Protein AF-0000000084590490 (afdb_homodimer)

pLDDT: mean 92.63, std 10.03, range [44.41, 98.88]

Nearest PDB structures (foldseek):
  6j3f-assembly1_B  TM=8.691E-01  e=1.822E-19  Gelatoporia subvermispora B
  4lmw-assembly1_A-2  TM=8.956E-01  e=5.336E-18  Phanerodontia chrysosporium
  4g19-assembly2_C  TM=8.757E-01  e=2.549E-18  Phanerodontia chrysosporium
  6j3h-assembly1_B  TM=8.424E-01  e=6.846E-16  Gelatoporia subvermispora B
  7yp0-assembly1_A  TM=7.985E-01  e=7.009E-12  Colletotrichum tofieldiae

Radius of gyration: 25.31 Å; Cα contacts (8 Å, |Δi|>4): 795; chains: 2; bounding box: 51×72×60 Å

InterPro domains:
  IPR004045 Glutathione S-transferase, N-terminal [PF13409] (21-99)
  IPR004045 Glutathione S-transferase, N-terminal [PS50404] (12-105)
  IPR036249 Thioredoxin-like superfamily [SSF52833] (20-106)
  IPR054416 Glutathione S-transferase UstS-like , C-terminal domain [PF22041] (116-254)

Secondary structure (DSSP, 8-state):
----SSSPEEEEEE-BSSSS--HHHHHHHHHHHHTT--EEEEEE-GGGHHHHHHHHTPPPS-SSSS---S-EEEE-S--TTSPPEEEESHHHHHHHHHHHS-TTTS--SS-TT-HHHHHHHHHHHHHHHGGGHHHHHHHHTSTTTB-HHHHHHHHHHHHHHHSS-HHHHHHHHHHHHHHHHHHHHHHHHHH---SS--TT--BTBBTB--HHHHHHHHHHHHHHHH-BTTB-HHHHHTTHHHHHHHHHHHHHHHHH-------/----SSSPEEEEEE-BSSSS--HHHHHHHHHHHHHT--EEEEEE-GGGHHHHHHHHTPPPS-SSSS---S-EEEE-TT-TTSPPEEEESHHHHHHHHHHHS-TTTS--SS-TT-HHHHHHHHHHHHHHHGGGHHHHHHHHTSTTTB-HHHHHHHHHHHHHHHSS-HHHHHHHHHHHHHHHHHHHHHHHHHH---SS--TT--BTBBTB--HHHHHHHHHHHHHHHH-BTTB-HHHHHTTHHHHHHHHHHHHHHHHH-------

Organism: NCBI:txid1423351

Structure (mmCIF, N/CA/C/O backbone):
data_AF-0000000084590490-model_v1
#
loop_
_entity.id
_entity.type
_entity.pdbx_description
1 polymer 'Glutathione S-transferase, amino-terminal domain protein'
#
loop_
_atom_site.group_PDB
_atom_site.id
_atom_site.type_symbol
_atom_site.label_atom_id
_atom_site.label_alt_id
_atom_site.label_comp_id
_atom_site.label_asym_id
_atom_site.label_entity_id
_atom_site.label_seq_id
_atom_site.pdbx_PDB_ins_code
_atom_site.Cartn_x
_atom_site.Cartn_y
_atom_site.Cartn_z
_atom_site.occupancy
_atom_site.B_iso_or_equiv
_atom_site.auth_seq_id
_atom_site.auth_comp_id
_atom_site.auth_asym_id
_atom_site.auth_atom_id
_atom_site.pdbx_PDB_model_num
ATOM 1 N N . MET A 1 1 ? 16.219 30.875 -4.418 1 80.12 1 MET A N 1
ATOM 2 C CA . MET A 1 1 ? 17 30.688 -3.201 1 80.12 1 MET A CA 1
ATOM 3 C C . MET A 1 1 ? 16.234 29.859 -2.176 1 80.12 1 MET A C 1
ATOM 5 O O . MET A 1 1 ? 15.008 29.984 -2.061 1 80.12 1 MET A O 1
ATOM 9 N N . PRO A 1 2 ? 16.984 28.984 -1.497 1 87.81 2 PRO A N 1
ATOM 10 C CA . PRO A 1 2 ? 16.312 28.203 -0.458 1 87.81 2 PRO A CA 1
ATOM 11 C C . PRO A 1 2 ? 15.773 29.062 0.682 1 87.81 2 PRO A C 1
ATOM 13 O O . PRO A 1 2 ? 16.266 30.172 0.91 1 87.81 2 PRO A O 1
ATOM 16 N N . ALA A 1 3 ? 14.688 28.609 1.325 1 92.31 3 ALA A N 1
ATOM 17 C CA . ALA A 1 3 ? 14.148 29.281 2.506 1 92.31 3 ALA A CA 1
ATOM 18 C C . ALA A 1 3 ? 15.219 29.453 3.576 1 92.31 3 ALA A C 1
ATOM 20 O O . ALA A 1 3 ? 16.109 28.625 3.709 1 92.31 3 ALA A O 1
ATOM 21 N N . THR A 1 4 ? 15.133 30.625 4.293 1 91.25 4 THR A N 1
ATOM 22 C CA . THR A 1 4 ? 16.062 30.938 5.367 1 91.25 4 THR A CA 1
ATOM 23 C C . THR A 1 4 ? 15.312 31.281 6.652 1 91.25 4 THR A C 1
ATOM 25 O O . THR A 1 4 ? 14.086 31.391 6.648 1 91.25 4 THR A O 1
ATOM 28 N N . LYS A 1 5 ? 16.078 31.469 7.727 1 93.56 5 LYS A N 1
ATOM 29 C CA . LYS A 1 5 ? 15.453 31.859 8.984 1 93.56 5 LYS A CA 1
ATOM 30 C C . LYS A 1 5 ? 14.828 33.25 8.867 1 93.56 5 LYS A C 1
ATOM 32 O O . LYS A 1 5 ? 13.797 33.531 9.484 1 93.56 5 LYS A O 1
ATOM 37 N N . ALA A 1 6 ? 15.367 34.094 8.094 1 92.62 6 ALA A N 1
ATOM 38 C CA . ALA A 1 6 ? 14.859 35.438 7.879 1 92.62 6 ALA A CA 1
ATOM 39 C C . ALA A 1 6 ? 13.648 35.438 6.953 1 92.62 6 ALA A C 1
ATOM 41 O O . ALA A 1 6 ? 12.781 36.312 7.051 1 92.62 6 ALA A O 1
ATOM 42 N N . ASN A 1 7 ? 13.633 34.469 6.039 1 93.38 7 ASN A N 1
ATOM 43 C CA . ASN A 1 7 ? 12.523 34.25 5.105 1 93.38 7 ASN A CA 1
ATOM 44 C C . ASN A 1 7 ? 12.102 32.781 5.043 1 93.38 7 ASN A C 1
ATOM 46 O O . ASN A 1 7 ? 12.305 32.125 4.027 1 93.38 7 ASN A O 1
ATOM 50 N N . PRO A 1 8 ? 11.484 32.312 6.117 1 96.5 8 PRO A N 1
ATOM 51 C CA . PRO A 1 8 ? 11.195 30.891 6.277 1 96.5 8 PRO A CA 1
ATOM 52 C C . PRO A 1 8 ? 9.977 30.438 5.469 1 96.5 8 PRO A C 1
ATOM 54 O O . PRO A 1 8 ? 9.227 31.281 4.953 1 96.5 8 PRO A O 1
ATOM 57 N N . ILE A 1 9 ? 9.789 29.156 5.309 1 98 9 ILE A N 1
ATOM 58 C CA . ILE A 1 9 ? 8.555 28.578 4.793 1 98 9 ILE A CA 1
ATOM 59 C C . ILE A 1 9 ? 7.402 28.875 5.742 1 98 9 ILE A C 1
ATOM 61 O O . ILE A 1 9 ? 7.551 28.797 6.965 1 98 9 ILE A O 1
ATOM 65 N N . VAL A 1 10 ? 6.312 29.375 5.203 1 98.31 10 VAL A N 1
ATOM 66 C CA . VAL A 1 10 ? 5.102 29.516 6.004 1 98.31 10 VAL A CA 1
ATOM 67 C C . VAL A 1 10 ? 4.305 28.219 5.977 1 98.31 10 VAL A C 1
ATOM 69 O O . VAL A 1 10 ? 3.957 27.719 4.902 1 98.31 10 VAL A O 1
ATOM 72 N N . PHE A 1 11 ? 4.117 27.672 7.098 1 98.75 11 PHE A N 1
ATOM 73 C CA . PHE A 1 11 ? 3.373 26.438 7.285 1 98.75 11 PHE A CA 1
ATOM 74 C C . PHE A 1 11 ? 2.002 26.719 7.895 1 98.75 11 PHE A C 1
ATOM 76 O O . PHE A 1 11 ? 1.902 27.156 9.039 1 98.75 11 PHE A O 1
ATOM 83 N N . PHE A 1 12 ? 0.937 26.484 7.109 1 98.88 12 PHE A N 1
ATOM 84 C CA . PHE A 1 12 ? -0.428 26.703 7.578 1 98.88 12 PHE A CA 1
ATOM 85 C C . PHE A 1 12 ? -0.96 25.469 8.289 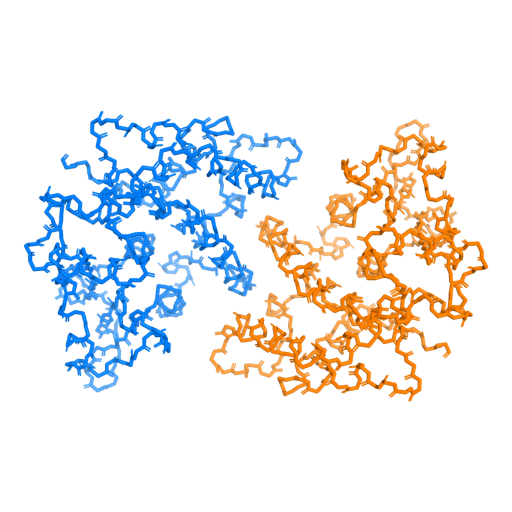1 98.88 12 PHE A C 1
ATOM 87 O O . PHE A 1 12 ? -1.094 24.406 7.676 1 98.88 12 PHE A O 1
ATOM 94 N N . ASP A 1 13 ? -1.247 25.578 9.57 1 98.69 13 ASP A N 1
ATOM 95 C CA . ASP A 1 13 ? -1.757 24.547 10.453 1 98.69 13 ASP A CA 1
ATOM 96 C C . ASP A 1 13 ? -3.113 24.938 11.039 1 98.69 13 ASP A C 1
ATOM 98 O O . ASP A 1 13 ? -3.57 26.062 10.852 1 98.69 13 ASP A O 1
ATOM 102 N N . ILE A 1 14 ? -3.803 24.031 11.648 1 98.62 14 ILE A N 1
ATOM 103 C CA . ILE A 1 14 ? -5.141 24.266 12.188 1 98.62 14 ILE A CA 1
ATOM 104 C C . ILE A 1 14 ? -5.039 24.797 13.609 1 98.62 14 ILE A C 1
ATOM 106 O O . ILE A 1 14 ? -4.332 24.219 14.445 1 98.62 14 ILE A O 1
ATOM 110 N N . ALA A 1 15 ? -5.738 25.844 13.859 1 98.25 15 ALA A N 1
ATOM 111 C CA . ALA A 1 15 ? -5.73 26.484 15.18 1 98.25 15 ALA A CA 1
ATOM 112 C C . ALA A 1 15 ? -6.391 25.594 16.219 1 98.25 15 ALA A C 1
ATOM 114 O O . ALA A 1 15 ? -7.41 24.953 15.953 1 98.25 15 ALA A O 1
ATOM 115 N N . SER A 1 16 ? -5.836 25.5 17.375 1 97.62 16 SER A N 1
ATOM 116 C CA . SER A 1 16 ? -6.398 24.812 18.531 1 97.62 16 SER A CA 1
ATOM 117 C C . SER A 1 16 ? -5.891 25.422 19.844 1 97.62 16 SER A C 1
ATOM 119 O O . SER A 1 16 ? -4.996 26.281 19.828 1 97.62 16 SER A O 1
ATOM 121 N N . LYS A 1 17 ? -6.512 25.078 20.891 1 96.56 17 LYS A N 1
ATOM 122 C CA . LYS A 1 17 ? -6.078 25.516 22.219 1 96.56 17 LYS A CA 1
ATOM 123 C C . LYS A 1 17 ? -5.109 24.516 22.828 1 96.56 17 LYS A C 1
ATOM 125 O O . LYS A 1 17 ? -4.551 24.75 23.906 1 96.56 17 LYS A O 1
ATOM 130 N N . ALA A 1 18 ? -4.863 23.406 22.109 1 94.38 18 ALA A N 1
ATOM 131 C CA . ALA A 1 18 ? -4.051 22.312 22.641 1 94.38 18 ALA A CA 1
ATOM 132 C C . ALA A 1 18 ? -2.719 22.219 21.906 1 94.38 18 ALA A C 1
ATOM 134 O O . ALA A 1 18 ? -1.871 21.391 22.266 1 94.38 18 ALA A O 1
ATOM 135 N N . GLY A 1 19 ? -2.451 23.078 20.938 1 95.12 19 GLY A N 1
ATOM 136 C CA . GLY A 1 19 ? -1.27 22.953 20.094 1 95.12 19 GLY A CA 1
ATOM 137 C C . GLY A 1 19 ? -1.507 22.109 18.859 1 95.12 19 GLY A C 1
ATOM 138 O O . GLY A 1 19 ? -2.652 21.828 18.516 1 95.12 19 GLY A O 1
ATOM 139 N N . PRO A 1 20 ? -0.458 21.766 18.094 1 97.5 20 PRO A N 1
ATOM 140 C CA . PRO A 1 20 ? -0.618 20.953 16.891 1 97.5 20 PRO A CA 1
ATOM 141 C C . PRO A 1 20 ? -1.28 19.609 17.188 1 97.5 20 PRO A C 1
ATOM 143 O O . PRO A 1 20 ? -0.875 18.906 18.109 1 97.5 20 PRO A O 1
ATOM 146 N N . TRP A 1 21 ? -2.289 19.281 16.359 1 97.5 21 TRP A N 1
ATOM 147 C CA . TRP A 1 21 ? -3.053 18.094 16.734 1 97.5 21 TRP A CA 1
ATOM 148 C C . TRP A 1 21 ? -3.41 17.266 15.508 1 97.5 21 TRP A C 1
ATOM 150 O O . TRP A 1 21 ? -3.498 16.031 15.586 1 97.5 21 TRP A O 1
ATOM 160 N N . SER A 1 22 ? -3.691 17.844 14.375 1 97.75 22 SER A N 1
ATOM 161 C CA . SER A 1 22 ? -4.238 17.172 13.203 1 97.75 22 SER A CA 1
ATOM 162 C C . SER A 1 22 ? -3.227 16.203 12.602 1 97.75 22 SER A C 1
ATOM 164 O O . SER A 1 22 ? -2.088 16.578 12.32 1 97.75 22 SER A O 1
ATOM 166 N N . PRO A 1 23 ? -3.631 14.961 12.406 1 97.75 23 PRO A N 1
ATOM 167 C CA . PRO A 1 23 ? -2.693 14.031 11.781 1 97.75 23 PRO A CA 1
ATOM 168 C C . PRO A 1 23 ? -2.27 14.469 10.383 1 97.75 23 PRO A C 1
ATOM 170 O O . PRO A 1 23 ? -1.172 14.133 9.93 1 97.75 23 PRO A O 1
ATOM 173 N N . ASN A 1 24 ? -3.1 15.25 9.727 1 97.5 24 ASN A N 1
ATOM 174 C CA . ASN A 1 24 ? -2.777 15.719 8.383 1 97.5 24 ASN A CA 1
ATOM 175 C C . ASN A 1 24 ? -1.693 16.797 8.414 1 97.5 24 ASN A C 1
ATOM 177 O O . ASN A 1 24 ? -0.75 16.75 7.621 1 97.5 24 ASN A O 1
ATOM 181 N N . THR A 1 25 ? -1.804 17.734 9.328 1 98.75 25 THR A N 1
ATOM 182 C CA . THR A 1 25 ? -0.817 18.797 9.383 1 98.75 25 THR A CA 1
ATOM 183 C C . THR A 1 25 ? 0.471 18.312 10.039 1 98.75 25 THR A C 1
ATOM 185 O O . THR A 1 25 ? 1.559 18.797 9.727 1 98.75 25 THR A O 1
ATOM 188 N N . TRP A 1 26 ? 0.387 17.312 10.898 1 98.75 26 TRP A N 1
ATOM 189 C CA . TRP A 1 26 ? 1.587 16.75 11.516 1 98.75 26 TRP A CA 1
ATOM 190 C C . TRP A 1 26 ? 2.498 16.141 10.461 1 98.75 26 TRP A C 1
ATOM 192 O O . TRP A 1 26 ? 3.725 16.172 10.594 1 98.75 26 TRP A O 1
ATOM 202 N N . LYS A 1 27 ? 1.902 15.516 9.422 1 98.81 27 LYS A N 1
ATOM 203 C CA . LYS A 1 27 ? 2.719 14.953 8.352 1 98.81 27 LYS A CA 1
ATOM 204 C C . LYS A 1 27 ? 3.678 15.992 7.781 1 98.81 27 LYS A C 1
ATOM 206 O O . LYS A 1 27 ? 4.875 15.734 7.648 1 98.81 27 LYS A O 1
ATOM 211 N N . THR A 1 28 ? 3.172 17.141 7.496 1 98.88 28 THR A N 1
ATOM 212 C CA . THR A 1 28 ? 3.977 18.219 6.93 1 98.88 28 THR A CA 1
ATOM 213 C C . THR A 1 28 ? 4.941 18.781 7.973 1 98.88 28 THR A C 1
ATOM 215 O O . THR A 1 28 ? 6.105 19.047 7.664 1 98.88 28 THR A O 1
ATOM 218 N N . ARG A 1 29 ? 4.473 18.938 9.203 1 98.81 29 ARG A N 1
ATOM 219 C CA . ARG A 1 29 ? 5.336 19.406 10.281 1 98.81 29 ARG A CA 1
ATOM 220 C C . ARG A 1 29 ? 6.562 18.516 10.438 1 98.81 29 ARG A C 1
ATOM 222 O O . ARG A 1 29 ? 7.691 19.016 10.492 1 98.81 29 ARG A O 1
ATOM 229 N N . LEU A 1 30 ? 6.316 17.219 10.469 1 98.88 30 LEU A N 1
ATOM 230 C CA . LEU A 1 30 ? 7.402 16.266 10.633 1 98.88 30 LEU A CA 1
ATOM 231 C C . LEU A 1 30 ? 8.328 16.281 9.422 1 98.88 30 LEU A C 1
ATOM 233 O O . LEU A 1 30 ? 9.539 16.109 9.562 1 98.88 30 LEU A O 1
ATOM 237 N N . ALA A 1 31 ? 7.766 16.469 8.203 1 98.88 31 ALA A N 1
ATOM 238 C CA . ALA A 1 31 ? 8.586 16.562 7.004 1 98.88 31 ALA A CA 1
ATOM 239 C C . ALA A 1 31 ? 9.523 17.781 7.082 1 98.88 31 ALA A C 1
ATOM 241 O O . ALA A 1 31 ? 10.703 17.672 6.758 1 98.88 31 ALA A O 1
ATOM 242 N N . LEU A 1 32 ? 8.977 18.906 7.5 1 98.75 32 LEU A N 1
ATOM 243 C CA . LEU A 1 32 ? 9.766 20.125 7.633 1 98.75 32 LEU A CA 1
ATOM 244 C C . LEU A 1 32 ? 10.883 19.953 8.664 1 98.75 32 LEU A C 1
ATOM 246 O O . LEU A 1 32 ? 12.016 20.359 8.43 1 98.75 32 LEU A O 1
ATOM 250 N N . ILE A 1 33 ? 10.539 19.281 9.773 1 98.62 33 ILE A N 1
ATOM 251 C CA . ILE A 1 33 ? 11.508 19.031 10.844 1 98.62 33 ILE A CA 1
ATOM 252 C C . ILE A 1 33 ? 12.594 18.094 10.344 1 98.62 33 ILE A C 1
ATOM 254 O O . ILE A 1 33 ? 13.781 18.359 10.523 1 98.62 33 ILE A O 1
ATOM 258 N N . HIS A 1 34 ? 12.188 17 9.703 1 98.56 34 HIS A N 1
ATOM 259 C CA . HIS A 1 34 ? 13.125 16 9.195 1 98.56 34 HIS A CA 1
ATOM 260 C C . HIS A 1 34 ? 14.109 16.625 8.219 1 98.56 34 HIS A C 1
ATOM 262 O O . HIS A 1 34 ? 15.305 16.328 8.258 1 98.56 34 HIS A O 1
ATOM 268 N N . LYS A 1 35 ? 13.609 17.547 7.402 1 98.44 35 LYS A N 1
ATOM 269 C CA . LYS A 1 35 ? 14.445 18.141 6.363 1 98.44 35 LYS A CA 1
ATOM 270 C C . LYS A 1 35 ? 15.227 19.344 6.906 1 98.44 35 LYS A C 1
ATOM 272 O O . LYS A 1 35 ? 16.047 19.922 6.199 1 98.44 35 LYS A O 1
ATOM 277 N N . ARG A 1 36 ? 14.984 19.719 8.117 1 97.56 36 ARG A N 1
ATOM 278 C CA . ARG A 1 36 ? 15.672 20.812 8.797 1 97.56 36 ARG A CA 1
ATOM 279 C C . ARG A 1 36 ? 15.453 22.125 8.062 1 97.56 36 ARG A C 1
ATOM 281 O O . ARG A 1 36 ? 16.406 22.891 7.855 1 97.56 36 ARG A O 1
ATOM 288 N N . LEU A 1 37 ? 14.234 22.328 7.641 1 97.94 37 LEU A N 1
ATOM 289 C CA . LEU A 1 37 ? 13.891 23.562 6.938 1 97.94 37 LEU A CA 1
ATOM 290 C C . LEU A 1 37 ? 13.32 24.594 7.902 1 97.94 37 LEU A C 1
ATOM 292 O O . LEU A 1 37 ? 12.539 24.266 8.797 1 97.94 37 LEU A O 1
ATOM 296 N N . PRO A 1 38 ? 13.797 25.781 7.789 1 97.5 38 PRO A N 1
ATOM 297 C CA . PRO A 1 38 ? 13.195 26.828 8.625 1 97.5 38 PRO A CA 1
ATOM 298 C C . PRO A 1 38 ? 11.742 27.109 8.258 1 97.5 38 PRO A C 1
ATOM 300 O O . PRO A 1 38 ? 11.414 27.25 7.078 1 97.5 38 PRO A O 1
ATOM 303 N N . TYR A 1 39 ? 10.867 27.156 9.266 1 98.19 39 TYR A N 1
ATOM 304 C CA . TYR A 1 39 ? 9.469 27.469 8.992 1 98.19 39 TYR A CA 1
ATOM 305 C C . TYR A 1 39 ? 8.836 28.219 10.148 1 98.19 39 TYR A C 1
ATOM 307 O O . TYR A 1 39 ? 9.328 28.156 11.281 1 98.19 39 TYR A O 1
ATOM 315 N N . ARG A 1 40 ? 7.871 28.969 9.828 1 98.06 40 ARG A N 1
ATOM 316 C CA . ARG A 1 40 ? 6.969 29.547 10.82 1 98.06 40 ARG A CA 1
ATOM 317 C C . ARG A 1 40 ? 5.543 29.047 10.625 1 98.06 40 ARG A C 1
ATOM 319 O O . ARG A 1 40 ? 5.141 28.719 9.508 1 98.06 40 ARG A O 1
ATOM 326 N N . VAL A 1 41 ? 4.816 29 11.695 1 98.38 41 VAL A N 1
ATOM 327 C CA . VAL A 1 41 ? 3.473 28.422 11.625 1 98.38 41 VAL A CA 1
ATOM 328 C C . VAL A 1 41 ? 2.439 29.547 11.586 1 98.38 41 VAL A C 1
ATOM 330 O O . VAL A 1 41 ? 2.537 30.516 12.336 1 98.38 41 VAL A O 1
ATOM 333 N N . GLU A 1 42 ? 1.626 29.484 10.68 1 98.31 42 GLU A N 1
ATOM 334 C CA . GLU A 1 42 ? 0.402 30.281 10.656 1 98.31 42 GLU A CA 1
ATOM 335 C C . GLU A 1 42 ? -0.82 29.422 10.961 1 98.31 42 GLU A C 1
ATOM 337 O O . GLU A 1 42 ? -1.189 28.547 10.164 1 98.31 42 GLU A O 1
ATOM 342 N N . TYR A 1 43 ? -1.444 29.625 12.07 1 98.56 43 TYR A N 1
ATOM 343 C CA . TYR A 1 43 ? -2.609 28.844 12.461 1 98.56 43 TYR A CA 1
ATOM 344 C C . TYR A 1 43 ? -3.885 29.422 11.859 1 98.56 43 TYR A C 1
ATOM 346 O O . TYR A 1 43 ? -4.098 30.625 11.891 1 98.56 43 TYR A O 1
ATOM 354 N N . VAL A 1 44 ? -4.688 28.562 11.305 1 98.75 44 VAL A N 1
ATOM 355 C CA . VAL A 1 44 ? -5.941 28.922 10.648 1 98.75 44 VAL A CA 1
ATOM 356 C C . VAL A 1 44 ? -7.105 28.219 11.32 1 98.75 44 VAL A C 1
ATOM 358 O O . VAL A 1 44 ? -7.059 27 11.539 1 98.75 44 VAL A O 1
ATOM 361 N N . SER A 1 45 ? -8.141 29.016 11.703 1 98.56 45 SER A N 1
ATOM 362 C CA . SER A 1 45 ? -9.344 28.391 12.219 1 98.56 45 SER A CA 1
ATOM 363 C C . SER A 1 45 ? -10.047 27.562 11.148 1 98.56 45 SER A C 1
ATOM 365 O O . SER A 1 45 ? -10.031 27.938 9.969 1 98.56 45 SER A O 1
ATOM 367 N N . TYR A 1 46 ? -10.766 26.516 11.5 1 97.62 46 TYR A N 1
ATOM 368 C CA . TYR A 1 46 ? -11.406 25.562 10.586 1 97.62 46 TYR A CA 1
ATOM 369 C C . TYR A 1 46 ? -12.289 26.297 9.578 1 97.62 46 TYR A C 1
ATOM 371 O O . TYR A 1 46 ? -12.18 26.062 8.375 1 97.62 46 TYR A O 1
ATOM 379 N N . PRO A 1 47 ? -13.125 27.172 9.984 1 97.62 47 PRO A N 1
ATOM 380 C CA . PRO A 1 47 ? -14.055 27.797 9.039 1 97.62 47 PRO A CA 1
ATOM 381 C C . PRO A 1 47 ? -13.367 28.766 8.078 1 97.62 47 PRO A C 1
ATOM 383 O O . PRO A 1 47 ? -13.969 29.203 7.094 1 97.62 47 PRO A O 1
ATOM 386 N N . ASP A 1 48 ? -12.117 29.094 8.383 1 98.44 48 ASP A N 1
ATOM 387 C CA . ASP A 1 48 ? -11.406 30.078 7.566 1 98.44 48 ASP A CA 1
ATOM 388 C C . ASP A 1 48 ? -10.516 29.391 6.531 1 98.44 48 ASP A C 1
ATOM 390 O O . ASP A 1 48 ? -9.867 30.047 5.723 1 98.44 48 ASP A O 1
ATOM 394 N N . ILE A 1 49 ? -10.422 28.047 6.512 1 98.38 49 ILE A N 1
ATOM 395 C CA . ILE A 1 49 ? -9.5 27.312 5.652 1 98.38 49 ILE A CA 1
ATOM 396 C C . ILE A 1 49 ? -9.828 27.594 4.188 1 98.38 49 ILE A C 1
ATOM 398 O O . ILE A 1 49 ? -8.945 27.969 3.41 1 98.38 49 ILE A O 1
ATOM 402 N N . GLU A 1 50 ? -11.094 27.516 3.828 1 97.38 50 GLU A N 1
ATOM 403 C CA . GLU A 1 50 ? -11.484 27.75 2.441 1 97.38 50 GLU A CA 1
ATOM 404 C C . GLU A 1 50 ? -11.141 29.156 1.996 1 97.38 50 GLU A C 1
ATOM 406 O O . GLU A 1 50 ? -10.547 29.359 0.935 1 97.38 50 GLU A O 1
ATOM 411 N N . SER A 1 51 ? -11.508 30.156 2.787 1 98 51 SER A N 1
ATOM 412 C CA . SER A 1 51 ? -11.25 31.547 2.414 1 98 51 SER A CA 1
ATOM 413 C C . SER A 1 51 ? -9.75 31.828 2.34 1 98 51 SER A C 1
ATOM 415 O O . SER A 1 51 ? -9.305 32.625 1.521 1 98 51 SER A O 1
ATOM 417 N N . THR A 1 52 ? -8.961 31.188 3.242 1 98.19 52 THR A N 1
ATOM 418 C CA . THR A 1 52 ? -7.516 31.344 3.209 1 98.19 52 THR A CA 1
ATOM 419 C C . THR A 1 52 ? -6.941 30.797 1.899 1 98.19 52 THR A C 1
ATOM 421 O O . THR A 1 52 ? -6.129 31.469 1.253 1 98.19 52 THR A O 1
ATOM 424 N N . PHE A 1 53 ? -7.348 29.594 1.467 1 98.12 53 PHE A N 1
ATOM 425 C CA . PHE A 1 53 ? -6.918 29.031 0.193 1 98.12 53 PHE A CA 1
ATOM 426 C C . PHE A 1 53 ? -7.254 29.969 -0.958 1 98.12 53 PHE A C 1
ATOM 428 O O . PHE A 1 53 ? -6.402 30.25 -1.799 1 98.12 53 PHE A O 1
ATOM 435 N N . LYS A 1 54 ? -8.477 30.469 -1.033 1 97.38 54 LYS A N 1
ATOM 436 C CA . LYS A 1 54 ? -8.945 31.328 -2.109 1 97.38 54 LYS A CA 1
ATOM 437 C C . LYS A 1 54 ? -8.164 32.656 -2.15 1 97.38 54 LYS A C 1
ATOM 439 O O . LYS A 1 54 ? -7.863 33.156 -3.229 1 97.38 54 LYS A O 1
ATOM 444 N N . ARG A 1 55 ? -7.867 33.156 -1.007 1 97 55 ARG A N 1
ATOM 445 C CA . ARG A 1 55 ? -7.082 34.375 -0.909 1 97 55 ARG A CA 1
ATOM 446 C C . ARG A 1 55 ? -5.738 34.219 -1.613 1 97 55 ARG A C 1
ATOM 448 O O . ARG A 1 55 ? -5.25 35.156 -2.24 1 97 55 ARG A O 1
ATOM 455 N N . PHE A 1 56 ? -5.133 33.031 -1.498 1 95.38 56 PHE A N 1
ATOM 456 C CA . PHE A 1 56 ? -3.807 32.781 -2.059 1 95.38 56 PHE A CA 1
ATOM 457 C C . PHE A 1 56 ? -3.9 32.125 -3.43 1 95.38 56 PHE A C 1
ATOM 459 O O . PHE A 1 56 ? -2.879 31.812 -4.039 1 95.38 56 PHE A O 1
ATOM 466 N N . GLY A 1 57 ? -5.098 31.844 -3.902 1 95.19 57 GLY A N 1
ATOM 467 C CA . GLY A 1 57 ? -5.305 31.266 -5.223 1 95.19 57 GLY A CA 1
ATOM 468 C C . GLY A 1 57 ? -4.949 29.781 -5.293 1 95.19 57 GLY A C 1
ATOM 469 O O . GLY A 1 57 ? -4.523 29.297 -6.34 1 95.19 57 GLY A O 1
ATOM 470 N N . VAL A 1 58 ? -5.035 29.141 -4.18 1 96.12 58 VAL A N 1
ATOM 471 C CA . VAL A 1 58 ? -4.723 27.703 -4.125 1 96.12 58 VAL A CA 1
ATOM 472 C C . VAL A 1 58 ? -5.984 26.891 -4.395 1 96.12 58 VAL A C 1
ATOM 474 O O . VAL A 1 58 ? -7.027 27.125 -3.781 1 96.12 58 VAL A O 1
ATOM 477 N N . PRO A 1 59 ? -5.93 25.953 -5.32 1 95.69 59 PRO A N 1
ATOM 478 C CA . PRO A 1 59 ? -7.125 25.172 -5.641 1 95.69 59 PRO A CA 1
ATOM 479 C C . PRO A 1 59 ? -7.535 24.234 -4.512 1 95.69 59 PRO A C 1
ATOM 481 O O . PRO A 1 59 ? -6.75 23.984 -3.59 1 95.69 59 PRO A O 1
ATOM 484 N N . ALA A 1 60 ? -8.742 23.719 -4.641 1 95.81 60 ALA A N 1
ATOM 485 C CA . ALA A 1 60 ? -9.266 22.766 -3.68 1 95.81 60 ALA A CA 1
ATOM 486 C C . ALA A 1 60 ? -8.422 21.484 -3.656 1 95.81 60 ALA A C 1
ATOM 488 O O . ALA A 1 60 ? -7.828 21.109 -4.672 1 95.81 60 ALA A O 1
ATOM 489 N N . THR A 1 61 ? -8.375 20.859 -2.525 1 94.25 61 THR A N 1
ATOM 490 C CA . THR A 1 61 ? -7.586 19.641 -2.354 1 94.25 61 THR A CA 1
ATOM 491 C C . THR A 1 61 ? -8.43 18.406 -2.654 1 94.25 61 THR A C 1
ATOM 493 O O . THR A 1 61 ? -7.902 17.297 -2.781 1 94.25 61 THR A O 1
ATOM 496 N N . SER A 1 62 ? -9.719 18.594 -2.691 1 90.19 62 SER A N 1
ATOM 497 C CA . SER A 1 62 ? -10.633 17.469 -2.918 1 90.19 62 SER A CA 1
ATOM 498 C C . SER A 1 62 ? -11.859 17.906 -3.711 1 90.19 62 SER A C 1
ATOM 500 O O . SER A 1 62 ? -12.219 19.078 -3.709 1 90.19 62 SER A O 1
ATOM 502 N N . ASP A 1 63 ? -12.422 16.906 -4.359 1 86.12 63 ASP A N 1
ATOM 503 C CA . ASP A 1 63 ? -13.664 17.172 -5.074 1 86.12 63 ASP A CA 1
ATOM 504 C C . ASP A 1 63 ? -14.875 16.984 -4.16 1 86.12 63 ASP A C 1
ATOM 506 O O . ASP A 1 63 ? -15.984 17.406 -4.484 1 86.12 63 ASP A O 1
ATOM 510 N N . LYS A 1 64 ? -14.711 16.359 -3.025 1 83.38 64 LYS A N 1
ATOM 511 C CA . LYS A 1 64 ? -15.781 16.125 -2.057 1 83.38 64 LYS A CA 1
ATOM 512 C C . LYS A 1 64 ? -15.602 17 -0.824 1 83.38 64 LYS A C 1
ATOM 514 O O . LYS A 1 64 ? -14.484 17.422 -0.504 1 83.38 64 LYS A O 1
ATOM 519 N N . ALA A 1 65 ? -16.656 17.266 -0.159 1 80.88 65 ALA A N 1
ATOM 520 C CA . ALA A 1 65 ? -16.609 18.078 1.058 1 80.88 65 ALA A CA 1
ATOM 521 C C . ALA A 1 65 ? -15.875 17.344 2.178 1 80.88 65 ALA A C 1
ATOM 523 O O . ALA A 1 65 ? -16.062 16.141 2.367 1 80.88 65 ALA A O 1
ATOM 524 N N . PRO A 1 66 ? -15.102 18.078 2.889 1 88 66 PRO A N 1
ATOM 525 C CA . PRO A 1 66 ? -14.617 19.453 2.66 1 88 66 PRO A CA 1
ATOM 526 C C . PRO A 1 66 ? -13.602 19.531 1.521 1 88 66 PRO A C 1
ATOM 528 O O . PRO A 1 66 ? -12.664 18.719 1.468 1 88 66 PRO A O 1
ATOM 531 N N . GLN A 1 67 ? -13.664 20.516 0.777 1 92.38 67 GLN A N 1
ATOM 532 C CA . GLN A 1 67 ? -12.859 20.625 -0.432 1 92.38 67 GLN A CA 1
ATOM 533 C C . GLN A 1 67 ? -11.469 21.172 -0.118 1 92.38 67 GLN A C 1
ATOM 535 O O . GLN A 1 67 ? -10.508 20.875 -0.832 1 92.38 67 GLN A O 1
ATOM 540 N N . TYR A 1 68 ? -11.484 22.016 0.861 1 96.12 68 TYR A N 1
ATOM 541 C CA . TYR A 1 68 ? -10.227 22.656 1.24 1 96.12 68 TYR A CA 1
ATOM 542 C C . TYR A 1 68 ? -9.75 22.141 2.6 1 96.12 68 TYR A C 1
ATOM 544 O O . TYR A 1 68 ? -10.438 22.312 3.605 1 96.12 68 TYR A O 1
ATOM 552 N N . THR A 1 69 ? -8.625 21.531 2.639 1 96.62 69 THR A N 1
ATOM 553 C CA . THR A 1 69 ? -8.094 20.984 3.883 1 96.62 69 THR A CA 1
ATOM 554 C C . THR A 1 69 ? -6.629 21.359 4.055 1 96.62 69 THR A C 1
ATOM 556 O O . THR A 1 69 ? -5.91 21.562 3.072 1 96.62 69 THR A O 1
ATOM 559 N N . LEU A 1 70 ? -6.23 21.609 5.254 1 98.19 70 LEU A N 1
ATOM 560 C CA . LEU A 1 70 ? -4.824 21.828 5.582 1 98.19 70 LEU A CA 1
ATOM 561 C C . LEU A 1 70 ? -4.094 20.516 5.777 1 98.19 70 LEU A C 1
ATOM 563 O O . LEU A 1 70 ? -4.715 19.484 6.086 1 98.19 70 LEU A O 1
ATOM 567 N N . PRO A 1 71 ? -2.826 20.453 5.441 1 98.56 71 PRO A N 1
ATOM 568 C CA . PRO A 1 71 ? -1.823 21.516 5.48 1 98.56 71 PRO A CA 1
ATOM 569 C C . PRO A 1 71 ? -1.662 22.219 4.137 1 98.56 71 PRO A C 1
ATOM 571 O O . PRO A 1 71 ? -2.1 21.703 3.105 1 98.56 71 PRO A O 1
ATOM 574 N N . MET A 1 72 ? -1.093 23.375 4.211 1 98.62 72 MET A N 1
ATOM 575 C CA . MET A 1 72 ? -0.582 24.156 3.094 1 98.62 72 MET A CA 1
ATOM 576 C C . MET A 1 72 ? 0.738 24.828 3.457 1 98.62 72 MET A C 1
ATOM 578 O O . MET A 1 72 ? 0.967 25.172 4.621 1 98.62 72 MET A O 1
ATOM 582 N N . ILE A 1 73 ? 1.631 24.969 2.504 1 98.44 73 ILE A N 1
ATOM 583 C CA . ILE A 1 73 ? 2.848 25.734 2.75 1 98.44 73 ILE A CA 1
ATOM 584 C C . ILE A 1 73 ? 2.984 26.828 1.707 1 98.44 73 ILE A C 1
ATOM 586 O O . ILE A 1 73 ? 2.396 26.75 0.626 1 98.44 73 ILE A O 1
ATOM 590 N N . ALA A 1 74 ? 3.65 27.875 2.045 1 97.5 74 ALA A N 1
ATOM 591 C CA . ALA A 1 74 ? 4.164 28.906 1.146 1 97.5 74 ALA A CA 1
ATOM 592 C C . ALA A 1 74 ? 5.688 28.969 1.191 1 97.5 74 ALA A C 1
ATOM 594 O O . ALA A 1 74 ? 6.27 29.391 2.189 1 97.5 74 ALA A O 1
ATOM 595 N N . ASP A 1 75 ? 6.309 28.453 0.176 1 96.88 75 ASP A N 1
ATOM 596 C CA . ASP A 1 75 ? 7.766 28.438 0.095 1 96.88 75 ASP A CA 1
ATOM 597 C C . ASP A 1 75 ? 8.289 29.672 -0.637 1 96.88 75 ASP A C 1
ATOM 599 O O . ASP A 1 75 ? 7.977 29.875 -1.81 1 96.88 75 ASP A O 1
ATOM 603 N N . PRO A 1 76 ? 9.062 30.5 -0.035 1 93 76 PRO A N 1
ATOM 604 C CA . PRO A 1 76 ? 9.555 31.734 -0.661 1 93 76 PRO A CA 1
ATOM 605 C C . PRO A 1 76 ? 10.656 31.469 -1.686 1 93 76 PRO A C 1
ATOM 607 O O . PRO A 1 76 ? 11.109 32.406 -2.359 1 93 76 PRO A O 1
ATOM 610 N N . SER A 1 77 ? 10.953 30.234 -1.821 1 78.94 77 SER A N 1
ATOM 611 C CA . SER A 1 77 ? 12.062 29.922 -2.715 1 78.94 77 SER A CA 1
ATOM 612 C C . SER A 1 77 ? 11.719 30.25 -4.164 1 78.94 77 SER A C 1
ATOM 614 O O . SER A 1 77 ? 10.578 30.062 -4.598 1 78.94 77 SER A O 1
ATOM 616 N N . ASP A 1 78 ? 12.742 30.594 -4.965 1 64.44 78 ASP A N 1
ATOM 617 C CA . ASP A 1 78 ? 13.094 31 -6.324 1 64.44 78 ASP A CA 1
ATOM 618 C C . ASP A 1 78 ? 11.844 31.312 -7.145 1 64.44 78 ASP A C 1
ATOM 620 O O . ASP A 1 78 ? 11.852 31.188 -8.367 1 64.44 78 ASP A O 1
ATOM 624 N N . ASP A 1 79 ? 10.656 31.578 -6.629 1 61.78 79 ASP A N 1
ATOM 625 C CA . ASP A 1 79 ? 9.625 31.938 -7.59 1 61.78 79 ASP A CA 1
ATOM 626 C C . ASP A 1 79 ? 10.047 33.156 -8.422 1 61.78 79 ASP A C 1
ATOM 628 O O . ASP A 1 79 ? 10.461 34.188 -7.875 1 61.78 79 ASP A O 1
ATOM 632 N N . PRO A 1 80 ? 10.352 32.906 -9.734 1 61.75 80 PRO A N 1
ATOM 633 C CA . PRO A 1 80 ? 10.797 33.969 -10.625 1 61.75 80 PRO A CA 1
ATOM 634 C C . PRO A 1 80 ? 10.047 35.281 -10.383 1 61.75 80 PRO A C 1
ATOM 636 O O . PRO A 1 80 ? 10.609 36.375 -10.586 1 61.75 80 PRO A O 1
ATOM 639 N N . ASP A 1 81 ? 8.82 35.156 -10 1 65.31 81 ASP A N 1
ATOM 640 C CA . ASP A 1 81 ? 7.996 36.375 -9.867 1 65.31 81 ASP A CA 1
ATOM 641 C C . ASP A 1 81 ? 8.078 36.938 -8.453 1 65.31 81 ASP A C 1
ATOM 643 O O . ASP A 1 81 ? 7.406 37.906 -8.133 1 65.31 81 ASP A O 1
ATOM 647 N N . GLY A 1 82 ? 8.953 36.344 -7.652 1 74.44 82 GLY A N 1
ATOM 648 C CA . GLY A 1 82 ? 9.133 36.812 -6.297 1 74.44 82 GLY A CA 1
ATOM 649 C C . GLY A 1 82 ? 8.031 36.406 -5.352 1 74.44 82 GLY A C 1
ATOM 650 O O . GLY A 1 82 ? 7.996 36.812 -4.191 1 74.44 82 GLY A O 1
ATOM 651 N N . LYS A 1 83 ? 7.09 35.625 -5.902 1 85.75 83 LYS A N 1
ATOM 652 C CA . LYS A 1 83 ? 5.988 35.125 -5.07 1 85.75 83 LYS A CA 1
ATOM 653 C C . LYS A 1 83 ? 6.281 33.719 -4.527 1 85.75 83 LYS A C 1
ATOM 655 O O . LYS A 1 83 ? 6.949 32.938 -5.184 1 85.75 83 LYS A O 1
ATOM 660 N N . PRO A 1 84 ? 5.789 33.562 -3.316 1 92.94 84 PRO A N 1
ATOM 661 C CA . PRO A 1 84 ? 5.992 32.219 -2.766 1 92.94 84 PRO A CA 1
ATOM 662 C C . PRO A 1 84 ? 5.219 31.141 -3.525 1 92.94 84 PRO A C 1
ATOM 664 O O . PRO A 1 84 ? 4.207 31.438 -4.168 1 92.94 84 PRO A O 1
ATOM 667 N N . THR A 1 85 ? 5.746 29.969 -3.588 1 93.88 85 THR A N 1
ATOM 668 C CA . THR A 1 85 ? 5.035 28.812 -4.133 1 93.88 85 THR A CA 1
ATOM 669 C C . THR A 1 85 ? 4.133 28.188 -3.074 1 93.88 85 THR A C 1
ATOM 671 O O . THR A 1 85 ? 4.602 27.766 -2.016 1 93.88 85 THR A O 1
ATOM 674 N N . TYR A 1 86 ? 2.832 28.172 -3.389 1 96 86 TYR A N 1
ATOM 675 C CA . TYR A 1 86 ? 1.865 27.562 -2.482 1 96 86 TYR A CA 1
ATOM 676 C C . TYR A 1 86 ? 1.578 26.125 -2.879 1 96 86 TYR A C 1
ATOM 678 O O . TYR A 1 86 ? 1.37 25.828 -4.059 1 96 86 TYR A O 1
ATOM 686 N N . ILE A 1 87 ? 1.675 25.219 -1.927 1 96.5 87 ILE A N 1
ATOM 687 C CA . ILE A 1 87 ? 1.361 23.812 -2.145 1 96.5 87 ILE A CA 1
ATOM 688 C C . ILE A 1 87 ? 0.489 23.297 -1.003 1 96.5 87 ILE A C 1
ATOM 690 O O . ILE A 1 87 ? 0.788 23.531 0.171 1 96.5 87 ILE A O 1
ATOM 694 N N . ALA A 1 88 ? -0.63 22.656 -1.377 1 97.44 88 ALA A N 1
ATOM 695 C CA . ALA A 1 88 ? -1.491 21.984 -0.401 1 97.44 88 ALA A CA 1
ATOM 696 C C . ALA A 1 88 ? -1.473 20.469 -0.592 1 97.44 88 ALA A C 1
ATOM 698 O O . ALA A 1 88 ? -0.914 19.969 -1.569 1 97.44 88 ALA A O 1
ATOM 699 N N . ASP A 1 89 ? -2.018 19.734 0.415 1 96.06 89 ASP A N 1
ATOM 700 C CA . ASP A 1 89 ? -1.984 18.281 0.436 1 96.06 89 ASP A CA 1
ATOM 701 C C . ASP A 1 89 ? -0.644 17.766 0.959 1 96.06 89 ASP A C 1
ATOM 703 O O . ASP A 1 89 ? 0.405 18.047 0.374 1 96.06 89 ASP A O 1
ATOM 707 N N . SER A 1 90 ? -0.708 17.031 2.012 1 97.94 90 SER A N 1
ATOM 708 C CA . SER A 1 90 ? 0.505 16.672 2.734 1 97.94 90 SER A CA 1
ATOM 709 C C . SER A 1 90 ? 1.455 15.867 1.849 1 97.94 90 SER A C 1
ATOM 711 O O . SER A 1 90 ? 2.674 16.031 1.931 1 97.94 90 SER A O 1
ATOM 713 N N . PHE A 1 91 ? 0.953 14.977 0.999 1 97.38 91 PHE A N 1
ATOM 714 C CA . PHE A 1 91 ? 1.836 14.172 0.161 1 97.38 91 PHE A CA 1
ATOM 715 C C . PHE A 1 91 ? 2.457 15.023 -0.941 1 97.38 91 PHE A C 1
ATOM 717 O O . PHE A 1 91 ? 3.641 14.875 -1.253 1 97.38 91 PHE A O 1
ATOM 724 N N . LYS A 1 92 ? 1.663 15.914 -1.569 1 96.19 92 LYS A N 1
ATOM 725 C CA . LYS A 1 92 ? 2.188 16.828 -2.584 1 96.19 92 LYS A CA 1
ATOM 726 C C . LYS A 1 92 ? 3.242 17.766 -1.995 1 96.19 92 LYS A C 1
ATOM 728 O O . LYS A 1 92 ? 4.246 18.062 -2.645 1 96.19 92 LYS A O 1
ATOM 733 N N . ILE A 1 93 ? 2.988 18.172 -0.799 1 97.75 93 ILE A N 1
ATOM 734 C CA . ILE A 1 93 ? 3.967 19.016 -0.115 1 97.75 93 ILE A CA 1
ATOM 735 C C . ILE A 1 93 ? 5.27 18.234 0.074 1 97.75 93 ILE A C 1
ATOM 737 O O . ILE A 1 93 ? 6.355 18.766 -0.185 1 97.75 93 ILE A O 1
ATOM 741 N N . ALA A 1 94 ? 5.164 16.984 0.548 1 98.44 94 ALA A N 1
ATOM 742 C CA . ALA A 1 94 ? 6.348 16.156 0.768 1 98.44 94 ALA A CA 1
ATOM 743 C C . ALA A 1 94 ? 7.133 15.969 -0.527 1 98.44 94 ALA A C 1
ATOM 745 O O . ALA A 1 94 ? 8.367 16.047 -0.53 1 98.44 94 ALA A O 1
ATOM 746 N N . LEU A 1 95 ? 6.41 15.719 -1.664 1 96.88 95 LEU A N 1
ATOM 747 C CA . LEU A 1 95 ? 7.07 15.586 -2.959 1 96.88 95 LEU A CA 1
ATOM 748 C C . LEU A 1 95 ? 7.781 16.875 -3.346 1 96.88 95 LEU A C 1
ATOM 750 O O . LEU A 1 95 ? 8.938 16.844 -3.773 1 96.88 95 LEU A O 1
ATOM 754 N N . TYR A 1 96 ? 7.082 17.953 -3.188 1 95.81 96 TYR A N 1
ATOM 755 C CA . TYR A 1 96 ? 7.641 19.25 -3.52 1 95.81 96 TYR A CA 1
ATOM 756 C C . TYR A 1 96 ? 8.914 19.531 -2.725 1 95.81 96 TYR A C 1
ATOM 758 O O . TYR A 1 96 ? 9.938 19.906 -3.291 1 95.81 96 TYR A O 1
ATOM 766 N N . LEU A 1 97 ? 8.836 19.312 -1.402 1 97.44 97 LEU A N 1
ATOM 767 C CA . LEU A 1 97 ? 9.977 19.578 -0.534 1 97.44 97 LEU A CA 1
ATOM 768 C C . LEU A 1 97 ? 11.156 18.688 -0.908 1 97.44 97 LEU A C 1
ATOM 770 O O . LEU A 1 97 ? 12.312 19.125 -0.834 1 97.44 97 LEU A O 1
ATOM 774 N N . ASP A 1 98 ? 10.859 17.469 -1.24 1 96.38 98 ASP A N 1
ATOM 775 C CA . ASP A 1 98 ? 11.922 16.547 -1.604 1 96.38 98 ASP A CA 1
ATOM 776 C C . ASP A 1 98 ? 12.602 16.969 -2.902 1 96.38 98 ASP A C 1
ATOM 778 O O . ASP A 1 98 ? 13.812 16.781 -3.068 1 96.38 98 ASP A O 1
ATOM 782 N N . ASP A 1 99 ? 11.852 17.531 -3.826 1 94.31 99 ASP A N 1
ATOM 783 C CA . ASP A 1 99 ? 12.383 17.984 -5.105 1 94.31 99 ASP A CA 1
ATOM 784 C C . ASP A 1 99 ? 13.156 19.281 -4.949 1 94.31 99 ASP A C 1
ATOM 786 O O . ASP A 1 99 ? 14.25 19.438 -5.496 1 94.31 99 ASP A O 1
ATOM 790 N N . LYS A 1 100 ? 12.586 20.188 -4.215 1 94.75 100 LYS A N 1
ATOM 791 C CA . LYS A 1 100 ? 13.133 21.531 -4.09 1 94.75 100 LYS A CA 1
ATOM 792 C C . LYS A 1 100 ? 14.328 21.562 -3.145 1 94.75 100 LYS A C 1
ATOM 794 O O . LYS A 1 100 ? 15.242 22.359 -3.316 1 94.75 100 LYS A O 1
ATOM 799 N N . TYR A 1 101 ? 14.336 20.688 -2.221 1 96.38 101 TYR A N 1
ATOM 800 C CA . TYR A 1 101 ? 15.398 20.562 -1.233 1 96.38 101 TYR A CA 1
ATOM 801 C C . TYR A 1 101 ? 15.969 19.141 -1.229 1 96.38 101 TYR A C 1
ATOM 803 O O . TYR A 1 101 ? 15.75 18.375 -0.284 1 96.38 101 TYR A O 1
ATOM 811 N N . PRO A 1 102 ? 16.797 18.875 -2.172 1 96.19 102 PRO A N 1
ATOM 812 C CA . PRO A 1 102 ? 17.172 17.484 -2.436 1 96.19 102 PRO A CA 1
ATOM 813 C C . PRO A 1 102 ? 18.312 17.016 -1.541 1 96.19 102 PRO A C 1
ATOM 815 O O . PRO A 1 102 ? 19.078 17.828 -1.013 1 96.19 102 PRO A O 1
ATOM 818 N N . SER A 1 103 ? 18.328 15.672 -1.378 1 94.94 103 SER A N 1
ATOM 819 C CA . SER A 1 103 ? 19.469 14.992 -0.797 1 94.94 103 SER A CA 1
ATOM 820 C C . SER A 1 103 ? 20.703 15.125 -1.688 1 94.94 103 SER A C 1
ATOM 822 O O . SER A 1 103 ? 20.594 15.133 -2.916 1 94.94 103 SER A O 1
ATOM 824 N N . PRO A 1 104 ? 21.906 15.297 -1.086 1 94.69 104 PRO A N 1
ATOM 825 C CA . PRO A 1 104 ? 22.25 15.078 0.321 1 94.69 104 PRO A CA 1
ATOM 826 C C . PRO A 1 104 ? 22.266 16.375 1.133 1 94.69 104 PRO A C 1
ATOM 828 O O . PRO A 1 104 ? 22.469 16.344 2.35 1 94.69 104 PRO A O 1
ATOM 831 N N . THR A 1 105 ? 22.078 17.438 0.447 1 96.5 105 THR A N 1
ATOM 832 C CA . THR A 1 105 ? 22.078 18.688 1.194 1 96.5 105 THR A CA 1
ATOM 833 C C . THR A 1 105 ? 21 18.672 2.281 1 96.5 105 THR A C 1
ATOM 835 O O . THR A 1 105 ? 21.234 19.125 3.402 1 96.5 105 THR A O 1
ATOM 838 N N . TYR A 1 106 ? 19.828 18.188 1.906 1 96.94 106 TYR A N 1
ATOM 839 C CA . TYR A 1 106 ? 18.719 17.953 2.832 1 96.94 106 TYR A CA 1
ATOM 840 C C . TYR A 1 106 ? 18.359 16.469 2.875 1 96.94 106 TYR A C 1
ATOM 842 O O . TYR A 1 106 ? 18.406 15.789 1.852 1 96.94 106 TYR A O 1
ATOM 850 N N . PRO A 1 107 ? 18.016 16.016 4.035 1 97.25 107 PRO A N 1
ATOM 851 C CA . PRO A 1 107 ? 17.641 14.602 4.117 1 97.25 107 PRO A CA 1
ATOM 852 C C . PRO A 1 107 ? 16.469 14.25 3.199 1 97.25 107 PRO A C 1
ATOM 854 O O . PRO A 1 107 ? 15.555 15.062 3.018 1 97.25 107 PRO A O 1
ATOM 857 N N . ALA A 1 108 ? 16.484 13.047 2.67 1 97.62 108 ALA A N 1
ATOM 858 C CA . ALA A 1 108 ? 15.445 12.602 1.745 1 97.62 108 ALA A CA 1
ATOM 859 C C . ALA A 1 108 ? 14.18 12.18 2.496 1 97.62 108 ALA A C 1
ATOM 861 O O . ALA A 1 108 ? 14.258 11.555 3.553 1 97.62 108 ALA A O 1
ATOM 862 N N . LEU A 1 109 ? 13.078 12.562 1.973 1 98.38 109 LEU A N 1
ATOM 863 C CA . LEU A 1 109 ? 11.797 12.016 2.42 1 98.38 109 LEU A CA 1
ATOM 864 C C . LEU A 1 109 ? 11.477 10.719 1.695 1 98.38 109 LEU A C 1
ATOM 866 O O . LEU A 1 109 ? 10.852 9.82 2.266 1 98.38 109 LEU A O 1
ATOM 870 N N . PHE A 1 110 ? 11.906 10.711 0.438 1 97.12 110 PHE A N 1
ATOM 871 C CA . PHE A 1 110 ? 11.664 9.562 -0.426 1 97.12 110 PHE A CA 1
ATOM 872 C C . PHE A 1 110 ? 12.969 9.016 -0.992 1 97.12 110 PHE A C 1
ATOM 874 O O . PHE A 1 110 ? 13.438 9.477 -2.035 1 97.12 110 PHE A O 1
ATOM 881 N N . PRO A 1 111 ? 13.555 8.031 -0.294 1 95.88 111 PRO A N 1
ATOM 882 C CA . PRO A 1 111 ? 14.703 7.395 -0.951 1 95.88 111 PRO A CA 1
ATOM 883 C C . PRO A 1 111 ? 14.43 7.059 -2.416 1 95.88 111 PRO A C 1
ATOM 885 O O . PRO A 1 111 ? 13.289 6.762 -2.783 1 95.88 111 PRO A O 1
ATOM 888 N N . PRO A 1 112 ? 15.398 7.074 -3.295 1 92.38 112 PRO A N 1
ATOM 889 C CA . PRO A 1 112 ? 15.211 7.012 -4.746 1 92.38 112 PRO A CA 1
ATOM 890 C C . PRO A 1 112 ? 14.305 5.859 -5.176 1 92.38 112 PRO A C 1
ATOM 892 O O . PRO A 1 112 ? 14.484 4.727 -4.719 1 92.38 112 PRO A O 1
ATOM 895 N N . GLY A 1 113 ? 13.281 6.227 -5.965 1 93 113 GLY A N 1
ATOM 896 C CA . GLY A 1 113 ? 12.406 5.254 -6.598 1 93 113 GLY A CA 1
ATOM 897 C C . GLY A 1 113 ? 11.266 4.809 -5.699 1 93 113 GLY A C 1
ATOM 898 O O . GLY A 1 113 ? 10.461 3.955 -6.082 1 93 113 GLY A O 1
ATOM 899 N N . THR A 1 114 ? 11.07 5.418 -4.508 1 96.38 114 THR A N 1
ATOM 900 C CA . THR A 1 114 ? 10.133 4.848 -3.555 1 96.38 114 THR A CA 1
ATOM 901 C C . THR A 1 114 ? 8.852 5.676 -3.494 1 96.38 114 THR A C 1
ATOM 903 O O . THR A 1 114 ? 7.934 5.359 -2.732 1 96.38 114 THR A O 1
ATOM 906 N N . ARG A 1 115 ? 8.742 6.727 -4.328 1 96.06 115 ARG A N 1
ATOM 907 C CA . ARG A 1 115 ? 7.633 7.668 -4.215 1 96.06 115 ARG A CA 1
ATOM 908 C C . ARG A 1 115 ? 6.293 6.965 -4.402 1 96.06 115 ARG A C 1
ATOM 910 O O . ARG A 1 115 ? 5.383 7.121 -3.586 1 96.06 115 ARG A O 1
ATOM 917 N N . ALA A 1 116 ? 6.191 6.148 -5.449 1 96.38 116 ALA A N 1
ATOM 918 C CA . ALA A 1 116 ? 4.93 5.465 -5.727 1 96.38 116 ALA A CA 1
ATOM 919 C C . ALA A 1 116 ? 4.598 4.461 -4.625 1 96.38 116 ALA A C 1
ATOM 921 O O . ALA A 1 116 ? 3.441 4.348 -4.211 1 96.38 116 ALA A O 1
ATOM 922 N N . LEU A 1 117 ? 5.621 3.723 -4.172 1 98 117 LEU A N 1
ATOM 923 C CA . LEU A 1 117 ? 5.422 2.77 -3.086 1 98 117 LEU A CA 1
ATOM 924 C C . LEU A 1 117 ? 4.938 3.477 -1.823 1 98 117 LEU A C 1
ATOM 926 O O . LEU A 1 117 ? 4.023 2.998 -1.149 1 98 117 LEU A O 1
ATOM 930 N N . GLN A 1 118 ? 5.492 4.605 -1.532 1 98.25 118 GLN A N 1
ATOM 931 C CA . GLN A 1 118 ? 5.125 5.32 -0.313 1 98.25 118 GLN A CA 1
ATOM 932 C C . GLN A 1 118 ? 3.773 6.012 -0.463 1 98.25 118 GLN A C 1
ATOM 934 O O . GLN A 1 118 ? 3.078 6.246 0.526 1 98.25 118 GLN A O 1
ATOM 939 N N . ARG A 1 119 ? 3.406 6.34 -1.717 1 97.75 119 ARG A N 1
ATOM 940 C CA . ARG A 1 119 ? 2.055 6.84 -1.937 1 97.75 119 ARG A CA 1
ATOM 941 C C . ARG A 1 119 ? 1.015 5.777 -1.599 1 97.75 119 ARG A C 1
ATOM 943 O O . ARG A 1 119 ? 0.008 6.066 -0.95 1 97.75 119 ARG A O 1
ATOM 950 N N . VAL A 1 120 ? 1.264 4.578 -2.027 1 98.44 120 VAL A N 1
ATOM 951 C CA . VAL A 1 120 ? 0.373 3.469 -1.701 1 98.44 120 VAL A CA 1
ATOM 952 C C . VAL A 1 120 ? 0.372 3.234 -0.192 1 98.44 120 VAL A C 1
ATOM 954 O O . VAL A 1 120 ? -0.677 2.969 0.4 1 98.44 120 VAL A O 1
ATOM 957 N N . PHE A 1 121 ? 1.54 3.311 0.423 1 98.69 121 PHE A N 1
ATOM 958 C CA . PHE A 1 121 ? 1.649 3.18 1.871 1 98.69 121 PHE A CA 1
ATOM 959 C C . PHE A 1 121 ? 0.82 4.246 2.576 1 98.69 121 PHE A C 1
ATOM 961 O O . PHE A 1 121 ? 0.125 3.957 3.551 1 98.69 121 PHE A O 1
ATOM 968 N N . ALA A 1 122 ? 0.87 5.484 2.068 1 98.44 122 ALA A N 1
ATOM 969 C CA . ALA A 1 122 ? 0.098 6.59 2.635 1 98.44 122 ALA A CA 1
ATOM 970 C C . ALA A 1 122 ? -1.399 6.301 2.574 1 98.44 122 ALA A C 1
ATOM 972 O O . ALA A 1 122 ? -2.133 6.586 3.523 1 98.44 122 ALA A O 1
ATOM 973 N N . GLU A 1 123 ? -1.837 5.773 1.45 1 97.69 123 GLU A N 1
ATOM 974 C CA . GLU A 1 123 ? -3.234 5.371 1.333 1 97.69 123 GLU A CA 1
ATOM 975 C C . GLU A 1 123 ? -3.594 4.316 2.377 1 97.69 123 GLU A C 1
ATOM 977 O O . GLU A 1 123 ? -4.676 4.363 2.967 1 97.69 123 GLU A O 1
ATOM 982 N N . ARG A 1 124 ? -2.701 3.389 2.588 1 98.19 124 ARG A N 1
ATOM 983 C CA . ARG A 1 124 ? -2.941 2.32 3.551 1 98.19 124 ARG A CA 1
ATOM 984 C C . ARG A 1 124 ? -3.029 2.873 4.969 1 98.19 124 ARG A C 1
ATOM 986 O O . ARG A 1 124 ? -3.84 2.408 5.773 1 98.19 124 ARG A O 1
ATOM 993 N N . VAL A 1 125 ? -2.197 3.852 5.297 1 98.19 125 VAL A N 1
ATOM 994 C CA . VAL A 1 125 ? -2.234 4.5 6.605 1 98.19 125 VAL A CA 1
ATOM 995 C C . VAL A 1 125 ? -3.562 5.234 6.781 1 98.19 125 VAL A C 1
ATOM 997 O O . VAL A 1 125 ? -4.16 5.203 7.859 1 98.19 125 VAL A O 1
ATOM 1000 N N . SER A 1 126 ? -4.035 5.879 5.715 1 96.88 126 SER A N 1
ATOM 1001 C CA . SER A 1 126 ? -5.336 6.531 5.766 1 96.88 126 SER A CA 1
ATOM 1002 C C . SER A 1 126 ? -6.441 5.539 6.113 1 96.88 126 SER A C 1
ATOM 1004 O O . SER A 1 126 ? -7.355 5.859 6.879 1 96.88 126 SER A O 1
ATOM 1006 N N . ALA A 1 127 ? -6.344 4.344 5.562 1 96 127 ALA A N 1
ATOM 1007 C CA . ALA A 1 127 ? -7.324 3.299 5.855 1 96 127 ALA A CA 1
ATOM 1008 C C . ALA A 1 127 ? -7.23 2.852 7.309 1 96 127 ALA A C 1
ATOM 1010 O O . ALA A 1 127 ? -8.234 2.445 7.906 1 96 127 ALA A O 1
ATOM 1011 N N . LEU A 1 128 ? -6.059 2.91 7.902 1 95.56 128 LEU A N 1
ATOM 1012 C CA . LEU A 1 128 ? -5.828 2.537 9.297 1 95.56 128 LEU A CA 1
ATOM 1013 C C . LEU A 1 128 ? -6.484 3.535 10.242 1 95.56 128 LEU A C 1
ATOM 1015 O O . LEU A 1 128 ? -6.902 3.168 11.344 1 95.56 128 LEU A O 1
ATOM 1019 N N . ILE A 1 129 ? -6.586 4.754 9.781 1 95.88 129 ILE A N 1
ATOM 1020 C CA . ILE A 1 129 ? -7.031 5.848 10.641 1 95.88 129 ILE A CA 1
ATOM 1021 C C . ILE A 1 129 ? -8.555 5.926 10.625 1 95.88 129 ILE A C 1
ATOM 1023 O O . ILE A 1 129 ? -9.164 6.359 11.609 1 95.88 129 ILE A O 1
ATOM 1027 N N . GLN A 1 130 ? -9.195 5.441 9.586 1 93.88 130 GLN A N 1
ATOM 1028 C CA . GLN A 1 130 ? -10.625 5.609 9.383 1 93.88 130 GLN A CA 1
ATOM 1029 C C . GLN A 1 130 ? -11.422 4.977 10.523 1 93.88 130 GLN A C 1
ATOM 1031 O O . GLN A 1 130 ? -12.32 5.609 11.086 1 93.88 130 GLN A O 1
ATOM 1036 N N . PRO A 1 131 ? -11.094 3.764 10.984 1 94.62 131 PRO A N 1
ATOM 1037 C CA . PRO A 1 131 ? -11.859 3.139 12.07 1 94.62 131 PRO A CA 1
ATOM 1038 C C . PRO A 1 131 ? -11.672 3.848 13.406 1 94.62 131 PRO A C 1
ATOM 1040 O O . PRO A 1 131 ? -12.414 3.588 14.359 1 94.62 131 PRO A O 1
ATOM 1043 N N . MET A 1 132 ? -10.742 4.762 13.469 1 95.31 132 MET A N 1
ATOM 1044 C CA . MET A 1 132 ? -10.461 5.477 14.711 1 95.31 132 MET A CA 1
ATOM 1045 C C . MET A 1 132 ? -11.406 6.66 14.883 1 95.31 132 MET A C 1
ATOM 1047 O O . MET A 1 132 ? -11.5 7.234 15.977 1 95.31 132 MET A O 1
ATOM 1051 N N . ALA A 1 133 ? -12.133 7.008 13.867 1 93.44 133 ALA A N 1
ATOM 1052 C CA . ALA A 1 133 ? -12.906 8.25 13.805 1 93.44 133 ALA A CA 1
ATOM 1053 C C . ALA A 1 133 ? -13.914 8.328 14.945 1 93.44 133 ALA A C 1
ATOM 1055 O O . ALA A 1 133 ? -13.984 9.336 15.656 1 93.44 133 ALA A O 1
ATOM 1056 N N . PRO A 1 134 ? -14.672 7.242 15.234 1 93.88 134 PRO A N 1
ATOM 1057 C CA . PRO A 1 134 ? -15.672 7.352 16.297 1 93.88 134 PRO A CA 1
ATOM 1058 C C . PRO A 1 134 ? -15.055 7.652 17.656 1 93.88 134 PRO A C 1
ATOM 1060 O O . PRO A 1 134 ? -15.711 8.242 18.516 1 93.88 134 PRO A O 1
ATOM 1063 N N . THR A 1 135 ? -13.828 7.262 17.844 1 93.88 135 THR A N 1
ATOM 1064 C CA . THR A 1 135 ? -13.141 7.512 19.109 1 93.88 135 THR A CA 1
ATOM 1065 C C . THR A 1 135 ? -12.484 8.891 19.094 1 93.88 135 THR A C 1
ATOM 1067 O O . THR A 1 135 ? -12.625 9.656 20.047 1 93.88 135 THR A O 1
ATOM 1070 N N . MET A 1 136 ? -11.828 9.273 18.047 1 95.5 136 MET A N 1
ATOM 1071 C CA . MET A 1 136 ? -10.938 10.422 18 1 95.5 136 MET A CA 1
ATOM 1072 C C . MET A 1 136 ? -11.711 11.711 17.75 1 95.5 136 MET A C 1
ATOM 1074 O O . MET A 1 136 ? -11.398 12.758 18.312 1 95.5 136 MET A O 1
ATOM 1078 N N . LEU A 1 137 ? -12.711 11.664 16.875 1 95.94 137 LEU A N 1
ATOM 1079 C CA . LEU A 1 137 ? -13.383 12.883 16.438 1 95.94 137 LEU A CA 1
ATOM 1080 C C . LEU A 1 137 ? -14.102 13.555 17.609 1 95.94 137 LEU A C 1
ATOM 1082 O O . LEU A 1 137 ? -14.023 14.773 17.781 1 95.94 137 LEU A O 1
ATOM 1086 N N . PRO A 1 138 ? -14.812 12.766 18.469 1 95.38 138 PRO A N 1
ATOM 1087 C CA . PRO A 1 138 ? -15.43 13.398 19.641 1 95.38 138 PRO A CA 1
ATOM 1088 C C . PRO A 1 138 ? -14.406 14.023 20.594 1 95.38 138 PRO A C 1
ATOM 1090 O O . PRO A 1 138 ? -14.695 15.039 21.219 1 95.38 138 PRO A O 1
ATOM 1093 N N . LEU A 1 139 ? -13.258 13.43 20.672 1 95.44 139 LEU A N 1
ATOM 1094 C CA . LEU A 1 139 ? -12.211 13.969 21.531 1 95.44 139 LEU A CA 1
ATOM 1095 C C . LEU A 1 139 ? -11.727 15.328 21.031 1 95.44 139 LEU A C 1
ATOM 1097 O O . LEU A 1 139 ? -11.516 16.25 21.812 1 95.44 139 LEU A O 1
ATOM 1101 N N . VAL A 1 140 ? -11.617 15.461 19.734 1 96.88 140 VAL A N 1
ATOM 1102 C CA . VAL A 1 140 ? -11.195 16.719 19.125 1 96.88 140 VAL A CA 1
ATOM 1103 C C . VAL A 1 140 ? -12.312 17.75 19.219 1 96.88 140 VAL A C 1
ATOM 1105 O O . VAL A 1 140 ? -12.047 18.938 19.391 1 96.88 140 VAL A O 1
ATOM 1108 N N . GLY A 1 141 ? -13.516 17.281 19.188 1 97.06 141 GLY A N 1
ATOM 1109 C CA . GLY A 1 141 ? -14.672 18.156 19.203 1 97.06 141 GLY A CA 1
ATOM 1110 C C . GLY A 1 141 ? -15.094 18.547 20.609 1 97.06 141 GLY A C 1
ATOM 1111 O O . GLY A 1 141 ? -16.062 19.297 20.781 1 97.06 141 GLY A O 1
ATOM 1112 N N . ARG A 1 142 ? -14.414 18.062 21.578 1 95.75 142 ARG A N 1
ATOM 1113 C CA . ARG A 1 142 ? -14.789 18.375 22.938 1 95.75 142 ARG A CA 1
ATOM 1114 C C . ARG A 1 142 ? -14.547 19.859 23.25 1 95.75 142 ARG A C 1
ATOM 1116 O O . ARG A 1 142 ? -13.711 20.5 22.594 1 95.75 142 ARG A O 1
ATOM 1123 N N . SER A 1 143 ? -15.242 20.281 24.25 1 95.38 143 SER A N 1
ATOM 1124 C CA . SER A 1 143 ? -15.125 21.688 24.625 1 95.38 143 SER A CA 1
ATOM 1125 C C . SER A 1 143 ? -13.695 22.031 25.047 1 95.38 143 SER A C 1
ATOM 1127 O O . SER A 1 143 ? -13.078 21.312 25.828 1 95.38 143 SER A O 1
ATOM 1129 N N . GLY A 1 144 ? -13.148 23.094 24.422 1 95.56 144 GLY A N 1
ATOM 1130 C CA . GLY A 1 144 ? -11.875 23.641 24.875 1 95.56 144 GLY A CA 1
ATOM 1131 C C . GLY A 1 144 ? -10.688 23.094 24.109 1 95.56 144 GLY A C 1
ATOM 1132 O O . GLY A 1 144 ? -9.539 23.453 24.375 1 95.56 144 GLY A O 1
ATOM 1133 N N . PHE A 1 145 ? -10.953 22.281 23.109 1 97.06 145 PHE A N 1
ATOM 1134 C CA . PHE A 1 145 ? -9.844 21.703 22.344 1 97.06 145 PHE A CA 1
ATOM 1135 C C . PHE A 1 145 ? -9.492 22.609 21.172 1 97.06 145 PHE A C 1
ATOM 1137 O O . PHE A 1 145 ? -8.336 23 21 1 97.06 145 PHE A O 1
ATOM 1144 N N . LEU A 1 146 ? -10.516 22.891 20.344 1 98.25 146 LEU A N 1
ATOM 1145 C CA . LEU A 1 146 ? -10.336 23.797 19.219 1 98.25 146 LEU A CA 1
ATOM 1146 C C . LEU A 1 146 ? -10.625 25.234 19.625 1 98.25 146 LEU A C 1
ATOM 1148 O O . LEU A 1 146 ? -11.109 25.484 20.734 1 98.25 146 LEU A O 1
ATOM 1152 N N . ASP A 1 147 ? -10.266 26.219 18.828 1 97.94 147 ASP A N 1
ATOM 1153 C CA . ASP A 1 147 ? -10.75 27.578 19.047 1 97.94 147 ASP A CA 1
ATOM 1154 C C . ASP A 1 147 ? -12.266 27.656 18.922 1 97.94 147 ASP A C 1
ATOM 1156 O O . ASP A 1 147 ? -12.883 26.766 18.328 1 97.94 147 ASP A O 1
ATOM 1160 N N . ASP A 1 148 ? -12.852 28.688 19.422 1 97.88 148 ASP A N 1
ATOM 1161 C CA . ASP A 1 148 ? -14.305 28.75 19.547 1 97.88 148 ASP A CA 1
ATOM 1162 C C . ASP A 1 148 ? -14.984 28.594 18.203 1 97.88 148 ASP A C 1
ATOM 1164 O O . ASP A 1 148 ? -15.922 27.797 18.062 1 97.88 148 ASP A O 1
ATOM 1168 N N . ARG A 1 149 ? -14.523 29.266 17.188 1 98.12 149 ARG A N 1
ATOM 1169 C CA . ARG A 1 149 ? -15.133 29.172 15.867 1 98.12 149 ARG A CA 1
ATOM 1170 C C . ARG A 1 149 ? -14.883 27.812 15.242 1 98.12 149 ARG A C 1
ATOM 1172 O O . ARG A 1 149 ? -15.75 27.266 14.555 1 98.12 149 ARG A O 1
ATOM 1179 N N . GLY A 1 150 ? -13.727 27.281 15.492 1 98.19 150 GLY A N 1
ATOM 1180 C CA . GLY A 1 150 ? -13.391 25.953 15 1 98.19 150 GLY A CA 1
ATOM 1181 C C . GLY A 1 150 ? -14.203 24.844 15.641 1 98.19 150 GLY A C 1
ATOM 1182 O O . GLY A 1 150 ? -14.594 23.891 14.977 1 98.19 150 GLY A O 1
ATOM 1183 N N . GLU A 1 151 ? -14.391 25.031 16.922 1 98.19 151 GLU A N 1
ATOM 1184 C CA . GLU A 1 151 ? -15.195 24.047 17.641 1 98.19 151 GLU A CA 1
ATOM 1185 C C . GLU A 1 151 ? -16.609 23.969 17.078 1 98.19 151 GLU A C 1
ATOM 1187 O O . GLU A 1 151 ? -17.125 22.891 16.797 1 98.19 151 GLU A O 1
ATOM 1192 N N . GLU A 1 152 ? -17.203 25.141 16.938 1 98 152 GLU A N 1
ATOM 1193 C CA . GLU A 1 152 ? -18.562 25.203 16.391 1 98 152 GLU A CA 1
ATOM 1194 C C . GLU A 1 152 ? -18.609 24.594 14.984 1 98 152 GLU A C 1
ATOM 1196 O O . GLU A 1 152 ? -19.5 23.812 14.68 1 98 152 GLU A O 1
ATOM 1201 N N . TYR A 1 153 ? -17.703 24.984 14.164 1 97.62 153 TYR A N 1
ATOM 1202 C CA . TYR A 1 153 ? -17.625 24.5 12.789 1 97.62 153 TYR A CA 1
ATOM 1203 C C . TYR A 1 153 ? -17.453 22.984 12.758 1 97.62 153 TYR A C 1
ATOM 1205 O O . TYR A 1 153 ? -18.125 22.281 12 1 97.62 153 TYR A O 1
ATOM 1213 N N . TYR A 1 154 ? -16.547 22.516 13.562 1 97.75 154 TYR A N 1
ATOM 1214 C CA . TYR A 1 154 ? -16.203 21.094 13.633 1 97.75 154 TYR A CA 1
ATOM 1215 C C . TYR A 1 154 ? -17.406 20.266 14.039 1 97.75 154 TYR A C 1
ATOM 1217 O O . TYR A 1 154 ? -17.734 19.266 13.383 1 97.75 154 TYR A O 1
ATOM 1225 N N . ARG A 1 155 ? -18.062 20.656 15.055 1 97.56 155 ARG A N 1
ATOM 1226 C CA . ARG A 1 155 ? -19.219 19.922 15.555 1 97.56 155 ARG A CA 1
ATOM 1227 C C . ARG A 1 155 ? -20.359 19.938 14.531 1 97.56 155 ARG A C 1
ATOM 1229 O O . ARG A 1 155 ? -20.969 18.891 14.266 1 97.56 155 ARG A O 1
ATOM 1236 N N . ARG A 1 156 ? -20.578 21.047 13.898 1 96.69 156 ARG A N 1
ATOM 1237 C CA . ARG A 1 156 ? -21.641 21.188 12.914 1 96.69 156 ARG A CA 1
ATOM 1238 C C . ARG A 1 156 ? -21.359 20.297 11.695 1 96.69 156 ARG A C 1
ATOM 1240 O O . ARG A 1 156 ? -22.25 19.562 11.258 1 96.69 156 ARG A O 1
ATOM 1247 N N . THR A 1 157 ? -20.172 20.344 11.188 1 95.62 157 THR A N 1
ATOM 1248 C CA . THR A 1 157 ? -19.859 19.641 9.945 1 95.62 157 THR A CA 1
ATOM 1249 C C . THR A 1 157 ? -19.766 18.141 10.188 1 95.62 157 THR A C 1
ATOM 1251 O O . THR A 1 157 ? -20.141 17.344 9.328 1 95.62 157 THR A O 1
ATOM 1254 N N . ARG A 1 158 ? -19.297 17.75 11.375 1 95.38 158 ARG A N 1
ATOM 1255 C CA . ARG A 1 158 ? -19.219 16.312 11.672 1 95.38 158 ARG A CA 1
ATOM 1256 C C . ARG A 1 158 ? -20.609 15.734 11.906 1 95.38 158 ARG A C 1
ATOM 1258 O O . ARG A 1 158 ? -20.875 14.586 11.547 1 95.38 158 ARG A O 1
ATOM 1265 N N . GLN A 1 159 ? -21.422 16.516 12.547 1 94.62 159 GLN A N 1
ATOM 1266 C CA . GLN A 1 159 ? -22.812 16.062 12.711 1 94.62 159 GLN A CA 1
ATOM 1267 C C . GLN A 1 159 ? -23.484 15.867 11.359 1 94.62 159 GLN A C 1
ATOM 1269 O O . GLN A 1 159 ? -24.219 14.891 11.164 1 94.62 159 GLN A O 1
ATOM 1274 N N . ALA A 1 160 ? -23.25 16.75 10.477 1 94 160 ALA A N 1
ATOM 1275 C CA . ALA A 1 160 ? -23.828 16.641 9.133 1 94 160 ALA A CA 1
ATOM 1276 C C . ALA A 1 160 ? -23.297 15.406 8.406 1 94 160 ALA A C 1
ATOM 1278 O O . ALA A 1 160 ? -24.047 14.711 7.723 1 94 160 ALA A O 1
ATOM 1279 N N . ARG A 1 161 ? -22.062 15.109 8.555 1 91.62 161 ARG A N 1
ATOM 1280 C CA . ARG A 1 161 ? -21.391 14.016 7.844 1 91.62 161 ARG A CA 1
ATOM 1281 C C . ARG A 1 161 ? -21.844 12.664 8.375 1 91.62 161 ARG A C 1
ATOM 1283 O O . ARG A 1 161 ? -22.047 11.727 7.605 1 91.62 161 ARG A O 1
ATOM 1290 N N . PHE A 1 162 ? -22 12.594 9.695 1 93.12 162 PHE A N 1
ATOM 1291 C CA . PHE A 1 162 ? -22.25 11.289 10.312 1 93.12 162 PHE A CA 1
ATOM 1292 C C . PHE A 1 162 ? -23.719 11.117 10.648 1 93.12 162 PHE A C 1
ATOM 1294 O O . PHE A 1 162 ? -24.172 10.008 10.953 1 93.12 162 PHE A O 1
ATOM 1301 N N . GLY A 1 163 ? -24.438 12.164 10.602 1 94.19 163 GLY A N 1
ATOM 1302 C CA . GLY A 1 163 ? -25.875 12.117 10.891 1 94.19 163 GLY A CA 1
ATOM 1303 C C . GLY A 1 163 ? -26.172 11.914 12.359 1 94.19 163 GLY A C 1
ATOM 1304 O O . GLY A 1 163 ? -27.297 11.539 12.727 1 94.19 163 GLY A O 1
ATOM 1305 N N . LYS A 1 164 ? -25.234 12.031 13.25 1 93.81 164 LYS A N 1
ATOM 1306 C CA . LYS A 1 164 ? -25.375 11.922 14.703 1 93.81 164 LYS A CA 1
ATOM 1307 C C . LYS A 1 164 ? -24.391 12.844 15.422 1 93.81 164 LYS A C 1
ATOM 1309 O O . LYS A 1 164 ? -23.422 13.305 14.82 1 93.81 164 LYS A O 1
ATOM 1314 N N . SER A 1 165 ? -24.719 13.141 16.656 1 94.44 165 SER A N 1
ATOM 1315 C CA . SER A 1 165 ? -23.859 14.031 17.422 1 94.44 165 SER A CA 1
ATOM 1316 C C . SER A 1 165 ? -22.516 13.375 17.734 1 94.44 165 SER A C 1
ATOM 1318 O O . SER A 1 165 ? -22.391 12.148 17.672 1 94.44 165 SER A O 1
ATOM 1320 N N . LEU A 1 166 ? -21.547 14.227 18.078 1 95.19 166 LEU A N 1
ATOM 1321 C CA . LEU A 1 166 ? -20.234 13.711 18.453 1 95.19 166 LEU A CA 1
ATOM 1322 C C . LEU A 1 166 ? -20.328 12.883 19.734 1 95.19 166 LEU A C 1
ATOM 1324 O O . LEU A 1 166 ? -19.578 11.922 19.922 1 95.19 166 LEU A O 1
ATOM 1328 N N . GLU A 1 167 ? -21.297 13.219 20.547 1 93.19 167 GLU A N 1
ATOM 1329 C CA . GLU A 1 167 ? -21.531 12.453 21.781 1 93.19 167 GLU A CA 1
ATOM 1330 C C . GLU A 1 167 ? -22.047 11.047 21.453 1 93.19 167 GLU A C 1
ATOM 1332 O O . GLU A 1 167 ? -21.609 10.07 22.078 1 93.19 167 GLU A O 1
ATOM 1337 N N . GLN A 1 168 ? -22.844 10.93 20.484 1 93.12 168 GLN A N 1
ATOM 1338 C CA . GLN A 1 168 ? -23.344 9.625 20.047 1 93.12 168 GLN A CA 1
ATOM 1339 C C . GLN A 1 168 ? -22.234 8.812 19.375 1 93.12 168 GLN A C 1
ATOM 1341 O O . GLN A 1 168 ? -22.141 7.602 19.578 1 93.12 168 GLN A O 1
ATOM 1346 N N . LEU A 1 169 ? -21.469 9.539 18.656 1 92.62 169 LEU A N 1
ATOM 1347 C CA . LEU A 1 169 ? -20.328 8.898 18 1 92.62 169 LEU A CA 1
ATOM 1348 C C . LEU A 1 169 ? -19.344 8.367 19.047 1 92.62 169 LEU A C 1
ATOM 1350 O O . LEU A 1 169 ? -18.75 7.312 18.844 1 92.62 169 LEU A O 1
ATOM 1354 N N . ALA A 1 170 ? -19.156 9.086 20.078 1 90.38 170 ALA A N 1
ATOM 1355 C CA . ALA A 1 170 ? -18.234 8.695 21.141 1 90.38 170 ALA A CA 1
ATOM 1356 C C . ALA A 1 170 ? -18.641 7.359 21.766 1 90.38 170 ALA A C 1
ATOM 1358 O O . ALA A 1 170 ? -17.781 6.551 22.125 1 90.38 170 ALA A O 1
ATOM 1359 N N . ASP A 1 171 ? -19.875 7.105 21.844 1 88.94 171 ASP A N 1
ATOM 1360 C CA . ASP A 1 171 ? -20.375 5.836 22.375 1 88.94 171 ASP A CA 1
ATOM 1361 C C . ASP A 1 171 ? -19.984 4.676 21.469 1 88.94 171 ASP A C 1
ATOM 1363 O O . ASP A 1 171 ? -19.625 3.6 21.938 1 88.94 171 ASP A O 1
ATOM 1367 N N . GLU A 1 172 ? -20.031 4.941 20.234 1 84.81 172 GLU A N 1
ATOM 1368 C CA . GLU A 1 172 ? -19.609 3.943 19.25 1 84.81 172 GLU A CA 1
ATOM 1369 C C . GLU A 1 172 ? -18.109 3.686 19.328 1 84.81 172 GLU A C 1
ATOM 1371 O O . GLU A 1 172 ? -17.656 2.551 19.156 1 84.81 172 GLU A O 1
ATOM 1376 N N . GLY A 1 173 ? -17.391 4.68 19.578 1 83.75 173 GLY A N 1
ATOM 1377 C CA . GLY A 1 173 ? -15.945 4.598 19.656 1 83.75 173 GLY A CA 1
ATOM 1378 C C . GLY A 1 173 ? -15.445 3.725 20.781 1 83.75 173 GLY A C 1
ATOM 1379 O O . GLY A 1 173 ? -14.484 2.975 20.625 1 83.75 173 GLY A O 1
ATOM 1380 N N . ARG A 1 174 ? -16.078 3.834 21.875 1 77.06 174 ARG A N 1
ATOM 1381 C CA . ARG A 1 174 ? -15.703 3.02 23.031 1 77.06 174 ARG A CA 1
ATOM 1382 C C . ARG A 1 174 ? -15.859 1.533 22.719 1 77.06 174 ARG A C 1
ATOM 1384 O O . ARG A 1 174 ? -15.016 0.723 23.109 1 77.06 174 ARG A O 1
ATOM 1391 N N . GLN A 1 175 ? -16.766 1.289 21.875 1 77.62 175 GLN A N 1
ATOM 1392 C CA . GLN A 1 175 ? -17.078 -0.101 21.547 1 77.62 175 GLN A CA 1
ATOM 1393 C C . GLN A 1 175 ? -16.172 -0.623 20.438 1 77.62 175 GLN A C 1
ATOM 1395 O O . GLN A 1 175 ? -15.945 -1.829 20.328 1 77.62 175 GLN A O 1
ATOM 1400 N N . SER A 1 176 ? -15.555 0.329 19.812 1 84.69 176 SER A N 1
ATOM 1401 C CA . SER A 1 176 ? -14.914 -0.12 18.594 1 84.69 176 SER A CA 1
ATOM 1402 C C . SER A 1 176 ? -13.398 -0.004 18.688 1 84.69 176 SER A C 1
ATOM 1404 O O . SER A 1 176 ? -12.68 -0.352 17.75 1 84.69 176 SER A O 1
ATOM 1406 N N . TRP A 1 177 ? -12.844 0.386 19.844 1 89.25 177 TRP A N 1
ATOM 1407 C CA . TRP A 1 177 ? -11.406 0.569 19.953 1 89.25 177 TRP A CA 1
ATOM 1408 C C . TRP A 1 177 ? -10.68 -0.769 19.859 1 89.25 177 TRP A C 1
ATOM 1410 O O . TRP A 1 177 ? -9.547 -0.836 19.375 1 89.25 177 TRP A O 1
ATOM 1420 N N . GLY A 1 178 ? -11.398 -1.775 20.312 1 88.44 178 GLY A N 1
ATOM 1421 C CA . GLY A 1 178 ? -10.867 -3.115 20.125 1 88.44 178 GLY A CA 1
ATOM 1422 C C . GLY A 1 178 ? -10.656 -3.473 18.672 1 88.44 178 GLY A C 1
ATOM 1423 O O . GLY A 1 178 ? -9.664 -4.121 18.312 1 88.44 178 GLY A O 1
ATOM 1424 N N . GLN A 1 179 ? -11.562 -3.018 17.875 1 92.31 179 GLN A N 1
ATOM 1425 C CA . GLN A 1 179 ? -11.445 -3.248 16.438 1 92.31 179 GLN A CA 1
ATOM 1426 C C . GLN A 1 179 ? -10.273 -2.471 15.859 1 92.31 179 GLN A C 1
ATOM 1428 O O . GLN A 1 179 ? -9.602 -2.945 14.938 1 92.31 179 GLN A O 1
ATOM 1433 N N . VAL A 1 180 ? -10.07 -1.32 16.391 1 95.38 180 VAL A N 1
ATOM 1434 C CA . VAL A 1 180 ? -8.922 -0.519 15.977 1 95.38 180 VAL A CA 1
ATOM 1435 C C . VAL A 1 180 ? -7.629 -1.273 16.266 1 95.38 180 VAL A C 1
ATOM 1437 O O . VAL A 1 180 ? -6.746 -1.37 15.414 1 95.38 180 VAL A O 1
ATOM 1440 N N . ARG A 1 181 ? -7.531 -1.82 17.422 1 95.19 181 ARG A N 1
ATOM 1441 C CA . ARG A 1 181 ? -6.348 -2.594 17.781 1 95.19 181 ARG A CA 1
ATOM 1442 C C . ARG A 1 181 ? -6.133 -3.748 16.812 1 95.19 181 ARG A C 1
ATOM 1444 O O . ARG A 1 181 ? -5.012 -3.984 16.359 1 95.19 181 ARG A O 1
ATOM 1451 N N . GLU A 1 182 ? -7.195 -4.441 16.484 1 95.31 182 GLU A N 1
ATOM 1452 C CA . GLU A 1 182 ? -7.098 -5.582 15.578 1 95.31 182 GLU A CA 1
ATOM 1453 C C . GLU A 1 182 ? -6.562 -5.156 14.211 1 95.31 182 GLU A C 1
ATOM 1455 O O . GLU A 1 182 ? -5.738 -5.852 13.617 1 95.31 182 GLU A O 1
ATOM 1460 N N . THR A 1 183 ? -7.051 -4.047 13.719 1 96.56 183 THR A N 1
ATOM 1461 C CA . THR A 1 183 ? -6.625 -3.557 12.414 1 96.56 183 THR A CA 1
ATOM 1462 C C . THR A 1 183 ? -5.152 -3.148 12.445 1 96.56 183 THR A C 1
ATOM 1464 O O . THR A 1 183 ? -4.414 -3.398 11.492 1 96.56 183 THR A O 1
ATOM 1467 N N . TRP A 1 184 ? -4.707 -2.572 13.547 1 96.75 184 TRP A N 1
ATOM 1468 C CA . TRP A 1 184 ? -3.312 -2.162 13.68 1 96.75 184 TRP A CA 1
ATOM 1469 C C . TRP A 1 184 ? -2.402 -3.371 13.867 1 96.75 184 TRP A C 1
ATOM 1471 O O . TRP A 1 184 ? -1.271 -3.387 13.375 1 96.75 184 TRP A O 1
ATOM 1481 N N . ASP A 1 185 ? -2.898 -4.359 14.578 1 94.81 185 ASP A N 1
ATOM 1482 C CA . ASP A 1 185 ? -2.141 -5.602 14.719 1 94.81 185 ASP A CA 1
ATOM 1483 C C . ASP A 1 185 ? -1.938 -6.273 13.359 1 94.81 185 ASP A C 1
ATOM 1485 O O . ASP A 1 185 ? -0.839 -6.742 13.055 1 94.81 185 ASP A O 1
ATOM 1489 N N . ALA A 1 186 ? -2.996 -6.312 12.602 1 94.81 186 ALA A N 1
ATOM 1490 C CA . ALA A 1 186 ? -2.902 -6.895 11.266 1 94.81 186 ALA A CA 1
ATOM 1491 C C . ALA A 1 186 ? -1.912 -6.121 10.398 1 94.81 186 ALA A C 1
ATOM 1493 O O . ALA A 1 186 ? -1.118 -6.719 9.672 1 94.81 186 ALA A O 1
ATOM 1494 N N . PHE A 1 187 ? -1.935 -4.809 10.523 1 96.75 187 PHE A N 1
ATOM 1495 C CA . PHE A 1 187 ? -1.027 -3.963 9.758 1 96.75 187 PHE A CA 1
ATOM 1496 C C . PHE A 1 187 ? 0.416 -4.184 10.195 1 96.75 187 PHE A C 1
ATOM 1498 O O . PHE A 1 187 ? 1.312 -4.301 9.359 1 96.75 187 PHE A O 1
ATOM 1505 N N . GLY A 1 188 ? 0.625 -4.227 11.523 1 93.88 188 GLY A N 1
ATOM 1506 C CA . GLY A 1 188 ? 1.957 -4.504 12.031 1 93.88 188 GLY A CA 1
ATOM 1507 C C . GLY A 1 188 ? 2.531 -5.812 11.523 1 93.88 188 GLY A C 1
ATOM 1508 O O . GLY A 1 188 ? 3.695 -5.871 11.125 1 93.88 188 GLY A O 1
ATOM 1509 N N . ARG A 1 189 ? 1.709 -6.848 11.508 1 91.69 189 ARG A N 1
ATOM 1510 C CA . ARG A 1 189 ? 2.135 -8.141 11 1 91.69 189 ARG A CA 1
ATOM 1511 C C . ARG A 1 189 ? 2.469 -8.062 9.508 1 91.69 189 ARG A C 1
ATOM 1513 O O . ARG A 1 189 ? 3.414 -8.703 9.047 1 91.69 189 ARG A O 1
ATOM 1520 N N . LEU A 1 190 ? 1.699 -7.25 8.867 1 93.25 190 LEU A N 1
ATOM 1521 C CA . LEU A 1 190 ? 1.876 -7.094 7.43 1 93.25 190 LEU A CA 1
ATOM 1522 C C . L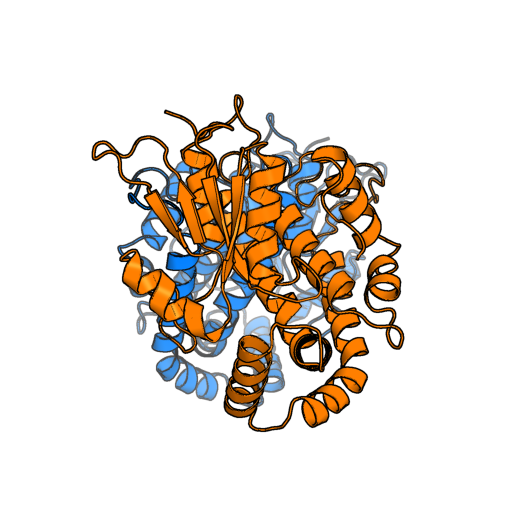EU A 1 190 ? 3.252 -6.52 7.109 1 93.25 190 LEU A C 1
ATOM 1524 O O . LEU A 1 190 ? 3.916 -6.969 6.176 1 93.25 190 LEU A O 1
ATOM 1528 N N . ILE A 1 191 ? 3.699 -5.562 7.871 1 93 191 ILE A N 1
ATOM 1529 C CA . ILE A 1 191 ? 4.93 -4.875 7.496 1 93 191 ILE A CA 1
ATOM 1530 C C . ILE A 1 191 ? 6.105 -5.465 8.266 1 93 191 ILE A C 1
ATOM 1532 O O . ILE A 1 191 ? 7.25 -5.039 8.094 1 93 191 ILE A O 1
ATOM 1536 N N . ASP A 1 192 ? 5.805 -6.43 9.117 1 87.75 192 ASP A N 1
ATOM 1537 C CA . ASP A 1 192 ? 6.871 -7.164 9.797 1 87.75 192 ASP A CA 1
ATOM 1538 C C . ASP A 1 192 ? 7.477 -8.227 8.883 1 87.75 192 ASP A C 1
ATOM 1540 O O . ASP A 1 192 ? 7.043 -9.383 8.891 1 87.75 192 ASP A O 1
ATOM 1544 N N . ILE A 1 193 ? 8.32 -7.855 8.023 1 76.75 193 ILE A N 1
ATOM 1545 C CA . ILE A 1 193 ? 8.883 -8.719 6.988 1 76.75 193 ILE A CA 1
ATOM 1546 C C . ILE A 1 193 ? 9.969 -9.609 7.59 1 76.75 193 ILE A C 1
ATOM 1548 O O . ILE A 1 193 ? 10.188 -10.734 7.137 1 76.75 193 ILE A O 1
ATOM 1552 N N . ASN A 1 194 ? 10.734 -9.047 8.523 1 60.16 194 ASN A N 1
ATOM 1553 C CA . ASN A 1 194 ? 11.922 -9.758 8.984 1 60.16 194 ASN A CA 1
ATOM 1554 C C . ASN A 1 194 ? 11.578 -10.812 10.031 1 60.16 194 ASN A C 1
ATOM 1556 O O . ASN A 1 194 ? 10.648 -10.633 10.812 1 60.16 194 ASN A O 1
ATOM 1560 N N . GLU A 1 195 ? 11.648 -12.148 9.57 1 54.41 195 GLU A N 1
ATOM 1561 C CA . GLU A 1 195 ? 11.469 -13.242 10.516 1 54.41 195 GLU A CA 1
ATOM 1562 C C . GLU A 1 195 ? 12.062 -12.898 11.883 1 54.41 195 GLU A C 1
ATOM 1564 O O . GLU A 1 195 ? 11.508 -13.266 12.922 1 54.41 195 GLU A O 1
ATOM 1569 N N . GLU A 1 196 ? 13.438 -12.633 11.891 1 48.94 196 GLU A N 1
ATOM 1570 C CA . GLU A 1 196 ? 14.039 -12.352 13.195 1 48.94 196 GLU A CA 1
ATOM 1571 C C . GLU A 1 196 ? 13.906 -10.875 13.555 1 48.94 196 GLU A C 1
ATOM 1573 O O . GLU A 1 196 ? 14.203 -10 12.742 1 48.94 196 GLU A O 1
ATOM 1578 N N . PRO A 1 197 ? 12.93 -10.688 14.414 1 45.09 197 PRO A N 1
ATOM 1579 C CA . PRO A 1 197 ? 12.852 -9.297 14.859 1 45.09 197 PRO A CA 1
ATOM 1580 C C . PRO A 1 197 ? 14.219 -8.609 14.875 1 45.09 197 PRO A C 1
ATOM 1582 O O . PRO A 1 197 ? 15.156 -9.102 15.508 1 45.09 197 PRO A O 1
ATOM 1585 N N . ASN A 1 198 ? 14.789 -8.391 13.867 1 44.41 198 ASN A N 1
ATOM 1586 C CA . ASN A 1 198 ? 15.969 -7.566 14.109 1 44.41 198 ASN A CA 1
ATOM 1587 C C . ASN A 1 198 ? 15.625 -6.328 14.938 1 44.41 198 ASN A C 1
ATOM 1589 O O . ASN A 1 198 ? 14.922 -5.438 14.461 1 44.41 198 ASN A O 1
ATOM 1593 N N . GLU A 1 199 ? 15.438 -6.52 16.203 1 49.81 199 GLU A N 1
ATOM 1594 C CA . GLU A 1 199 ? 15.203 -5.492 17.219 1 49.81 199 GLU A CA 1
ATOM 1595 C C . GLU A 1 199 ? 15.656 -4.121 16.719 1 49.81 199 GLU A C 1
ATOM 1597 O O . GLU A 1 199 ? 15.25 -3.092 17.266 1 49.81 199 GLU A O 1
ATOM 1602 N N . ALA A 1 200 ? 16.766 -4.07 15.852 1 50.12 200 ALA A N 1
ATOM 1603 C CA . ALA A 1 200 ? 17.547 -2.844 15.758 1 50.12 200 ALA A CA 1
ATOM 1604 C C . ALA A 1 200 ? 16.875 -1.826 14.844 1 50.12 200 ALA A C 1
ATOM 1606 O O . ALA A 1 200 ? 17.047 -0.617 15.023 1 50.12 200 ALA A O 1
ATOM 1607 N N . VAL A 1 201 ? 16.141 -2.115 13.68 1 60.19 201 VAL A N 1
ATOM 1608 C CA . VAL A 1 201 ? 15.875 -0.917 12.898 1 60.19 201 VAL A CA 1
ATOM 1609 C C . VAL A 1 201 ? 14.367 -0.777 12.672 1 60.19 201 VAL A C 1
ATOM 1611 O O . VAL A 1 201 ? 13.805 -1.435 11.797 1 60.19 201 VAL A O 1
ATOM 1614 N N . PRO A 1 202 ? 13.656 0.056 13.461 1 84.5 202 PRO A N 1
ATOM 1615 C CA . PRO A 1 202 ? 12.203 0.157 13.609 1 84.5 202 PRO A CA 1
ATOM 1616 C C . PRO A 1 202 ? 11.547 0.929 12.469 1 84.5 202 PRO A C 1
ATOM 1618 O O . PRO A 1 202 ? 10.328 1.13 12.469 1 84.5 202 PRO A O 1
ATOM 1621 N N . PHE A 1 203 ? 12.43 1.285 11.406 1 94.88 203 PHE A N 1
ATOM 1622 C CA . PHE A 1 203 ? 11.812 2.064 10.336 1 94.88 203 PHE A CA 1
ATOM 1623 C C . PHE A 1 203 ? 11.117 1.154 9.336 1 94.88 203 PHE A C 1
ATOM 1625 O O . PHE A 1 203 ? 11.484 -0.013 9.188 1 94.88 203 PHE A O 1
ATOM 1632 N N . VAL A 1 204 ? 10.156 1.657 8.664 1 96.31 204 VAL A N 1
ATOM 1633 C CA . VAL A 1 204 ? 9.43 0.93 7.633 1 96.31 204 VAL A CA 1
ATOM 1634 C C . VAL A 1 204 ? 10.406 0.424 6.57 1 96.31 204 VAL A C 1
ATOM 1636 O O . VAL A 1 204 ? 10.273 -0.698 6.078 1 96.31 204 VAL A O 1
ATOM 1639 N N . MET A 1 205 ? 11.445 1.282 6.211 1 95.44 205 MET A N 1
ATOM 1640 C CA . MET A 1 205 ? 12.445 0.89 5.219 1 95.44 205 MET A CA 1
ATOM 1641 C C . MET A 1 205 ? 13.711 0.378 5.898 1 95.44 205 MET A C 1
ATOM 1643 O O . MET A 1 205 ? 14.82 0.602 5.406 1 95.44 205 MET A O 1
ATOM 1647 N N . GLU A 1 206 ? 13.508 -0.183 7.031 1 88.94 206 GLU A N 1
ATOM 1648 C CA . GLU A 1 206 ? 14.555 -0.899 7.754 1 88.94 206 GLU A CA 1
ATOM 1649 C C . GLU A 1 206 ? 15.648 0.053 8.234 1 88.94 206 GLU A C 1
ATOM 1651 O O . GLU A 1 206 ? 15.461 0.791 9.203 1 88.94 206 GLU A O 1
ATOM 1656 N N . SER A 1 207 ? 16.719 0.289 7.414 1 85.12 207 SER A N 1
ATOM 1657 C CA . SER A 1 207 ? 17.906 0.986 7.91 1 85.12 207 SER A CA 1
ATOM 1658 C C . SER A 1 207 ? 17.781 2.494 7.711 1 85.12 207 SER A C 1
ATOM 1660 O O . SER A 1 207 ? 18.625 3.258 8.188 1 85.12 207 SER A O 1
ATOM 1662 N N . GLN A 1 208 ? 16.688 2.92 7.129 1 92.31 208 GLN A N 1
ATOM 1663 C CA . GLN A 1 208 ? 16.625 4.352 6.859 1 92.31 208 GLN A CA 1
ATOM 1664 C C . GLN A 1 208 ? 15.219 4.902 7.082 1 92.31 208 GLN A C 1
ATOM 1666 O O . GLN A 1 208 ? 14.234 4.234 6.773 1 92.31 208 GLN A O 1
ATOM 1671 N N . ILE A 1 209 ? 15.203 6.082 7.676 1 96.5 209 ILE A N 1
ATOM 1672 C CA . ILE A 1 209 ? 13.953 6.809 7.871 1 96.5 209 ILE A CA 1
ATOM 1673 C C . ILE A 1 209 ? 13.414 7.281 6.523 1 96.5 209 ILE A C 1
ATOM 1675 O O . ILE A 1 209 ? 14.188 7.59 5.613 1 96.5 209 ILE A O 1
ATOM 1679 N N . SER A 1 210 ? 12.164 7.293 6.344 1 98.12 210 SER A N 1
ATOM 1680 C CA . SER A 1 210 ? 11.5 7.824 5.16 1 98.12 210 SER A CA 1
ATOM 1681 C C . SER A 1 210 ? 10.172 8.477 5.52 1 98.12 210 SER A C 1
ATOM 1683 O O . SER A 1 210 ? 9.797 8.531 6.691 1 98.12 210 SER A O 1
ATOM 1685 N N . TYR A 1 211 ? 9.445 9 4.523 1 98.69 211 TYR A N 1
ATOM 1686 C CA . TYR A 1 211 ? 8.156 9.648 4.73 1 98.69 211 TYR A CA 1
ATOM 1687 C C . TYR A 1 211 ? 7.152 8.68 5.344 1 98.69 211 TYR A C 1
ATOM 1689 O O . TYR A 1 211 ? 6.289 9.086 6.129 1 98.69 211 TYR A O 1
ATOM 1697 N N . ALA A 1 212 ? 7.309 7.387 5.031 1 98.69 212 ALA A N 1
ATOM 1698 C CA . ALA A 1 212 ? 6.41 6.363 5.559 1 98.69 212 ALA A CA 1
ATOM 1699 C C . ALA A 1 212 ? 6.41 6.367 7.086 1 98.69 212 ALA A C 1
ATOM 1701 O O . ALA A 1 212 ? 5.363 6.203 7.715 1 98.69 212 ALA A O 1
ATOM 1702 N N . ASP A 1 213 ? 7.547 6.539 7.637 1 98.56 213 ASP A N 1
ATOM 1703 C CA . ASP A 1 213 ? 7.645 6.586 9.094 1 98.56 213 ASP A CA 1
ATOM 1704 C C . ASP A 1 213 ? 6.934 7.816 9.648 1 98.56 213 ASP A C 1
ATOM 1706 O O . ASP A 1 213 ? 6.246 7.734 10.672 1 98.56 213 ASP A O 1
ATOM 1710 N N . LEU A 1 214 ? 7.098 8.922 8.984 1 98.81 214 LEU A N 1
ATOM 1711 C CA . LEU A 1 214 ? 6.523 10.188 9.438 1 98.81 214 LEU A CA 1
ATOM 1712 C C . LEU A 1 214 ? 5 10.141 9.367 1 98.81 214 LEU A C 1
ATOM 1714 O O . LEU A 1 214 ? 4.32 10.734 10.203 1 98.81 214 LEU A O 1
ATOM 1718 N N . LEU A 1 215 ? 4.504 9.43 8.383 1 98.81 215 LEU A N 1
ATOM 1719 C CA . LEU A 1 215 ? 3.061 9.242 8.266 1 98.81 215 LEU A CA 1
ATOM 1720 C C . LEU A 1 215 ? 2.498 8.57 9.516 1 98.81 215 LEU A C 1
ATOM 1722 O O . LEU A 1 215 ? 1.478 9 10.055 1 98.81 215 LEU A O 1
ATOM 1726 N N . LEU A 1 216 ? 3.168 7.539 9.945 1 98.5 216 LEU A N 1
ATOM 1727 C CA . LEU A 1 216 ? 2.713 6.793 11.109 1 98.5 216 LEU A CA 1
ATOM 1728 C C . LEU A 1 216 ? 2.834 7.637 12.375 1 98.5 216 LEU A C 1
ATOM 1730 O O . LEU A 1 216 ? 1.904 7.688 13.188 1 98.5 216 LEU A O 1
ATOM 1734 N N . VAL A 1 217 ? 3.918 8.297 12.508 1 98.56 217 VAL A N 1
ATOM 1735 C CA . VAL A 1 217 ? 4.16 9.086 13.711 1 98.56 217 VAL A CA 1
ATOM 1736 C C . VAL A 1 217 ? 3.168 10.25 13.773 1 98.56 217 VAL A C 1
ATOM 1738 O O . VAL A 1 217 ? 2.73 10.641 14.859 1 98.56 217 VAL A O 1
ATOM 1741 N N . ALA A 1 218 ? 2.764 10.766 12.633 1 98.75 218 ALA A N 1
ATOM 1742 C CA . ALA A 1 218 ? 1.744 11.812 12.602 1 98.75 218 ALA A CA 1
ATOM 1743 C C . ALA A 1 218 ? 0.444 11.328 13.234 1 98.75 218 ALA A C 1
ATOM 1745 O O . ALA A 1 218 ? -0.224 12.078 13.953 1 98.75 218 ALA A O 1
ATOM 1746 N N . VAL A 1 219 ? 0.065 10.086 13.008 1 98.5 219 VAL A N 1
ATOM 1747 C CA . VAL A 1 219 ? -1.124 9.5 13.617 1 98.5 219 VAL A CA 1
ATOM 1748 C C . VAL A 1 219 ? -0.955 9.453 15.141 1 98.5 219 VAL A C 1
ATOM 1750 O O . VAL A 1 219 ? -1.885 9.773 15.883 1 98.5 219 VAL A O 1
ATOM 1753 N N . PHE A 1 220 ? 0.248 9.07 15.562 1 97.88 220 PHE A N 1
ATOM 1754 C CA . PHE A 1 220 ? 0.503 8.969 17 1 97.88 220 PHE A CA 1
ATOM 1755 C C . PHE A 1 220 ? 0.441 10.336 17.656 1 97.88 220 PHE A C 1
ATOM 1757 O O . PHE A 1 220 ? -0.042 10.461 18.797 1 97.88 220 PHE A O 1
ATOM 1764 N N . CYS A 1 221 ? 0.917 11.344 16.953 1 97.94 221 CYS A N 1
ATOM 1765 C CA . CYS A 1 221 ? 0.83 12.703 17.484 1 97.94 221 CYS A CA 1
ATOM 1766 C C . CYS A 1 221 ? -0.623 13.117 17.672 1 97.94 221 CYS A C 1
ATOM 1768 O O . CYS A 1 221 ? -0.958 13.766 18.672 1 97.94 221 CYS A O 1
ATOM 1770 N N . TRP A 1 222 ? -1.445 12.742 16.75 1 97.81 222 TRP A N 1
ATOM 1771 C CA . TRP A 1 222 ? -2.877 13.008 16.844 1 97.81 222 TRP A CA 1
ATOM 1772 C C . TRP A 1 222 ? -3.482 12.328 18.062 1 97.81 222 TRP A C 1
ATOM 1774 O O . TRP A 1 222 ? -4.18 12.969 18.859 1 97.81 222 TRP A O 1
ATOM 1784 N N . VAL A 1 223 ? -3.197 11.055 18.25 1 96.81 223 VAL A N 1
ATOM 1785 C CA . VAL A 1 223 ? -3.732 10.258 19.344 1 96.81 223 VAL A CA 1
ATOM 1786 C C . VAL A 1 223 ? -3.273 10.844 20.688 1 96.81 223 VAL A C 1
ATOM 1788 O O . VAL A 1 223 ? -4.086 11.07 21.578 1 96.81 223 VAL A O 1
ATOM 1791 N N . LYS A 1 224 ? -2.029 11.188 20.75 1 95.31 224 LYS A N 1
ATOM 1792 C CA . LYS A 1 224 ? -1.442 11.719 21.984 1 95.31 224 LYS A CA 1
ATOM 1793 C C . LYS A 1 224 ? -2.051 13.07 22.344 1 95.31 224 LYS A C 1
ATOM 1795 O O . LYS A 1 224 ? -2.338 13.328 23.516 1 95.31 224 LYS A O 1
ATOM 1800 N N . ARG A 1 225 ? -2.238 13.875 21.375 1 96.12 225 ARG A N 1
ATOM 1801 C CA . ARG A 1 225 ? -2.732 15.219 21.625 1 96.12 225 ARG A CA 1
ATOM 1802 C C . ARG A 1 225 ? -4.215 15.203 22 1 96.12 225 ARG A C 1
ATOM 1804 O O . ARG A 1 225 ? -4.656 15.961 22.859 1 96.12 225 ARG A O 1
ATOM 1811 N N . ALA A 1 226 ? -4.93 14.359 21.328 1 94.56 226 ALA A N 1
ATOM 1812 C CA . ALA A 1 226 ? -6.383 14.359 21.484 1 94.56 226 ALA A CA 1
ATOM 1813 C C . ALA A 1 226 ? -6.801 13.625 22.766 1 94.56 226 ALA A C 1
ATOM 1815 O O . ALA A 1 226 ? -7.883 13.867 23.297 1 94.56 226 ALA A O 1
ATOM 1816 N N . GLU A 1 227 ? -5.91 12.727 23.219 1 90.94 227 GLU A N 1
ATOM 1817 C CA . GLU A 1 227 ? -6.312 11.906 24.359 1 90.94 227 GLU A CA 1
ATOM 1818 C C . GLU A 1 227 ? -6.59 12.758 25.578 1 90.94 227 GLU A C 1
ATOM 1820 O O . GLU A 1 227 ? -6.191 13.922 25.641 1 90.94 227 GLU A O 1
ATOM 1825 N N . ASN A 1 228 ? -7.422 12.234 26.406 1 81.12 228 ASN A N 1
ATOM 1826 C CA . ASN A 1 228 ? -7.73 12.906 27.672 1 81.12 228 ASN A CA 1
ATOM 1827 C C . ASN A 1 228 ? -7.602 11.945 28.859 1 81.12 228 ASN A C 1
ATOM 1829 O O . ASN A 1 228 ? -7.086 10.836 28.703 1 81.12 228 ASN A O 1
ATOM 1833 N N . SER A 1 229 ? -7.855 12.57 30.016 1 69.12 229 SER A N 1
ATOM 1834 C CA . SER A 1 229 ? -7.613 11.875 31.281 1 69.12 229 SER A CA 1
ATOM 1835 C C . SER A 1 229 ? -8.383 10.562 31.344 1 69.12 229 SER A C 1
ATOM 1837 O O . SER A 1 229 ? -8.016 9.656 32.094 1 69.12 229 SER A O 1
ATOM 1839 N N . ASP A 1 230 ? -9.305 10.406 30.562 1 64.12 230 ASP A N 1
ATOM 1840 C CA . ASP A 1 230 ? -10.18 9.25 30.703 1 64.12 230 ASP A CA 1
ATOM 1841 C C . ASP A 1 230 ? -9.656 8.062 29.891 1 64.12 230 ASP A C 1
ATOM 1843 O O . ASP A 1 230 ? -9.922 6.91 30.234 1 64.12 230 ASP A O 1
ATOM 1847 N N . LYS A 1 231 ? -8.914 8.508 28.938 1 64.38 231 LYS A N 1
ATOM 1848 C CA . LYS A 1 231 ? -8.508 7.43 28.047 1 64.38 231 LYS A CA 1
ATOM 1849 C C . LYS A 1 231 ? -7.031 7.543 27.672 1 64.38 231 LYS A C 1
ATOM 1851 O O . LYS A 1 231 ? -6.605 8.539 27.094 1 64.38 231 LYS A O 1
ATOM 1856 N N . GLY A 1 232 ? -6.273 6.648 28.172 1 86.19 232 GLY A N 1
ATOM 1857 C CA . GLY A 1 232 ? -4.879 6.586 27.766 1 86.19 232 GLY A CA 1
ATOM 1858 C C . GLY A 1 232 ? -4.672 5.879 26.438 1 86.19 232 GLY A C 1
ATOM 1859 O O . GLY A 1 232 ? -4.062 4.809 26.391 1 86.19 232 GLY A O 1
ATOM 1860 N N . LEU A 1 233 ? -5.113 6.508 25.328 1 92.25 233 LEU A N 1
ATOM 1861 C CA . LEU A 1 233 ? -5.109 5.898 24.016 1 92.25 233 LEU A CA 1
ATOM 1862 C C . LEU A 1 233 ? -3.684 5.629 23.531 1 92.25 233 LEU A C 1
ATOM 1864 O O . LEU A 1 233 ? -3.379 4.535 23.062 1 92.25 233 LEU A O 1
ATOM 1868 N N . TRP A 1 234 ? -2.809 6.59 23.75 1 94.5 234 TRP A N 1
ATOM 1869 C CA . TRP A 1 234 ? -1.426 6.402 23.328 1 94.5 234 TRP A CA 1
ATOM 1870 C C . TRP A 1 234 ? -0.719 5.379 24.203 1 94.5 234 TRP A C 1
ATOM 1872 O O . TRP A 1 234 ? 0.073 4.566 23.719 1 94.5 234 TRP A O 1
ATOM 1882 N N . GLU A 1 235 ? -0.962 5.484 25.469 1 93.06 235 GLU A N 1
ATOM 1883 C CA . GLU A 1 235 ? -0.369 4.496 26.359 1 93.06 235 GLU A CA 1
ATOM 1884 C C . GLU A 1 235 ? -0.699 3.074 25.906 1 93.06 235 GLU A C 1
ATOM 1886 O O . GLU A 1 235 ? 0.161 2.193 25.938 1 93.06 235 GLU A O 1
ATOM 1891 N N . GLU A 1 236 ? -1.915 2.877 25.516 1 93 236 GLU A N 1
ATOM 1892 C CA . GLU A 1 236 ? -2.326 1.567 25.016 1 93 236 GLU A CA 1
ATOM 1893 C C . GLU A 1 236 ? -1.667 1.25 23.688 1 93 236 GLU A C 1
ATOM 1895 O O . GLU A 1 236 ? -1.036 0.202 23.531 1 93 236 GLU A O 1
ATOM 1900 N N . MET A 1 237 ? -1.771 2.16 22.766 1 94.69 237 MET A N 1
ATOM 1901 C CA . MET A 1 237 ? -1.259 1.953 21.406 1 94.69 237 MET A CA 1
ATOM 1902 C C . MET A 1 237 ? 0.249 1.724 21.438 1 94.69 237 MET A C 1
ATOM 1904 O O . MET A 1 237 ? 0.768 0.915 20.656 1 94.69 237 MET A O 1
ATOM 1908 N N . SER A 1 238 ? 0.94 2.385 22.312 1 94.75 238 SER A N 1
ATOM 1909 C CA . SER A 1 238 ? 2.396 2.314 22.375 1 94.75 238 SER A CA 1
ATOM 1910 C C . SER A 1 238 ? 2.863 0.934 22.828 1 94.75 238 SER A C 1
ATOM 1912 O O . SER A 1 238 ? 4.023 0.568 22.625 1 94.75 238 SER A O 1
ATOM 1914 N N . GLN A 1 239 ? 1.942 0.173 23.359 1 94.12 239 GLN A N 1
ATOM 1915 C CA . GLN A 1 239 ? 2.287 -1.155 23.859 1 94.12 239 GLN A CA 1
ATOM 1916 C C . GLN A 1 239 ? 1.91 -2.234 22.844 1 94.12 239 GLN A C 1
ATOM 1918 O O . GLN A 1 239 ? 2.299 -3.395 23 1 94.12 239 GLN A O 1
ATOM 1923 N N . TRP A 1 240 ? 1.121 -1.827 21.906 1 94.19 240 TRP A N 1
ATOM 1924 C CA . TRP A 1 240 ? 0.691 -2.82 20.938 1 94.19 240 TRP A CA 1
ATOM 1925 C C . TRP A 1 240 ? 1.891 -3.449 20.234 1 94.19 240 TRP A C 1
ATOM 1927 O O . TRP A 1 240 ? 2.932 -2.807 20.078 1 94.19 240 TRP A O 1
ATOM 1937 N N . GLN A 1 241 ? 1.761 -4.777 19.891 1 91.44 241 GLN A N 1
ATOM 1938 C CA . GLN A 1 241 ? 2.729 -5.527 19.109 1 91.44 241 GLN A CA 1
ATOM 1939 C C . GLN A 1 241 ? 4.129 -5.422 19.703 1 91.44 241 GLN A C 1
ATOM 1941 O O . GLN A 1 241 ? 5.09 -5.125 18.984 1 91.44 241 GLN A O 1
ATOM 1946 N N . GLY A 1 242 ? 4.195 -5.566 20.984 1 90.94 242 GLY A N 1
ATOM 1947 C CA . GLY A 1 242 ? 5.465 -5.598 21.688 1 90.94 242 GLY A CA 1
ATOM 1948 C C . GLY A 1 242 ? 6.145 -4.242 21.75 1 90.94 242 GLY A C 1
ATOM 1949 O O . GLY A 1 242 ? 7.375 -4.16 21.766 1 90.94 242 GLY A O 1
ATOM 1950 N N . GLY A 1 243 ? 5.387 -3.184 21.625 1 94.06 243 GLY A N 1
ATOM 1951 C CA . GLY A 1 243 ? 5.949 -1.848 21.734 1 94.06 243 GLY A CA 1
ATOM 1952 C C . GLY A 1 243 ? 6.461 -1.303 20.422 1 94.06 243 GLY A C 1
ATOM 1953 O O . GLY A 1 243 ? 7.227 -0.336 20.391 1 94.06 243 GLY A O 1
ATOM 1954 N N . ARG A 1 244 ? 6.086 -1.842 19.344 1 92.44 244 ARG A N 1
ATOM 1955 C CA . ARG A 1 244 ? 6.578 -1.484 18.016 1 92.44 244 ARG A CA 1
ATOM 1956 C C . ARG A 1 244 ? 6.383 0.003 17.75 1 92.44 244 ARG A C 1
ATOM 1958 O O . ARG A 1 244 ? 7.277 0.664 17.219 1 92.44 244 ARG A O 1
ATOM 1965 N N . TRP A 1 245 ? 5.238 0.447 18.141 1 95.62 245 TRP A N 1
ATOM 1966 C CA . TRP A 1 245 ? 4.891 1.816 17.766 1 95.62 245 TRP A CA 1
ATOM 1967 C C . TRP A 1 245 ? 5.637 2.818 18.641 1 95.62 245 TRP A C 1
ATOM 1969 O O . TRP A 1 245 ? 6.055 3.875 18.172 1 95.62 245 TRP A O 1
ATOM 1979 N N . LYS A 1 246 ? 5.836 2.467 19.875 1 95.75 246 LYS A N 1
ATOM 1980 C CA . LYS A 1 246 ? 6.691 3.277 20.75 1 95.75 246 LYS A CA 1
ATOM 1981 C C . LYS A 1 246 ? 8.125 3.305 20.234 1 95.75 246 LYS A C 1
ATOM 1983 O O . LYS A 1 246 ? 8.758 4.363 20.203 1 95.75 246 LYS A O 1
ATOM 1988 N N . ASN A 1 247 ? 8.609 2.158 19.844 1 94.38 247 ASN A N 1
ATOM 1989 C CA . ASN A 1 247 ? 9.961 2.066 19.312 1 94.38 247 ASN A CA 1
ATOM 1990 C C . ASN A 1 247 ? 10.125 2.932 18.062 1 94.38 247 ASN A C 1
ATOM 1992 O O . ASN A 1 247 ? 11.156 3.576 17.875 1 94.38 247 ASN A O 1
ATOM 1996 N N . LEU A 1 248 ? 9.109 2.934 17.188 1 96.25 248 LEU A N 1
ATOM 1997 C CA . LEU A 1 248 ? 9.156 3.773 16 1 96.25 248 LEU A CA 1
ATOM 1998 C C . LEU A 1 248 ? 9.18 5.25 16.375 1 96.25 248 LEU A C 1
ATOM 2000 O O . LEU A 1 248 ? 9.961 6.027 15.812 1 96.25 248 LEU A O 1
ATOM 2004 N N . TRP A 1 249 ? 8.312 5.617 17.328 1 96.88 249 TRP A N 1
ATOM 2005 C CA . TRP A 1 249 ? 8.297 6.992 17.828 1 96.88 249 TRP A CA 1
ATOM 2006 C C . TRP A 1 249 ? 9.68 7.414 18.297 1 96.88 249 TRP A C 1
ATOM 2008 O O . TRP A 1 249 ? 10.188 8.469 17.906 1 96.88 249 TRP A O 1
ATOM 2018 N N . GLU A 1 250 ? 10.289 6.609 19.047 1 96.06 250 GLU A N 1
ATOM 2019 C CA . GLU A 1 250 ? 11.594 6.914 19.641 1 96.06 250 GLU A CA 1
ATOM 2020 C C . GLU A 1 250 ? 12.672 6.973 18.562 1 96.06 250 GLU A C 1
ATOM 2022 O O . GLU A 1 250 ? 13.57 7.816 18.625 1 96.06 250 GLU A O 1
ATOM 2027 N N . ALA A 1 251 ? 12.594 6.09 17.641 1 95.81 251 ALA A N 1
ATOM 2028 C CA . ALA A 1 251 ? 13.562 6.094 16.547 1 95.81 251 ALA A CA 1
ATOM 2029 C C . ALA A 1 251 ? 13.453 7.379 15.727 1 95.81 251 ALA A C 1
ATOM 2031 O O . ALA A 1 251 ? 14.469 7.961 15.336 1 95.81 251 ALA A O 1
ATOM 2032 N N . VAL A 1 252 ? 12.219 7.77 15.453 1 97.31 252 VAL A N 1
ATOM 2033 C CA . VAL A 1 252 ? 12.016 9 14.688 1 97.31 252 VAL A CA 1
ATOM 2034 C C . VAL A 1 252 ? 12.516 10.195 15.492 1 97.31 252 VAL A C 1
ATOM 2036 O O . VAL A 1 252 ? 13.172 11.086 14.945 1 97.31 252 VAL A O 1
ATOM 2039 N N . GLU A 1 253 ? 12.242 10.203 16.766 1 96.38 253 GLU A N 1
ATOM 2040 C CA . GLU A 1 253 ? 12.734 11.281 17.609 1 96.38 253 GLU A CA 1
ATOM 2041 C C . GLU A 1 253 ? 14.266 11.344 17.594 1 96.38 253 GLU A C 1
ATOM 2043 O O . GLU A 1 253 ? 14.844 12.43 17.562 1 96.38 253 GLU A O 1
ATOM 2048 N N . LYS A 1 254 ? 14.875 10.234 17.688 1 95 254 LYS A N 1
ATOM 2049 C CA . LYS A 1 254 ? 16.328 10.18 17.625 1 95 254 LYS A CA 1
ATOM 2050 C C . LYS A 1 254 ? 16.859 10.703 16.297 1 95 254 LYS A C 1
ATOM 2052 O O . LYS A 1 254 ? 17.891 11.375 16.234 1 95 254 LYS A O 1
ATOM 2057 N N . ALA A 1 255 ? 16.141 10.414 15.25 1 95.12 255 ALA A N 1
ATOM 2058 C CA . ALA A 1 255 ? 16.578 10.75 13.898 1 95.12 255 ALA A CA 1
ATOM 2059 C C . ALA A 1 255 ? 16.391 12.234 13.617 1 95.12 255 ALA A C 1
ATOM 2061 O O . ALA A 1 255 ? 17.219 12.867 12.961 1 95.12 255 ALA A O 1
ATOM 2062 N N . VAL A 1 256 ? 15.234 12.82 14.109 1 96.75 256 VAL A N 1
ATOM 2063 C CA . VAL A 1 256 ? 14.898 14.164 13.648 1 96.75 256 VAL A CA 1
ATOM 2064 C C . VAL A 1 256 ? 14.992 15.148 14.812 1 96.75 256 VAL A C 1
ATOM 2066 O O . VA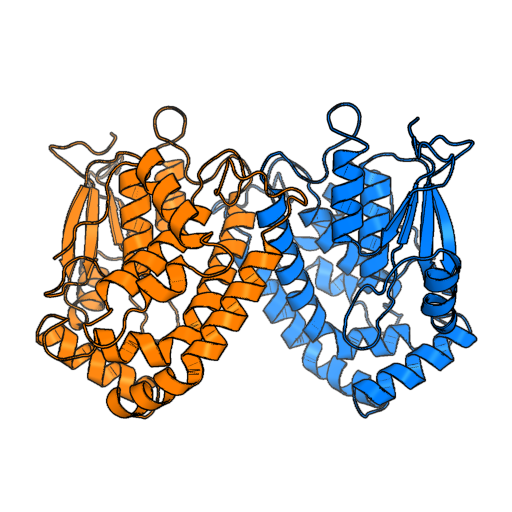L A 1 256 ? 14.875 16.359 14.609 1 96.75 256 VAL A O 1
ATOM 2069 N N . GLY A 1 257 ? 15.25 14.664 16.031 1 95.44 257 GLY A N 1
ATOM 2070 C CA . GLY A 1 257 ? 15.203 15.484 17.234 1 95.44 257 GLY A CA 1
ATOM 2071 C C . GLY A 1 257 ? 13.836 15.516 17.875 1 95.44 257 GLY A C 1
ATOM 2072 O O . GLY A 1 257 ? 12.852 15.055 17.297 1 95.44 257 GLY A O 1
ATOM 2073 N N . LYS A 1 258 ? 13.789 16.031 19.016 1 94.5 258 LYS A N 1
ATOM 2074 C CA . LYS A 1 258 ? 12.516 16.172 19.719 1 94.5 258 LYS A CA 1
ATOM 2075 C C . LYS A 1 258 ? 11.547 17.047 18.938 1 94.5 258 LYS A C 1
ATOM 2077 O O . LYS A 1 258 ? 11.906 18.141 18.516 1 94.5 258 LYS A O 1
ATOM 2082 N N . PHE A 1 259 ? 10.328 16.516 18.688 1 96.25 259 PHE A N 1
ATOM 2083 C CA . PHE A 1 259 ? 9.398 17.25 17.828 1 96.25 259 PHE A CA 1
ATOM 2084 C C . PHE A 1 259 ? 8.07 17.484 18.547 1 96.25 259 PHE A C 1
ATOM 2086 O O . PHE A 1 259 ? 7.277 18.328 18.141 1 96.25 259 PHE A O 1
ATOM 2093 N N . TYR A 1 260 ? 7.848 16.766 19.547 1 94.75 260 TYR A N 1
ATOM 2094 C CA . TYR A 1 260 ? 6.555 16.781 20.219 1 94.75 260 TYR A CA 1
ATOM 2095 C C . TYR A 1 260 ? 6.672 17.406 21.594 1 94.75 260 TYR A C 1
ATOM 2097 O O . TYR A 1 260 ? 7.508 16.984 22.406 1 94.75 260 TYR A O 1
ATOM 2105 N N . GLU A 1 261 ? 5.934 18.438 21.828 1 87.75 261 GLU A N 1
ATOM 2106 C CA . GLU A 1 261 ? 5.914 19.094 23.125 1 87.75 261 GLU A CA 1
ATOM 2107 C C . GLU A 1 261 ? 4.609 18.812 23.875 1 87.75 261 GLU A C 1
ATOM 2109 O O . GLU A 1 261 ? 3.525 18.953 23.297 1 87.75 261 GLU A O 1
ATOM 2114 N N . GLU A 1 262 ? 4.77 18.359 25.078 1 78.12 262 GLU A N 1
ATOM 2115 C CA . GLU A 1 262 ? 3.596 18.156 25.922 1 78.12 262 GLU A CA 1
ATOM 2116 C C . GLU A 1 262 ? 2.996 19.484 26.375 1 78.12 262 GLU A C 1
ATOM 2118 O O . GLU A 1 262 ? 3.727 20.438 26.641 1 78.12 262 GLU A O 1
ATOM 2123 N N . VAL A 1 263 ? 1.655 19.656 26.219 1 65.56 263 VAL A N 1
ATOM 2124 C CA . VAL A 1 263 ? 1 20.875 26.688 1 65.56 263 VAL A CA 1
ATOM 2125 C C . VAL A 1 263 ? 0.439 20.641 28.094 1 65.56 263 VAL A C 1
ATOM 2127 O O . VAL A 1 263 ? 0.06 19.516 28.438 1 65.56 263 VAL A O 1
ATOM 2130 N N . MET B 1 1 ? 24.359 -25.156 -1.744 1 79.75 1 MET B N 1
ATOM 2131 C CA . MET B 1 1 ? 24.672 -24.828 -3.131 1 79.75 1 MET B CA 1
ATOM 2132 C C . MET B 1 1 ? 23.453 -24.281 -3.855 1 79.75 1 MET B C 1
ATOM 2134 O O . MET B 1 1 ? 22.328 -24.719 -3.609 1 79.75 1 MET B O 1
ATOM 2138 N N . PRO B 1 2 ? 23.703 -23.266 -4.699 1 87.75 2 PRO B N 1
ATOM 2139 C CA . PRO B 1 2 ? 22.594 -22.734 -5.469 1 87.75 2 PRO B CA 1
ATOM 2140 C C . PRO B 1 2 ? 21.984 -23.75 -6.43 1 87.75 2 PRO B C 1
ATOM 2142 O O . PRO B 1 2 ? 22.672 -24.688 -6.844 1 87.75 2 PRO B O 1
ATOM 2145 N N . ALA B 1 3 ? 20.688 -23.641 -6.703 1 92.25 3 ALA B N 1
ATOM 2146 C CA . ALA B 1 3 ? 20.016 -24.484 -7.699 1 92.25 3 ALA B CA 1
ATOM 2147 C C . ALA B 1 3 ? 20.734 -24.406 -9.047 1 92.25 3 ALA B C 1
ATOM 2149 O O . ALA B 1 3 ? 21.297 -23.375 -9.398 1 92.25 3 ALA B O 1
ATOM 2150 N N . THR B 1 4 ? 20.75 -25.578 -9.742 1 91.31 4 THR B N 1
ATOM 2151 C CA . THR B 1 4 ? 21.375 -25.688 -11.062 1 91.31 4 THR B CA 1
ATOM 2152 C C . THR B 1 4 ? 20.406 -26.266 -12.078 1 91.31 4 THR B C 1
ATOM 2154 O O . THR B 1 4 ? 19.297 -26.688 -11.719 1 91.31 4 THR B O 1
ATOM 2157 N N . LYS B 1 5 ? 20.844 -26.281 -13.328 1 93.5 5 LYS B N 1
ATOM 2158 C CA . LYS B 1 5 ? 20 -26.891 -14.359 1 93.5 5 LYS B CA 1
ATOM 2159 C C . LYS B 1 5 ? 19.828 -28.391 -14.117 1 93.5 5 LYS B C 1
ATOM 2161 O O . LYS B 1 5 ? 18.766 -28.953 -14.414 1 93.5 5 LYS B O 1
ATOM 2166 N N . ALA B 1 6 ? 20.781 -29.016 -13.57 1 92.38 6 ALA B N 1
ATOM 2167 C CA . ALA B 1 6 ? 20.75 -30.453 -13.273 1 92.38 6 ALA B CA 1
ATOM 2168 C C . ALA B 1 6 ? 19.906 -30.719 -12.031 1 92.38 6 ALA B C 1
ATOM 2170 O O . ALA B 1 6 ? 19.312 -31.797 -11.898 1 92.38 6 ALA B O 1
ATOM 2171 N N . ASN B 1 7 ? 19.891 -29.75 -11.125 1 93.12 7 ASN B N 1
ATOM 2172 C CA . ASN B 1 7 ? 19.094 -29.797 -9.898 1 93.12 7 ASN B CA 1
ATOM 2173 C C . ASN B 1 7 ? 18.328 -28.5 -9.664 1 93.12 7 ASN B C 1
ATOM 2175 O O . ASN B 1 7 ? 18.641 -27.766 -8.727 1 93.12 7 ASN B O 1
ATOM 2179 N N . PRO B 1 8 ? 17.328 -28.25 -10.484 1 96.38 8 PRO B N 1
ATOM 2180 C CA . PRO B 1 8 ? 16.641 -26.969 -10.492 1 96.38 8 PRO B CA 1
ATOM 2181 C C . PRO B 1 8 ? 15.633 -26.812 -9.352 1 96.38 8 PRO B C 1
ATOM 2183 O O . PRO B 1 8 ? 15.328 -27.797 -8.664 1 96.38 8 PRO B O 1
ATOM 2186 N N . ILE B 1 9 ? 15.164 -25.625 -9.094 1 97.88 9 ILE B N 1
ATOM 2187 C CA . ILE B 1 9 ? 14.023 -25.375 -8.211 1 97.88 9 ILE B CA 1
ATOM 2188 C C . ILE B 1 9 ? 12.773 -26.016 -8.797 1 97.88 9 ILE B C 1
ATOM 2190 O O . ILE B 1 9 ? 12.531 -25.938 -10 1 97.88 9 ILE B O 1
ATOM 2194 N N . VAL B 1 10 ? 12.062 -26.766 -7.988 1 98.19 10 VAL B N 1
ATOM 2195 C CA . VAL B 1 10 ? 10.75 -27.25 -8.406 1 98.19 10 VAL B CA 1
ATOM 2196 C C . VAL B 1 10 ? 9.68 -26.203 -8.102 1 98.19 10 VAL B C 1
ATOM 2198 O O . VAL B 1 10 ? 9.539 -25.766 -6.953 1 98.19 10 VAL B O 1
ATOM 2201 N N . PHE B 1 11 ? 9.031 -25.781 -9.094 1 98.75 11 PHE B N 1
ATOM 2202 C CA . PHE B 1 11 ? 7.969 -24.797 -9.008 1 98.75 11 PHE B CA 1
ATOM 2203 C C . PHE B 1 11 ? 6.605 -25.453 -9.195 1 98.75 11 PHE B C 1
ATOM 2205 O O . PHE B 1 11 ? 6.297 -25.953 -10.281 1 98.75 11 PHE B O 1
ATOM 2212 N N . PHE B 1 12 ? 5.801 -25.484 -8.133 1 98.88 12 PHE B N 1
ATOM 2213 C CA . PHE B 1 12 ? 4.465 -26.062 -8.188 1 98.88 12 PHE B CA 1
ATOM 2214 C C . PHE B 1 12 ? 3.441 -25.047 -8.664 1 98.88 12 PHE B C 1
ATOM 2216 O O . PHE B 1 12 ? 3.213 -24.031 -7.996 1 98.88 12 PHE B O 1
ATOM 2223 N N . ASP B 1 13 ? 2.84 -25.297 -9.812 1 98.69 13 ASP B N 1
ATOM 2224 C CA . ASP B 1 13 ? 1.838 -24.453 -10.469 1 98.69 13 ASP B CA 1
ATOM 2225 C C . ASP B 1 13 ? 0.524 -25.219 -10.648 1 98.69 13 ASP B C 1
ATOM 2227 O O . ASP B 1 13 ? 0.455 -26.422 -10.375 1 98.69 13 ASP B O 1
ATOM 2231 N N . ILE B 1 14 ? -0.529 -24.562 -11 1 98.69 14 ILE B N 1
ATOM 2232 C CA . ILE B 1 14 ? -1.852 -25.172 -11.125 1 98.69 14 ILE B CA 1
ATOM 2233 C C . ILE B 1 14 ? -2.037 -25.703 -12.547 1 98.69 14 ILE B C 1
ATOM 2235 O O . ILE B 1 14 ? -1.785 -24.984 -13.523 1 98.69 14 ILE B O 1
ATOM 2239 N N . ALA B 1 15 ? -2.477 -26.906 -12.625 1 98.25 15 ALA B N 1
ATOM 2240 C CA . ALA B 1 15 ? -2.686 -27.562 -13.906 1 98.25 15 ALA B CA 1
ATOM 2241 C C . ALA B 1 15 ? -3.834 -26.922 -14.68 1 98.25 15 ALA B C 1
ATOM 2243 O O . ALA B 1 15 ? -4.863 -26.562 -14.094 1 98.25 15 ALA B O 1
ATOM 2244 N N . SER B 1 16 ? -3.689 -26.75 -15.945 1 97.69 16 SER B N 1
ATOM 2245 C CA . SER B 1 16 ? -4.727 -26.281 -16.859 1 97.69 16 SER B CA 1
ATOM 2246 C C . SER B 1 16 ? -4.473 -26.781 -18.281 1 97.69 16 SER B C 1
ATOM 2248 O O . SER B 1 16 ? -3.428 -27.359 -18.562 1 97.69 16 SER B O 1
ATOM 2250 N N . LYS B 1 17 ? -5.434 -26.641 -19.094 1 96.62 17 LYS B N 1
ATOM 2251 C CA . LYS B 1 17 ? -5.309 -27 -20.5 1 96.62 17 LYS B CA 1
ATOM 2252 C C . LYS B 1 17 ? -4.859 -25.812 -21.328 1 96.62 17 LYS B C 1
ATOM 2254 O O . LYS B 1 17 ? -4.598 -25.938 -22.531 1 96.62 17 LYS B O 1
ATOM 2259 N N . ALA B 1 18 ? -4.711 -24.641 -20.672 1 94.5 18 ALA B N 1
ATOM 2260 C CA . ALA B 1 18 ? -4.402 -23.406 -21.375 1 94.5 18 ALA B CA 1
ATOM 2261 C C . ALA B 1 18 ? -2.988 -22.922 -21.062 1 94.5 18 ALA B C 1
ATOM 2263 O O . ALA B 1 18 ? -2.523 -21.922 -21.609 1 94.5 18 ALA B O 1
ATOM 2264 N N . GLY B 1 19 ? -2.238 -23.656 -20.234 1 95.19 19 GLY B N 1
ATOM 2265 C CA . GLY B 1 19 ? -0.941 -23.188 -19.766 1 95.19 19 GLY B CA 1
ATOM 2266 C C . GLY B 1 19 ? -1.021 -22.391 -18.484 1 95.19 19 GLY B C 1
ATOM 2267 O O . GLY B 1 19 ? -2.051 -22.391 -17.812 1 95.19 19 GLY B O 1
ATOM 2268 N N . PRO B 1 20 ? 0.082 -21.766 -18.047 1 97.56 20 PRO B N 1
ATOM 2269 C CA . PRO B 1 20 ? 0.068 -20.969 -16.812 1 97.56 20 PRO B CA 1
ATOM 2270 C C . PRO B 1 20 ? -0.981 -19.859 -16.844 1 97.56 20 PRO B C 1
ATOM 2272 O O . PRO B 1 20 ? -1.064 -19.109 -17.812 1 97.56 20 PRO B O 1
ATOM 2275 N N . TRP B 1 21 ? -1.762 -19.766 -15.75 1 97.56 21 TRP B N 1
ATOM 2276 C CA . TRP B 1 21 ? -2.887 -18.844 -15.844 1 97.56 21 TRP B CA 1
ATOM 2277 C C . TRP B 1 21 ? -3.08 -18.094 -14.531 1 97.56 21 TRP B C 1
ATOM 2279 O O . TRP B 1 21 ? -3.51 -16.938 -14.523 1 97.56 21 TRP B O 1
ATOM 2289 N N . SER B 1 22 ? -2.857 -18.672 -13.383 1 97.81 22 SER B N 1
ATOM 2290 C CA . SER B 1 22 ? -3.201 -18.125 -12.078 1 97.81 22 SER B CA 1
ATOM 2291 C C . SER B 1 22 ? -2.352 -16.906 -11.758 1 97.81 22 SER B C 1
ATOM 2293 O O . SER B 1 22 ? -1.123 -16.953 -11.836 1 97.81 22 SER B O 1
ATOM 2295 N N . PRO B 1 23 ? -2.998 -15.805 -11.406 1 97.81 23 PRO B N 1
ATOM 2296 C CA . PRO B 1 23 ? -2.205 -14.625 -11.039 1 97.81 23 PRO B CA 1
ATOM 2297 C C . PRO B 1 23 ? -1.287 -14.883 -9.844 1 97.81 23 PRO B C 1
ATOM 2299 O O . PRO B 1 23 ? -0.239 -14.242 -9.719 1 97.81 23 PRO B O 1
ATOM 2302 N N . ASN B 1 24 ? -1.646 -15.828 -9 1 97.56 24 ASN B N 1
ATOM 2303 C CA . ASN B 1 24 ? -0.83 -16.141 -7.832 1 97.56 24 ASN B CA 1
ATOM 2304 C C . ASN B 1 24 ? 0.44 -16.891 -8.219 1 97.56 24 ASN B C 1
ATOM 2306 O O . ASN B 1 24 ? 1.528 -16.562 -7.738 1 97.56 24 ASN B O 1
ATOM 2310 N N . THR B 1 25 ? 0.318 -17.859 -9.086 1 98.75 25 THR B N 1
ATOM 2311 C CA . THR B 1 25 ? 1.491 -18.625 -9.477 1 98.75 25 THR B CA 1
ATOM 2312 C C . THR B 1 25 ? 2.355 -17.844 -10.461 1 98.75 25 THR B C 1
ATOM 2314 O O . THR B 1 25 ? 3.574 -18.016 -10.5 1 98.75 25 THR B O 1
ATOM 2317 N N . TRP B 1 26 ? 1.762 -16.953 -11.227 1 98.75 26 TRP B N 1
ATOM 2318 C CA . TRP B 1 26 ? 2.539 -16.109 -12.133 1 98.75 26 TRP B CA 1
ATOM 2319 C C . TRP B 1 26 ? 3.518 -15.234 -11.359 1 98.75 26 TRP B C 1
ATOM 2321 O O . TRP B 1 26 ? 4.617 -14.953 -11.844 1 98.75 26 TRP B O 1
ATOM 2331 N N . LYS B 1 27 ? 3.105 -14.75 -10.172 1 98.81 27 LYS B N 1
ATOM 2332 C CA . LYS B 1 27 ? 4.016 -13.945 -9.367 1 98.81 27 LYS B CA 1
ATOM 2333 C C . LYS B 1 27 ? 5.34 -14.672 -9.141 1 98.81 27 LYS B C 1
ATOM 2335 O O . LYS B 1 27 ? 6.41 -14.102 -9.344 1 98.81 27 LYS B O 1
ATOM 2340 N N . THR B 1 28 ? 5.258 -15.898 -8.773 1 98.88 28 THR B N 1
ATOM 2341 C CA . THR B 1 28 ? 6.449 -16.703 -8.508 1 98.88 28 THR B CA 1
ATOM 2342 C C . THR B 1 28 ? 7.184 -17.031 -9.805 1 98.88 28 THR B C 1
ATOM 2344 O O . THR B 1 28 ? 8.414 -16.969 -9.852 1 98.88 28 THR B O 1
ATOM 2347 N N . ARG B 1 29 ? 6.441 -17.359 -10.852 1 98.81 29 ARG B N 1
ATOM 2348 C CA . ARG B 1 29 ? 7.051 -17.625 -12.148 1 98.81 29 ARG B CA 1
ATOM 2349 C C . ARG B 1 29 ? 7.895 -16.453 -12.617 1 98.81 29 ARG B C 1
ATOM 2351 O O . ARG B 1 29 ? 9.047 -16.625 -13.016 1 98.81 29 ARG B O 1
ATOM 2358 N N . LEU B 1 30 ? 7.316 -15.266 -12.531 1 98.88 30 LEU B N 1
ATOM 2359 C CA . LEU B 1 30 ? 8.008 -14.055 -12.961 1 98.88 30 LEU B CA 1
ATOM 2360 C C . LEU B 1 30 ? 9.219 -13.773 -12.07 1 98.88 30 LEU B C 1
ATOM 2362 O O . LEU B 1 30 ? 10.25 -13.297 -12.555 1 98.88 30 LEU B O 1
ATOM 2366 N N . ALA B 1 31 ? 9.102 -14.055 -10.758 1 98.88 31 ALA B N 1
ATOM 2367 C CA . ALA B 1 31 ? 10.234 -13.891 -9.852 1 98.88 31 ALA B CA 1
ATOM 2368 C C . ALA B 1 31 ? 11.383 -14.805 -10.242 1 98.88 31 ALA B C 1
ATOM 2370 O O . ALA B 1 31 ? 12.547 -14.383 -10.273 1 98.88 31 ALA B O 1
ATOM 2371 N N . LEU B 1 32 ? 11.07 -16.062 -10.531 1 98.75 32 LEU B N 1
ATOM 2372 C CA . LEU B 1 32 ? 12.078 -17.031 -10.938 1 98.75 32 LEU B CA 1
ATOM 2373 C C . LEU B 1 32 ? 12.758 -16.609 -12.234 1 98.75 32 LEU B C 1
ATOM 2375 O O . LEU B 1 32 ? 13.977 -16.688 -12.359 1 98.75 32 LEU B O 1
ATOM 2379 N N . ILE B 1 33 ? 11.945 -16.109 -13.172 1 98.69 33 ILE B N 1
ATOM 2380 C CA . ILE B 1 33 ? 12.461 -15.656 -14.469 1 98.69 33 ILE B CA 1
ATOM 2381 C C . ILE B 1 33 ? 13.352 -14.438 -14.273 1 98.69 33 ILE B C 1
ATOM 2383 O O . ILE B 1 33 ? 14.461 -14.383 -14.797 1 98.69 33 ILE B O 1
ATOM 2387 N N . HIS B 1 34 ? 12.875 -13.469 -13.5 1 98.56 34 HIS B N 1
ATOM 2388 C CA . HIS B 1 34 ? 13.617 -12.242 -13.25 1 98.56 34 HIS B CA 1
ATOM 2389 C C . HIS B 1 34 ? 14.977 -12.539 -12.625 1 98.56 34 HIS B C 1
ATOM 2391 O O . HIS B 1 34 ? 15.984 -11.945 -13 1 98.56 34 HIS B O 1
ATOM 2397 N N . LYS B 1 35 ? 15 -13.539 -11.727 1 98.38 35 LYS B N 1
ATOM 2398 C CA . LYS B 1 35 ? 16.219 -13.852 -11 1 98.38 35 LYS B CA 1
ATOM 2399 C C . LYS B 1 35 ? 17.094 -14.82 -11.789 1 98.38 35 LYS B C 1
ATOM 2401 O O . LYS B 1 35 ? 18.219 -15.133 -11.383 1 98.38 35 LYS B O 1
ATOM 2406 N N . ARG B 1 36 ? 16.609 -15.281 -12.906 1 97.56 36 ARG B N 1
ATOM 2407 C CA . ARG B 1 36 ? 17.344 -16.188 -13.789 1 97.56 36 ARG B CA 1
ATOM 2408 C C . ARG B 1 36 ? 17.703 -17.484 -13.078 1 97.56 36 ARG B C 1
ATOM 2410 O O . ARG B 1 36 ? 18.844 -17.953 -13.188 1 97.56 36 ARG B O 1
ATOM 2417 N N . LEU B 1 37 ? 16.766 -17.984 -12.336 1 97.94 37 LEU B N 1
ATOM 2418 C CA . LEU B 1 37 ? 16.984 -19.234 -11.609 1 97.94 37 LEU B CA 1
ATOM 2419 C C . LEU B 1 37 ? 16.453 -20.422 -12.406 1 97.94 37 LEU B C 1
ATOM 2421 O O . LEU B 1 37 ? 15.383 -20.344 -13.023 1 97.94 37 LEU B O 1
ATOM 2425 N N . PRO B 1 38 ? 17.234 -21.422 -12.492 1 97.5 38 PRO B N 1
ATOM 2426 C CA . PRO B 1 38 ? 16.719 -22.609 -13.156 1 97.5 38 PRO B CA 1
ATOM 2427 C C . PRO B 1 38 ? 15.562 -23.266 -12.398 1 97.5 38 PRO B C 1
ATOM 2429 O O . PRO B 1 38 ? 15.648 -23.438 -11.18 1 97.5 38 PRO B O 1
ATOM 2432 N N . TYR B 1 39 ? 14.477 -23.578 -13.109 1 98.12 39 TYR B N 1
ATOM 2433 C CA . TYR B 1 39 ? 13.352 -24.234 -12.453 1 98.12 39 TYR B CA 1
ATOM 2434 C C . TYR B 1 39 ? 12.641 -25.188 -13.406 1 98.12 39 TYR B C 1
ATOM 2436 O O . TYR B 1 39 ? 12.742 -25.031 -14.633 1 98.12 39 TYR B O 1
ATOM 2444 N N . ARG B 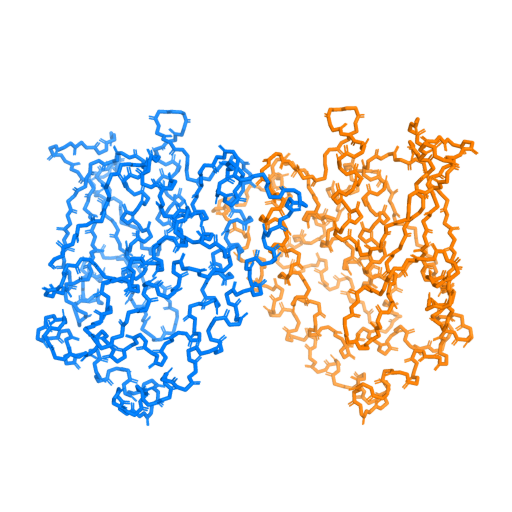1 40 ? 12.039 -26.141 -12.859 1 98 40 ARG B N 1
ATOM 2445 C CA . ARG B 1 40 ? 11.078 -26.984 -13.562 1 98 40 ARG B CA 1
ATOM 2446 C C . ARG B 1 40 ? 9.688 -26.859 -12.945 1 98 40 ARG B C 1
ATOM 2448 O O . ARG B 1 40 ? 9.562 -26.625 -11.742 1 98 40 ARG B O 1
ATOM 2455 N N . VAL B 1 41 ? 8.695 -27.062 -13.742 1 98.38 41 VAL B N 1
ATOM 2456 C CA . VAL B 1 41 ? 7.328 -26.875 -13.266 1 98.38 41 VAL B CA 1
ATOM 2457 C C . VAL B 1 41 ? 6.688 -28.219 -12.969 1 98.38 41 VAL B C 1
ATOM 2459 O O . VAL B 1 41 ? 6.812 -29.156 -13.758 1 98.38 41 VAL B O 1
ATOM 2462 N N . GLU B 1 42 ? 6.188 -28.328 -11.859 1 98.31 42 GLU B N 1
ATOM 2463 C CA . GLU B 1 42 ? 5.273 -29.422 -11.516 1 98.31 42 GLU B CA 1
ATOM 2464 C C . GLU B 1 42 ? 3.836 -28.922 -11.414 1 98.31 42 GLU B C 1
ATOM 2466 O O . GLU B 1 42 ? 3.5 -28.156 -10.516 1 98.31 42 GLU B O 1
ATOM 2471 N N . TYR B 1 43 ? 2.998 -29.344 -12.297 1 98.56 43 TYR B N 1
ATOM 2472 C CA . TYR B 1 43 ? 1.604 -28.906 -12.305 1 98.56 43 TYR B CA 1
ATOM 2473 C C . TYR B 1 43 ? 0.759 -29.781 -11.375 1 98.56 43 TYR B C 1
ATOM 2475 O O . TYR B 1 43 ? 0.875 -31 -11.391 1 98.56 43 TYR B O 1
ATOM 2483 N N . VAL B 1 44 ? -0.05 -29.141 -10.586 1 98.75 44 VAL B N 1
ATOM 2484 C CA . VAL B 1 44 ? -0.912 -29.797 -9.609 1 98.75 44 VAL B CA 1
ATOM 2485 C C . VAL B 1 44 ? -2.371 -29.453 -9.883 1 98.75 44 VAL B C 1
ATOM 2487 O O . VAL B 1 44 ? -2.711 -28.266 -10.055 1 98.75 44 VAL B O 1
ATOM 2490 N N . SER B 1 45 ? -3.213 -30.516 -9.977 1 98.56 45 SER B N 1
ATOM 2491 C CA . SER B 1 45 ? -4.641 -30.25 -10.094 1 98.56 45 SER B CA 1
ATOM 2492 C C . SER B 1 45 ? -5.191 -29.594 -8.828 1 98.56 45 SER B C 1
ATOM 2494 O O . SER B 1 45 ? -4.734 -29.891 -7.723 1 98.56 45 SER B O 1
ATOM 2496 N N . TYR B 1 46 ? -6.23 -28.781 -8.914 1 97.69 46 TYR B N 1
ATOM 2497 C CA . TYR B 1 46 ? -6.801 -28.016 -7.82 1 97.69 46 TYR B CA 1
ATOM 2498 C C . TYR B 1 46 ? -7.129 -28.906 -6.629 1 97.69 46 TYR B C 1
ATOM 2500 O O . TYR B 1 46 ? -6.738 -28.609 -5.496 1 97.69 46 TYR B O 1
ATOM 2508 N N . PRO B 1 47 ? -7.785 -30 -6.809 1 97.69 47 PRO B N 1
ATOM 2509 C CA . PRO B 1 47 ? -8.203 -30.812 -5.66 1 97.69 47 PRO B CA 1
ATOM 2510 C C . PRO B 1 47 ? -7.027 -31.516 -4.984 1 97.69 47 PRO B C 1
ATOM 2512 O O . PRO B 1 47 ? -7.184 -32.062 -3.889 1 97.69 47 PRO B O 1
ATOM 2515 N N . ASP B 1 48 ? -5.879 -31.5 -5.648 1 98.44 48 ASP B N 1
ATOM 2516 C CA . ASP B 1 48 ? -4.727 -32.219 -5.117 1 98.44 48 ASP B CA 1
ATOM 2517 C C . ASP B 1 48 ? -3.793 -31.281 -4.359 1 98.44 48 ASP B C 1
ATOM 2519 O O . ASP B 1 48 ? -2.785 -31.719 -3.799 1 98.44 48 ASP B O 1
ATOM 2523 N N . ILE B 1 49 ? -4.051 -29.969 -4.305 1 98.38 49 ILE B N 1
ATOM 2524 C CA . ILE B 1 49 ? -3.148 -28.984 -3.719 1 98.38 49 ILE B CA 1
ATOM 2525 C C . ILE B 1 49 ? -2.947 -29.297 -2.234 1 98.38 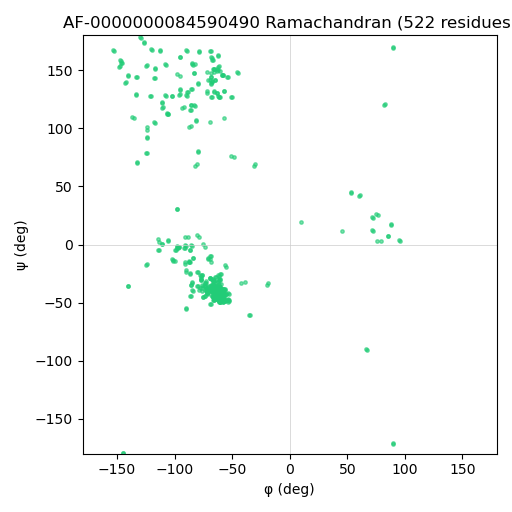49 ILE B C 1
ATOM 2527 O O . ILE B 1 49 ? -1.812 -29.391 -1.763 1 98.38 49 ILE B O 1
ATOM 2531 N N . GLU B 1 50 ? -4.023 -29.531 -1.519 1 97.44 50 GLU B N 1
ATOM 2532 C CA . GLU B 1 50 ? -3.926 -29.797 -0.087 1 97.44 50 GLU B CA 1
ATOM 2533 C C . GLU B 1 50 ? -3.102 -31.062 0.182 1 97.44 50 GLU B C 1
ATOM 2535 O O . GLU B 1 50 ? -2.191 -31.047 1.014 1 97.44 50 GLU B O 1
ATOM 2540 N N . SER B 1 51 ? -3.404 -32.125 -0.514 1 98.06 51 SER B N 1
ATOM 2541 C CA . SER B 1 51 ? -2.688 -33.375 -0.287 1 98.06 51 SER B CA 1
ATOM 2542 C C . SER B 1 51 ? -1.217 -33.25 -0.665 1 98.06 51 SER B C 1
ATOM 2544 O O . SER B 1 51 ? -0.354 -33.875 -0.043 1 98.06 51 SER B O 1
ATOM 2546 N N . THR B 1 52 ? -0.925 -32.469 -1.728 1 98.19 52 THR B N 1
ATOM 2547 C CA . THR B 1 52 ? 0.458 -32.25 -2.125 1 98.19 52 THR B CA 1
ATOM 2548 C C . THR B 1 52 ? 1.222 -31.516 -1.019 1 98.19 52 THR B C 1
ATOM 2550 O O . THR B 1 52 ? 2.334 -31.922 -0.664 1 98.19 52 THR B O 1
ATOM 2553 N N . PHE B 1 53 ? 0.654 -30.438 -0.442 1 98.12 53 PHE B N 1
ATOM 2554 C CA . PHE B 1 53 ? 1.272 -29.719 0.672 1 98.12 53 PHE B CA 1
ATOM 2555 C C . PHE B 1 53 ? 1.55 -30.672 1.831 1 98.12 53 PHE B C 1
ATOM 2557 O O . PHE B 1 53 ? 2.658 -30.688 2.373 1 98.12 53 PHE B O 1
ATOM 2564 N N . LYS B 1 54 ? 0.583 -31.484 2.244 1 97.38 54 LYS B N 1
ATOM 2565 C CA . LYS B 1 54 ? 0.69 -32.406 3.377 1 97.38 54 LYS B CA 1
ATOM 2566 C C . LYS B 1 54 ? 1.77 -33.438 3.135 1 97.38 54 LYS B C 1
ATOM 2568 O O . LYS B 1 54 ? 2.5 -33.812 4.059 1 97.38 54 LYS B O 1
ATOM 2573 N N . ARG B 1 55 ? 1.838 -33.906 1.93 1 96.94 55 ARG B N 1
ATOM 2574 C CA . ARG B 1 55 ? 2.855 -34.875 1.56 1 96.94 55 ARG B CA 1
ATOM 2575 C C . ARG B 1 55 ? 4.254 -34.344 1.847 1 96.94 55 ARG B C 1
ATOM 2577 O O . ARG B 1 55 ? 5.137 -35.094 2.266 1 96.94 55 ARG B O 1
ATOM 2584 N N . PHE B 1 56 ? 4.469 -33.031 1.604 1 95.31 56 PHE B N 1
ATOM 2585 C CA . PHE B 1 56 ? 5.793 -32.438 1.762 1 95.31 56 PHE B CA 1
ATOM 2586 C C . PHE B 1 56 ? 5.93 -31.781 3.127 1 95.31 56 PHE B C 1
ATOM 2588 O O . PHE B 1 56 ? 6.957 -31.156 3.422 1 95.31 56 PHE B O 1
ATOM 2595 N N . GLY B 1 57 ? 4.883 -31.781 3.945 1 95.19 57 GLY B N 1
ATOM 2596 C CA . GLY B 1 57 ? 4.926 -31.234 5.289 1 95.19 57 GLY B CA 1
ATOM 2597 C C . GLY B 1 57 ? 4.871 -29.719 5.312 1 95.19 57 GLY B C 1
ATOM 2598 O O . GLY B 1 57 ? 5.438 -29.078 6.211 1 95.19 57 GLY B O 1
ATOM 2599 N N . VAL B 1 58 ? 4.305 -29.156 4.297 1 96.19 58 VAL B N 1
ATOM 2600 C CA . VAL B 1 58 ? 4.188 -27.703 4.211 1 96.19 58 VAL B CA 1
ATOM 2601 C C . VAL B 1 58 ? 2.887 -27.25 4.871 1 96.19 58 VAL B C 1
ATOM 2603 O O . VAL B 1 58 ? 1.815 -27.781 4.578 1 96.19 58 VAL B O 1
ATOM 2606 N N . PRO B 1 59 ? 2.945 -26.297 5.789 1 95.75 59 PRO B N 1
ATOM 2607 C CA . PRO B 1 59 ? 1.73 -25.844 6.477 1 95.75 59 PRO B CA 1
ATOM 2608 C C . PRO B 1 59 ? 0.775 -25.094 5.551 1 95.75 59 PRO B C 1
ATOM 2610 O O . PRO B 1 59 ? 1.163 -24.688 4.453 1 95.75 59 PRO B O 1
ATOM 2613 N N . ALA B 1 60 ? -0.433 -24.922 6.039 1 95.94 60 ALA B N 1
ATOM 2614 C CA . ALA B 1 60 ? -1.45 -24.156 5.312 1 95.94 60 ALA B CA 1
ATOM 2615 C C . ALA B 1 60 ? -1.01 -22.719 5.09 1 95.94 60 ALA B C 1
ATOM 2617 O O . ALA B 1 60 ? -0.273 -22.156 5.906 1 95.94 60 ALA B O 1
ATOM 2618 N N . THR B 1 61 ? -1.468 -22.156 4.016 1 94.31 61 THR B N 1
ATOM 2619 C CA . THR B 1 61 ? -1.117 -20.781 3.668 1 94.31 61 THR B CA 1
ATOM 2620 C C . THR B 1 61 ? -2.129 -19.797 4.254 1 94.31 61 THR B C 1
ATOM 2622 O O . THR B 1 61 ? -1.894 -18.594 4.266 1 94.31 61 THR B O 1
ATOM 2625 N N . SER B 1 62 ? -3.262 -20.297 4.652 1 90.19 62 SER B N 1
ATOM 2626 C CA . SER B 1 62 ? -4.324 -19.453 5.18 1 90.19 62 SER B CA 1
ATOM 2627 C C . SER B 1 62 ? -5.105 -20.172 6.277 1 90.19 62 SER B C 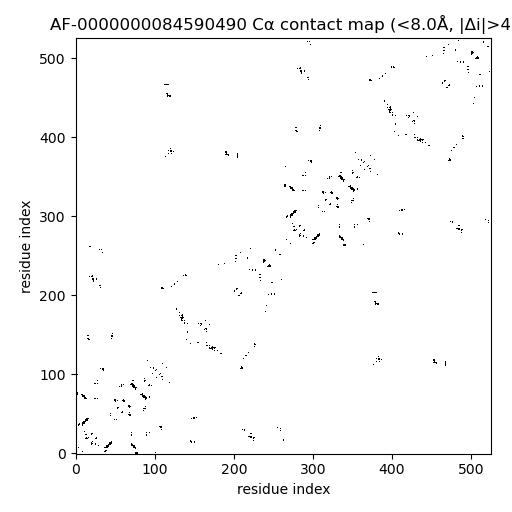1
ATOM 2629 O O . SER B 1 62 ? -5.129 -21.406 6.332 1 90.19 62 SER B O 1
ATOM 2631 N N . ASP B 1 63 ? -5.711 -19.312 7.109 1 86.12 63 ASP B N 1
ATOM 2632 C CA . ASP B 1 63 ? -6.578 -19.859 8.141 1 86.12 63 ASP B CA 1
ATOM 2633 C C . ASP B 1 63 ? -8.008 -20.047 7.625 1 86.12 63 ASP B C 1
ATOM 2635 O O . ASP B 1 63 ? -8.812 -20.75 8.242 1 86.12 63 ASP B O 1
ATOM 2639 N N . LYS B 1 64 ? -8.352 -19.453 6.52 1 83.5 64 LYS B N 1
ATOM 2640 C CA . LYS B 1 64 ? -9.672 -19.547 5.914 1 83.5 64 LYS B CA 1
ATOM 2641 C C . LYS B 1 64 ? -9.641 -20.406 4.652 1 83.5 64 LYS B C 1
ATOM 2643 O O . LYS B 1 64 ? -8.594 -20.516 4.004 1 83.5 64 LYS B O 1
ATOM 2648 N N . ALA B 1 65 ? -10.719 -20.969 4.316 1 81.06 65 ALA B N 1
ATOM 2649 C CA . ALA B 1 65 ? -10.812 -21.781 3.111 1 81.06 65 ALA B CA 1
ATOM 2650 C C . ALA B 1 65 ? -10.672 -20.922 1.855 1 81.06 65 ALA B C 1
ATOM 2652 O O . ALA B 1 65 ? -11.227 -19.828 1.78 1 81.06 65 ALA B O 1
ATOM 2653 N N . PRO B 1 66 ? -9.969 -21.484 0.921 1 88.12 66 PRO B N 1
ATOM 2654 C CA . PRO B 1 66 ? -9.086 -22.641 0.942 1 88.12 66 PRO B CA 1
ATOM 2655 C C . PRO B 1 66 ? -7.801 -22.406 1.725 1 88.12 66 PRO B C 1
ATOM 2657 O O . PRO B 1 66 ? -7.133 -21.391 1.52 1 88.12 66 PRO B O 1
ATOM 2660 N N . GLN B 1 67 ? -7.379 -23.359 2.412 1 92.5 67 GLN B N 1
ATOM 2661 C CA . GLN B 1 67 ? -6.254 -23.188 3.324 1 92.5 67 GLN B CA 1
ATOM 2662 C C . GLN B 1 67 ? -4.922 -23.359 2.598 1 92.5 67 GLN B C 1
ATOM 2664 O O . GLN B 1 67 ? -3.906 -22.797 3.01 1 92.5 67 GLN B O 1
ATOM 2669 N N . TYR B 1 68 ? -4.996 -24.203 1.631 1 96.19 68 TYR B N 1
ATOM 2670 C CA . TYR B 1 68 ? -3.783 -24.5 0.875 1 96.19 68 TYR B CA 1
ATOM 2671 C C . TYR B 1 68 ? -3.873 -23.953 -0.541 1 96.19 68 TYR B C 1
ATOM 2673 O O . TYR B 1 68 ? -4.758 -24.328 -1.309 1 96.19 68 TYR B O 1
ATOM 2681 N N . THR B 1 69 ? -3.025 -23.062 -0.88 1 96.69 69 THR B N 1
ATOM 2682 C CA . THR B 1 69 ? -3.039 -22.438 -2.201 1 96.69 69 THR B CA 1
ATOM 2683 C C . THR B 1 69 ? -1.641 -22.422 -2.809 1 96.69 69 THR B C 1
ATOM 2685 O O . THR B 1 69 ? -0.644 -22.375 -2.084 1 96.69 69 THR B O 1
ATOM 2688 N N . LEU B 1 70 ? -1.555 -22.594 -4.07 1 98.25 70 LEU B N 1
ATOM 2689 C CA . LEU B 1 70 ? -0.3 -22.453 -4.805 1 98.25 70 LEU B CA 1
ATOM 2690 C C . LEU B 1 70 ? -0.03 -21 -5.148 1 98.25 70 LEU B C 1
ATOM 2692 O O . LEU B 1 70 ? -0.96 -20.188 -5.219 1 98.25 70 LEU B O 1
ATOM 2696 N N . PRO B 1 71 ? 1.223 -20.594 -5.199 1 98.62 71 PRO B N 1
ATOM 2697 C CA . PRO B 1 71 ? 2.418 -21.359 -5.566 1 98.62 71 PRO B CA 1
ATOM 2698 C C . PRO B 1 71 ? 3.143 -21.938 -4.359 1 98.62 71 PRO B C 1
ATOM 2700 O O . PRO B 1 71 ? 2.904 -21.516 -3.227 1 98.62 71 PRO B O 1
ATOM 2703 N N . MET B 1 72 ? 3.955 -22.906 -4.637 1 98.62 72 MET B N 1
ATOM 2704 C CA . MET B 1 72 ? 4.957 -23.484 -3.748 1 98.62 72 MET B CA 1
ATOM 2705 C C . MET B 1 72 ? 6.242 -23.797 -4.508 1 98.62 72 MET B C 1
ATOM 2707 O O . MET B 1 72 ? 6.203 -24.109 -5.695 1 98.62 72 MET B O 1
ATOM 2711 N N . ILE B 1 73 ? 7.367 -23.641 -3.863 1 98.31 73 ILE B N 1
ATOM 2712 C CA . ILE B 1 73 ? 8.617 -24.078 -4.484 1 98.31 73 ILE B CA 1
ATOM 2713 C C . ILE B 1 73 ? 9.344 -25.062 -3.57 1 98.31 73 ILE B C 1
ATOM 2715 O O . ILE B 1 73 ? 9.086 -25.094 -2.363 1 98.31 73 ILE B O 1
ATOM 2719 N N . ALA B 1 74 ? 10.133 -25.891 -4.129 1 97.31 74 ALA B N 1
ATOM 2720 C CA . ALA B 1 74 ? 11.148 -26.703 -3.459 1 97.31 74 ALA B CA 1
ATOM 2721 C C . ALA B 1 74 ? 12.547 -26.359 -3.949 1 97.31 74 ALA B C 1
ATOM 2723 O O . ALA B 1 74 ? 12.906 -26.656 -5.09 1 97.31 74 ALA B O 1
ATOM 2724 N N . ASP B 1 75 ? 13.281 -25.672 -3.137 1 96.75 75 ASP B N 1
ATOM 2725 C CA . ASP B 1 75 ? 14.641 -25.25 -3.484 1 96.75 75 ASP B CA 1
ATOM 2726 C C . ASP B 1 75 ? 15.664 -26.266 -2.984 1 96.75 75 ASP B C 1
ATOM 2728 O O . ASP B 1 75 ? 15.773 -26.516 -1.781 1 96.75 75 ASP B O 1
ATOM 2732 N N . PRO B 1 76 ? 16.406 -26.891 -3.812 1 92.81 76 PRO B N 1
ATOM 2733 C CA . PRO B 1 76 ? 17.391 -27.891 -3.396 1 92.81 76 PRO B CA 1
ATOM 2734 C C . PRO B 1 76 ? 18.625 -27.297 -2.729 1 92.81 76 PRO B C 1
ATOM 2736 O O . PRO B 1 76 ? 19.469 -28.031 -2.229 1 92.81 76 PRO B O 1
ATOM 2739 N N . SER B 1 77 ? 18.562 -25.953 -2.705 1 76.88 77 SER B N 1
ATOM 2740 C CA . SER B 1 77 ? 19.734 -25.312 -2.137 1 76.88 77 SER B CA 1
ATOM 2741 C C . SER B 1 77 ? 19.797 -25.5 -0.626 1 76.88 77 SER B C 1
ATOM 2743 O O . SER B 1 77 ? 18.766 -25.547 0.046 1 76.88 77 SER B O 1
ATOM 2745 N N . ASP B 1 78 ? 20.953 -25.562 -0.1 1 63.97 78 ASP B N 1
ATOM 2746 C CA . ASP B 1 78 ? 21.594 -25.531 1.215 1 63.97 78 ASP B CA 1
ATOM 2747 C C . ASP B 1 78 ? 20.844 -26.422 2.205 1 63.97 78 ASP B C 1
ATOM 2749 O O . ASP B 1 78 ? 20.969 -26.234 3.42 1 63.97 78 ASP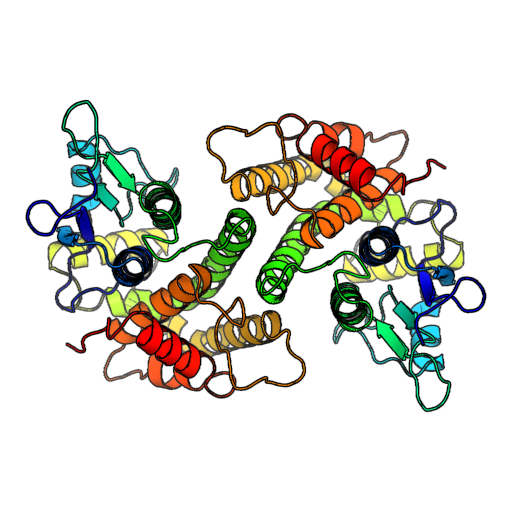 B O 1
ATOM 2753 N N . ASP B 1 79 ? 19.953 -27.25 1.937 1 61.5 79 ASP B N 1
ATOM 2754 C CA . ASP B 1 79 ? 19.422 -28 3.066 1 61.5 79 ASP B CA 1
ATOM 2755 C C . ASP B 1 79 ? 20.469 -28.984 3.609 1 61.5 79 ASP B C 1
ATOM 2757 O O . ASP B 1 79 ? 21 -29.812 2.867 1 61.5 79 ASP B O 1
ATOM 2761 N N . PRO B 1 80 ? 21.047 -28.609 4.797 1 61.31 80 PRO B N 1
ATOM 2762 C CA . PRO B 1 80 ? 22.078 -29.484 5.395 1 61.31 80 PRO B CA 1
ATOM 2763 C C . PRO B 1 80 ? 21.703 -30.969 5.316 1 61.31 80 PRO B C 1
ATOM 2765 O O . PRO B 1 80 ? 22.594 -31.812 5.242 1 61.31 80 PRO B O 1
ATOM 2768 N N . ASP B 1 81 ? 20.422 -31.203 5.406 1 64.69 81 ASP B N 1
ATOM 2769 C CA . ASP B 1 81 ? 19.984 -32.594 5.453 1 64.69 81 ASP B CA 1
ATOM 2770 C C . ASP B 1 81 ? 19.766 -33.156 4.047 1 64.69 81 ASP B C 1
ATOM 2772 O O . ASP B 1 81 ? 19.344 -34.312 3.885 1 64.69 81 ASP B O 1
ATOM 2776 N N . GLY B 1 82 ? 20.141 -32.312 3.062 1 74 82 GLY B N 1
ATOM 2777 C CA . GLY B 1 82 ? 20.016 -32.781 1.685 1 74 82 GLY B CA 1
ATOM 2778 C C . GLY B 1 82 ? 18.594 -32.688 1.158 1 74 82 GLY B C 1
ATOM 2779 O O . GLY B 1 82 ? 18.312 -33.094 0.037 1 74 82 GLY B O 1
ATOM 2780 N N . LYS B 1 83 ? 17.719 -32.125 2.037 1 85.5 83 LYS B N 1
ATOM 2781 C CA . LYS B 1 83 ? 16.328 -32 1.613 1 85.5 83 LYS B CA 1
ATOM 2782 C C . LYS B 1 83 ? 16.047 -30.594 1.08 1 85.5 83 LYS B C 1
ATOM 2784 O O . LYS B 1 83 ? 16.656 -29.625 1.54 1 85.5 83 LYS B O 1
ATOM 2789 N N . PRO B 1 84 ? 15.156 -30.578 0.112 1 92.69 84 PRO B N 1
ATOM 2790 C CA . PRO B 1 84 ? 14.82 -29.25 -0.414 1 92.69 84 PRO B CA 1
ATOM 2791 C C . PRO B 1 84 ? 14.055 -28.391 0.59 1 92.69 84 PRO B C 1
ATOM 2793 O O . PRO B 1 84 ? 13.406 -28.922 1.493 1 92.69 84 PRO B O 1
ATOM 2796 N N . THR B 1 85 ? 14.258 -27.125 0.551 1 93.75 85 THR B N 1
ATOM 2797 C CA . THR B 1 85 ? 13.461 -26.172 1.324 1 93.75 85 THR B CA 1
ATOM 2798 C C . THR B 1 85 ? 12.148 -25.859 0.606 1 93.75 85 THR B C 1
ATOM 2800 O O . THR B 1 85 ? 12.164 -25.359 -0.519 1 93.75 85 THR B O 1
ATOM 2803 N N . TYR B 1 86 ? 11.039 -26.172 1.287 1 95.88 86 TYR B N 1
ATOM 2804 C CA . TYR B 1 86 ? 9.727 -25.891 0.726 1 95.88 86 TYR B CA 1
ATOM 2805 C C . TYR B 1 86 ? 9.188 -24.562 1.246 1 95.88 86 TYR B C 1
ATOM 2807 O O . TYR B 1 86 ? 9.258 -24.281 2.445 1 95.88 86 TYR B O 1
ATOM 2815 N N . ILE B 1 87 ? 8.758 -23.688 0.344 1 96.38 87 ILE B N 1
ATOM 2816 C CA . ILE B 1 87 ? 8.156 -22.406 0.7 1 96.38 87 ILE B CA 1
ATOM 2817 C C . ILE B 1 87 ? 6.887 -22.188 -0.117 1 96.38 87 ILE B C 1
ATOM 2819 O O . ILE B 1 87 ? 6.883 -22.391 -1.335 1 96.38 87 ILE B O 1
ATOM 2823 N N . ALA B 1 88 ? 5.797 -21.859 0.593 1 97.5 88 ALA B N 1
ATOM 2824 C CA . ALA B 1 88 ? 4.547 -21.484 -0.06 1 97.5 88 ALA B CA 1
ATOM 2825 C C . ALA B 1 88 ? 4.215 -20.016 0.182 1 97.5 88 ALA B C 1
ATOM 2827 O O . ALA B 1 88 ? 4.863 -19.359 0.991 1 97.5 88 ALA B O 1
ATOM 2828 N N . ASP B 1 89 ? 3.234 -19.484 -0.608 1 96.06 89 ASP B N 1
ATOM 2829 C CA . ASP B 1 89 ? 2.873 -18.078 -0.582 1 96.06 89 ASP B CA 1
ATOM 2830 C C . ASP B 1 89 ? 3.82 -17.25 -1.447 1 96.06 89 ASP B C 1
ATOM 2832 O O . ASP B 1 89 ? 5.027 -17.219 -1.2 1 96.06 89 ASP B O 1
ATOM 2836 N N . SER B 1 90 ? 3.258 -16.594 -2.404 1 98 90 SER B N 1
ATOM 2837 C CA . SER B 1 90 ? 4.07 -15.953 -3.432 1 98 90 SER B CA 1
ATOM 2838 C C . SER B 1 90 ? 4.988 -14.898 -2.826 1 98 90 SER B C 1
ATOM 2840 O O . SER B 1 90 ? 6.129 -14.734 -3.262 1 98 90 SER B O 1
ATOM 2842 N N . PHE B 1 91 ? 4.535 -14.141 -1.835 1 97.44 91 PHE B N 1
ATOM 2843 C CA . PHE B 1 91 ? 5.375 -13.094 -1.257 1 97.44 91 PHE B CA 1
ATOM 2844 C C . PHE B 1 91 ? 6.492 -13.703 -0.417 1 97.44 91 PHE B C 1
ATOM 2846 O O . PHE B 1 91 ? 7.633 -13.234 -0.454 1 97.44 91 PHE B O 1
ATOM 2853 N N . LYS B 1 92 ? 6.184 -14.75 0.378 1 96.25 92 LYS B N 1
ATOM 2854 C CA . LYS B 1 92 ? 7.199 -15.445 1.159 1 96.25 92 LYS B CA 1
ATOM 2855 C C . LYS B 1 92 ? 8.242 -16.094 0.253 1 96.25 92 LYS B C 1
ATOM 2857 O O . LYS B 1 92 ? 9.438 -16.078 0.569 1 96.25 92 LYS B O 1
ATOM 2862 N N . ILE B 1 93 ? 7.773 -16.609 -0.832 1 97.81 93 ILE B N 1
ATOM 2863 C CA . ILE B 1 93 ? 8.695 -17.172 -1.804 1 97.81 93 ILE B CA 1
ATOM 2864 C C . ILE B 1 93 ? 9.633 -16.094 -2.33 1 97.81 93 ILE B C 1
ATOM 2866 O O . ILE B 1 93 ? 10.844 -16.297 -2.416 1 97.81 93 ILE B O 1
ATOM 2870 N N . ALA B 1 94 ? 9.062 -14.93 -2.703 1 98.44 94 ALA B N 1
ATOM 2871 C CA . ALA B 1 94 ? 9.867 -13.828 -3.225 1 98.44 94 ALA B CA 1
ATOM 2872 C C . ALA B 1 94 ? 10.922 -13.391 -2.209 1 98.44 94 ALA B C 1
ATOM 2874 O O . ALA B 1 94 ? 12.078 -13.148 -2.566 1 98.44 94 ALA B O 1
ATOM 2875 N N . LEU B 1 95 ? 10.523 -13.297 -0.902 1 96.88 95 LEU B N 1
ATOM 2876 C CA . LEU B 1 95 ? 11.469 -12.938 0.149 1 96.88 95 LEU B CA 1
ATOM 2877 C C . LEU B 1 95 ? 12.578 -13.977 0.259 1 96.88 95 LEU B C 1
ATOM 2879 O O . LEU B 1 95 ? 13.758 -13.625 0.33 1 96.88 95 LEU B O 1
ATOM 2883 N N . TYR B 1 96 ? 12.18 -15.203 0.27 1 95.69 96 TYR B N 1
ATOM 2884 C CA . TYR B 1 96 ? 13.133 -16.297 0.375 1 95.69 96 TYR B CA 1
ATOM 2885 C C . TYR B 1 96 ? 14.148 -16.266 -0.767 1 95.69 96 TYR B C 1
ATOM 2887 O O . TYR B 1 96 ? 15.352 -16.344 -0.538 1 95.69 96 TYR B O 1
ATOM 2895 N N . LEU B 1 97 ? 13.633 -16.141 -2 1 97.38 97 LEU B N 1
ATOM 2896 C CA . LEU B 1 97 ? 14.5 -16.125 -3.174 1 97.38 97 LEU B CA 1
ATOM 2897 C C . LEU B 1 97 ? 15.461 -14.938 -3.123 1 97.38 97 LEU B C 1
ATOM 2899 O O . LEU B 1 97 ? 16.609 -15.047 -3.551 1 97.38 97 LEU B O 1
ATOM 2903 N N . ASP B 1 98 ? 14.953 -13.828 -2.676 1 96.44 98 ASP B N 1
ATOM 2904 C CA . ASP B 1 98 ? 15.789 -12.633 -2.6 1 96.44 98 ASP B CA 1
ATOM 2905 C C . ASP B 1 98 ? 16.906 -12.82 -1.576 1 96.44 98 ASP B C 1
ATOM 2907 O O . ASP B 1 98 ? 18.016 -12.305 -1.76 1 96.44 98 ASP B O 1
ATOM 2911 N N . ASP B 1 99 ? 16.641 -13.508 -0.493 1 94.25 99 ASP B N 1
ATOM 2912 C CA . ASP B 1 99 ? 17.625 -13.75 0.558 1 94.25 99 ASP B CA 1
ATOM 2913 C C . ASP B 1 99 ? 18.641 -14.812 0.128 1 94.25 99 ASP B C 1
ATOM 2915 O O . ASP B 1 99 ? 19.844 -14.641 0.326 1 94.25 99 ASP B O 1
ATOM 2919 N N . LYS B 1 100 ? 18.141 -15.867 -0.444 1 94.75 100 LYS B N 1
ATOM 2920 C CA . LYS B 1 100 ? 18.969 -17.031 -0.774 1 94.75 100 LYS B CA 1
ATOM 2921 C C . LYS B 1 100 ? 19.797 -16.766 -2.029 1 94.75 100 LYS B C 1
ATOM 2923 O O . LYS B 1 100 ? 20.906 -17.297 -2.168 1 94.75 100 LYS B O 1
ATOM 2928 N N . TYR B 1 101 ? 19.297 -15.977 -2.873 1 96.31 101 TYR B N 1
ATOM 2929 C CA . TYR B 1 101 ? 19.953 -15.602 -4.125 1 96.31 101 TYR B CA 1
ATOM 2930 C C . TYR B 1 101 ? 20.094 -14.094 -4.238 1 96.31 101 TYR B C 1
ATOM 2932 O O . TYR B 1 101 ? 19.422 -13.453 -5.051 1 96.31 101 TYR B O 1
ATOM 2940 N N . PRO B 1 102 ? 21.062 -13.578 -3.566 1 96.12 102 PRO B N 1
ATOM 2941 C CA . PRO B 1 102 ? 21.109 -12.133 -3.371 1 96.12 102 PRO B CA 1
ATOM 2942 C C . PRO B 1 102 ? 21.781 -11.406 -4.539 1 96.12 102 PRO B C 1
ATOM 2944 O O . PRO B 1 102 ? 22.547 -12.008 -5.293 1 96.12 102 PRO B O 1
ATOM 2947 N N . SER B 1 103 ? 21.391 -10.109 -4.645 1 94.88 103 SER B N 1
ATOM 2948 C CA . SER B 1 103 ? 22.094 -9.172 -5.512 1 94.88 103 SER B CA 1
ATOM 2949 C C . SER B 1 103 ? 23.531 -8.945 -5.02 1 94.88 103 SER B C 1
ATOM 2951 O O . SER B 1 103 ? 23.781 -8.93 -3.814 1 94.88 103 SER B O 1
ATOM 2953 N N . PRO B 1 104 ? 24.5 -8.82 -5.953 1 94.56 104 PRO B N 1
ATOM 2954 C CA . PRO B 1 104 ? 24.344 -8.578 -7.391 1 94.56 104 PRO B CA 1
ATOM 2955 C C . PRO B 1 104 ? 24.469 -9.852 -8.219 1 94.56 104 PRO B C 1
ATOM 2957 O O . PRO B 1 104 ? 24.281 -9.812 -9.438 1 94.56 104 PRO B O 1
ATOM 2960 N N . THR B 1 105 ? 24.781 -10.906 -7.566 1 96.31 105 THR B N 1
ATOM 2961 C CA . THR B 1 105 ? 24.875 -12.148 -8.328 1 96.31 105 THR B CA 1
ATOM 2962 C C . THR B 1 105 ? 23.578 -12.445 -9.047 1 96.31 105 THR B C 1
ATOM 2964 O O . THR B 1 105 ? 23.578 -12.875 -10.203 1 96.31 105 THR B O 1
ATOM 2967 N N . TYR B 1 106 ? 22.484 -12.289 -8.32 1 96.88 106 TYR B N 1
ATOM 2968 C CA . TYR B 1 106 ? 21.125 -12.383 -8.875 1 96.88 106 TYR B CA 1
ATOM 2969 C C . TYR B 1 106 ? 20.391 -11.055 -8.75 1 96.88 106 TYR B C 1
ATOM 2971 O O . TYR B 1 106 ? 20.547 -10.344 -7.754 1 96.88 106 TYR B O 1
ATOM 2979 N N . PRO B 1 107 ? 19.609 -10.75 -9.75 1 97.19 107 PRO B N 1
ATOM 2980 C CA . PRO B 1 107 ? 18.875 -9.492 -9.664 1 97.19 107 PRO B CA 1
ATOM 2981 C C . PRO B 1 107 ? 17.969 -9.422 -8.438 1 97.19 107 PRO B C 1
ATOM 2983 O O . PRO B 1 107 ? 17.391 -10.438 -8.031 1 97.19 107 PRO B O 1
ATOM 2986 N N . ALA B 1 108 ? 17.812 -8.234 -7.871 1 97.56 108 ALA B N 1
ATOM 2987 C CA . ALA B 1 108 ? 17.016 -8.047 -6.668 1 97.56 108 ALA B CA 1
ATOM 2988 C C . ALA B 1 108 ? 15.523 -8.008 -7 1 97.56 108 ALA B C 1
ATOM 2990 O O . ALA B 1 108 ? 15.125 -7.418 -8.008 1 97.56 108 ALA B O 1
ATOM 2991 N N . LEU B 1 109 ? 14.773 -8.633 -6.195 1 98.38 109 LEU B N 1
ATOM 2992 C CA . LEU B 1 109 ? 13.328 -8.469 -6.23 1 98.38 109 LEU B CA 1
ATOM 2993 C C . LEU B 1 109 ? 12.898 -7.27 -5.391 1 98.38 109 LEU B C 1
ATOM 2995 O O . LEU B 1 109 ? 11.914 -6.598 -5.719 1 98.38 109 LEU B O 1
ATOM 2999 N N . PHE B 1 110 ? 13.656 -7.098 -4.312 1 97.19 110 PHE B N 1
ATOM 3000 C CA . PHE B 1 110 ? 13.375 -6.023 -3.367 1 97.19 110 PHE B CA 1
ATOM 3001 C C . PHE B 1 110 ? 14.594 -5.129 -3.184 1 97.19 110 PHE B C 1
ATOM 3003 O O . PHE B 1 110 ? 15.445 -5.398 -2.336 1 97.19 110 PHE B O 1
ATOM 3010 N N . PRO B 1 111 ? 14.68 -4.051 -3.992 1 95.94 111 PRO B N 1
ATOM 3011 C CA . PRO B 1 111 ? 15.742 -3.105 -3.67 1 95.94 111 PRO B CA 1
ATOM 3012 C C . PRO B 1 111 ? 15.828 -2.797 -2.176 1 95.94 111 PRO B C 1
ATOM 3014 O O . PRO B 1 111 ? 14.812 -2.793 -1.484 1 95.94 111 PRO B O 1
ATOM 3017 N N . PRO B 1 112 ? 16.984 -2.529 -1.621 1 92.5 112 PRO B N 1
ATOM 3018 C CA . PRO B 1 112 ? 17.219 -2.463 -0.177 1 92.5 112 PRO B CA 1
ATOM 3019 C C . PRO B 1 112 ? 16.203 -1.574 0.543 1 92.5 112 PRO B C 1
ATOM 3021 O O . PRO B 1 112 ? 15.945 -0.45 0.108 1 92.5 112 PRO B O 1
ATOM 3024 N N . GLY B 1 113 ? 15.586 -2.162 1.581 1 93.06 113 GLY B N 1
ATOM 3025 C CA . GLY B 1 113 ? 14.703 -1.436 2.477 1 93.06 113 GLY B CA 1
ATOM 3026 C C . GLY B 1 113 ? 13.281 -1.346 1.965 1 93.06 113 GLY B C 1
ATOM 3027 O O . GLY B 1 113 ? 12.422 -0.728 2.602 1 93.06 113 GLY B O 1
ATOM 3028 N N . THR B 1 114 ? 12.914 -2.027 0.859 1 96.44 114 THR B N 1
ATOM 3029 C CA . THR B 1 114 ? 11.625 -1.764 0.243 1 96.44 114 THR B CA 1
ATOM 3030 C C . THR B 1 114 ? 10.648 -2.904 0.523 1 96.44 114 THR B C 1
ATOM 3032 O O . THR B 1 114 ? 9.5 -2.871 0.075 1 96.44 114 THR B O 1
ATOM 3035 N N . ARG B 1 115 ? 11.062 -3.908 1.323 1 96.12 115 ARG B N 1
ATOM 3036 C CA . ARG B 1 115 ? 10.258 -5.113 1.503 1 96.12 115 ARG B CA 1
ATOM 3037 C C . ARG B 1 115 ? 8.898 -4.781 2.098 1 96.12 115 ARG B C 1
ATOM 3039 O O . ARG B 1 115 ? 7.867 -5.203 1.576 1 96.12 115 ARG B O 1
ATOM 3046 N N . ALA B 1 116 ? 8.891 -3.977 3.154 1 96.38 116 ALA B N 1
ATOM 3047 C CA . ALA B 1 116 ? 7.629 -3.643 3.811 1 96.38 116 ALA B CA 1
ATOM 3048 C C . ALA B 1 116 ? 6.738 -2.807 2.896 1 96.38 116 ALA B C 1
ATOM 3050 O O . ALA B 1 116 ? 5.523 -3.018 2.838 1 96.38 116 ALA B O 1
ATOM 3051 N N . LEU B 1 117 ? 7.352 -1.842 2.184 1 98 117 LEU B N 1
ATOM 3052 C CA . LEU B 1 117 ? 6.598 -1.021 1.243 1 98 117 LEU B CA 1
ATOM 3053 C C . LEU B 1 117 ? 5.977 -1.882 0.149 1 98 117 LEU B C 1
ATOM 3055 O O . LEU B 1 117 ? 4.812 -1.688 -0.213 1 98 117 LEU B O 1
ATOM 3059 N N . GLN B 1 118 ? 6.703 -2.834 -0.322 1 98.25 118 GLN B N 1
ATOM 3060 C CA . GLN B 1 118 ? 6.203 -3.668 -1.409 1 98.25 118 GLN B CA 1
ATOM 3061 C C . GLN B 1 118 ? 5.184 -4.684 -0.899 1 98.25 118 GLN B C 1
ATOM 3063 O O . GLN B 1 118 ? 4.316 -5.133 -1.651 1 98.25 118 GLN B O 1
ATOM 3068 N N . ARG B 1 119 ? 5.293 -5.055 0.386 1 97.81 119 ARG B N 1
ATOM 3069 C CA . ARG B 1 119 ? 4.242 -5.887 0.969 1 97.81 119 ARG B CA 1
ATOM 3070 C C . ARG B 1 119 ? 2.908 -5.148 0.99 1 97.81 119 ARG B C 1
ATOM 3072 O O . ARG B 1 119 ? 1.872 -5.723 0.651 1 97.81 119 ARG B O 1
ATOM 3079 N N . VAL B 1 120 ? 2.949 -3.908 1.377 1 98.44 120 VAL B N 1
ATOM 3080 C CA . VAL B 1 120 ? 1.743 -3.088 1.365 1 98.44 120 VAL B CA 1
ATOM 3081 C C . VAL B 1 120 ? 1.242 -2.926 -0.068 1 98.44 120 VAL B C 1
ATOM 3083 O O . VAL B 1 120 ? 0.036 -2.975 -0.321 1 98.44 120 VAL B O 1
ATOM 3086 N N . PHE B 1 121 ? 2.156 -2.713 -1 1 98.69 121 PHE B N 1
ATOM 3087 C CA . PHE B 1 121 ? 1.8 -2.615 -2.41 1 98.69 121 PHE B CA 1
ATOM 3088 C C . PHE B 1 121 ? 1.115 -3.891 -2.887 1 98.69 121 PHE B C 1
ATOM 3090 O O . PHE B 1 121 ? 0.117 -3.834 -3.605 1 98.69 121 PHE B O 1
ATOM 3097 N N . ALA B 1 122 ? 1.633 -5.047 -2.459 1 98.5 122 ALA B N 1
ATOM 3098 C CA . ALA B 1 122 ? 1.051 -6.336 -2.818 1 98.5 122 ALA B CA 1
ATOM 3099 C C . ALA B 1 122 ? -0.385 -6.449 -2.314 1 98.5 122 ALA B C 1
ATOM 3101 O O . ALA B 1 122 ? -1.259 -6.957 -3.02 1 98.5 122 ALA B O 1
ATOM 3102 N N . GLU B 1 123 ? -0.597 -6.02 -1.096 1 97.75 123 GLU B N 1
ATOM 3103 C CA . GLU B 1 123 ? -1.955 -5.996 -0.562 1 97.75 123 GLU B CA 1
ATOM 3104 C C . GLU B 1 123 ? -2.867 -5.117 -1.415 1 97.75 123 GLU B C 1
ATOM 3106 O O . GLU B 1 123 ? -4.02 -5.477 -1.67 1 97.75 123 GLU B O 1
ATOM 3111 N N . ARG B 1 124 ? -2.35 -3.992 -1.837 1 98.19 124 ARG B N 1
ATOM 3112 C CA . ARG B 1 124 ? -3.133 -3.068 -2.648 1 98.19 124 ARG B CA 1
ATOM 3113 C C . ARG B 1 124 ? -3.48 -3.684 -4 1 98.19 124 ARG B C 1
ATOM 3115 O O . ARG B 1 124 ? -4.582 -3.486 -4.516 1 98.19 124 ARG B O 1
ATOM 3122 N N . VAL B 1 125 ? -2.549 -4.422 -4.598 1 98.25 125 VAL B N 1
ATOM 3123 C CA . VAL B 1 125 ? -2.791 -5.113 -5.859 1 98.25 125 VAL B CA 1
ATOM 3124 C C . VAL B 1 125 ? -3.869 -6.176 -5.668 1 98.25 125 VAL B C 1
ATOM 3126 O O . VAL B 1 125 ? -4.738 -6.352 -6.527 1 98.25 125 VAL B O 1
ATOM 3129 N N . SER B 1 126 ? -3.824 -6.875 -4.543 1 96.94 126 SER B N 1
ATOM 3130 C CA . SER B 1 126 ? -4.863 -7.852 -4.238 1 96.94 126 SER B CA 1
ATOM 3131 C C . SER B 1 126 ? -6.242 -7.203 -4.211 1 96.94 126 SER B C 1
ATOM 3133 O O . SER B 1 126 ? -7.219 -7.785 -4.691 1 96.94 126 SER B O 1
ATOM 3135 N N . ALA B 1 127 ? -6.312 -6 -3.664 1 96.06 127 ALA B N 1
ATOM 3136 C CA . ALA B 1 127 ? -7.574 -5.266 -3.619 1 96.06 127 ALA B CA 1
ATOM 3137 C C . ALA B 1 127 ? -8.031 -4.875 -5.023 1 96.06 127 ALA B C 1
ATOM 3139 O O . ALA B 1 127 ? -9.234 -4.766 -5.285 1 96.06 127 ALA B O 1
ATOM 3140 N N . LEU B 1 128 ? -7.109 -4.656 -5.949 1 95.75 128 LEU B N 1
ATOM 3141 C CA . LEU B 1 128 ? -7.402 -4.305 -7.336 1 95.75 128 LEU B CA 1
ATOM 3142 C C . LEU B 1 128 ? -8.016 -5.484 -8.078 1 95.75 128 LEU B C 1
ATOM 3144 O O . LEU B 1 128 ? -8.812 -5.297 -9 1 95.75 128 LEU B O 1
ATOM 3148 N N . ILE B 1 129 ? -7.648 -6.664 -7.641 1 95.88 129 ILE B N 1
ATOM 3149 C CA . ILE B 1 129 ? -8.016 -7.879 -8.359 1 95.88 129 ILE B CA 1
ATOM 3150 C C . ILE B 1 129 ? -9.391 -8.352 -7.914 1 95.88 129 ILE B C 1
ATOM 3152 O O . ILE B 1 129 ? -10.125 -8.977 -8.688 1 95.88 129 ILE B O 1
ATOM 3156 N N . GLN B 1 130 ? -9.797 -8 -6.711 1 93.88 130 GLN B N 1
ATOM 3157 C CA . GLN B 1 130 ? -11.016 -8.531 -6.102 1 93.88 130 GLN B CA 1
ATOM 3158 C C . GLN B 1 130 ? -12.25 -8.18 -6.93 1 93.88 130 GLN B C 1
ATOM 3160 O O . GLN B 1 130 ? -13.07 -9.047 -7.23 1 93.88 130 GLN B O 1
ATOM 3165 N N . PRO B 1 131 ? -12.391 -6.941 -7.414 1 94.56 131 PRO B N 1
ATOM 3166 C CA . PRO B 1 131 ? -13.578 -6.586 -8.203 1 94.56 131 PRO B CA 1
ATOM 3167 C C . PRO B 1 131 ? -13.609 -7.27 -9.562 1 94.56 131 PRO B C 1
ATOM 3169 O O . PRO B 1 131 ? -14.641 -7.254 -10.242 1 94.56 131 PRO B O 1
ATOM 3172 N N . MET B 1 132 ? -12.539 -7.902 -9.945 1 95.38 132 MET B N 1
ATOM 3173 C CA . MET B 1 132 ? -12.453 -8.562 -11.242 1 95.38 132 MET B CA 1
ATOM 3174 C C . MET B 1 132 ? -13.062 -9.961 -11.18 1 95.38 132 MET B C 1
ATOM 3176 O O . MET B 1 132 ? -13.312 -10.578 -12.219 1 95.38 132 MET B O 1
ATOM 3180 N N . ALA B 1 133 ? -13.336 -10.453 -10.008 1 93.44 133 ALA B N 1
ATOM 3181 C CA . ALA B 1 133 ? -13.703 -11.852 -9.773 1 93.44 133 ALA B CA 1
ATOM 3182 C C . ALA B 1 133 ? -14.938 -12.234 -10.578 1 93.44 133 ALA B C 1
ATOM 3184 O O . ALA B 1 133 ? -14.945 -13.258 -11.273 1 93.44 133 ALA B O 1
ATOM 3185 N N . PRO B 1 134 ? -16 -11.406 -10.586 1 93.94 134 PRO B N 1
ATOM 3186 C CA . PRO B 1 134 ? -17.203 -11.812 -11.312 1 93.94 134 PRO B CA 1
ATOM 3187 C C . PRO B 1 134 ? -16.953 -12 -12.805 1 93.94 134 PRO B C 1
ATOM 3189 O O . PRO B 1 134 ? -17.656 -12.781 -13.461 1 93.94 134 PRO B O 1
ATOM 3192 N N . THR B 1 135 ? -15.984 -11.305 -13.328 1 93.88 135 THR B N 1
ATOM 3193 C CA . THR B 1 135 ? -15.648 -11.414 -14.75 1 93.88 135 THR B CA 1
ATOM 3194 C C . THR B 1 135 ? -14.68 -12.57 -14.984 1 93.88 135 THR B C 1
ATOM 3196 O O . THR B 1 135 ? -14.883 -13.383 -15.891 1 93.88 135 THR B O 1
ATOM 3199 N N . MET B 1 136 ? -13.672 -12.719 -14.18 1 95.56 136 MET B N 1
ATOM 3200 C CA . MET B 1 136 ? -12.531 -13.594 -14.453 1 95.56 136 MET B CA 1
ATOM 3201 C C . MET B 1 136 ? -12.828 -15.023 -14.031 1 95.56 136 MET B C 1
ATOM 3203 O O . MET B 1 136 ? -12.43 -15.969 -14.711 1 95.56 136 MET B O 1
ATOM 3207 N N . LEU B 1 137 ? -13.508 -15.211 -12.906 1 96 137 LEU B N 1
ATOM 3208 C CA . LEU B 1 137 ? -13.672 -16.547 -12.344 1 96 137 LEU B CA 1
ATOM 3209 C C . LEU B 1 137 ? -14.5 -17.438 -13.273 1 96 137 LEU B C 1
ATOM 3211 O O . LEU B 1 137 ? -14.156 -18.594 -13.508 1 96 137 LEU B O 1
ATOM 3215 N N . PRO B 1 138 ? -15.609 -16.891 -13.867 1 95.44 138 PRO B N 1
ATOM 3216 C CA . PRO B 1 138 ? -16.359 -17.719 -14.82 1 95.44 138 PRO B CA 1
ATOM 3217 C C . PRO B 1 138 ? -15.523 -18.078 -16.047 1 95.44 138 PRO B C 1
ATOM 3219 O O . PRO B 1 138 ? -15.703 -19.156 -16.625 1 95.44 138 PRO B O 1
ATOM 3222 N N . LEU B 1 139 ? -14.648 -17.219 -16.453 1 95.5 139 LEU B N 1
ATOM 3223 C CA . LEU B 1 139 ? -13.797 -17.5 -17.609 1 95.5 139 LEU B CA 1
ATOM 3224 C C . LEU B 1 139 ? -12.844 -18.641 -17.312 1 95.5 139 LEU B C 1
ATOM 3226 O O . LEU B 1 139 ? -12.641 -19.516 -18.156 1 95.5 139 LEU B O 1
ATOM 3230 N N . VAL B 1 140 ? -12.336 -18.703 -16.125 1 96.94 140 VAL B N 1
ATOM 3231 C CA . VAL B 1 140 ? -11.43 -19.766 -15.703 1 96.94 140 VAL B CA 1
ATOM 3232 C C . VAL B 1 140 ? -12.219 -21.062 -15.516 1 96.94 140 VAL B C 1
ATOM 3234 O O . VAL B 1 140 ? -11.711 -22.141 -15.805 1 96.94 140 VAL B O 1
ATOM 3237 N N . GLY B 1 141 ? -13.438 -20.922 -15.102 1 97.06 141 GLY B N 1
ATOM 3238 C CA . GLY B 1 141 ? -14.266 -22.078 -14.82 1 97.06 141 GLY B CA 1
ATOM 3239 C C . GLY B 1 141 ? -14.969 -22.625 -16.047 1 97.06 141 GLY B C 1
ATOM 3240 O O . GLY B 1 141 ? -15.703 -23.609 -15.969 1 97.06 141 GLY B O 1
ATOM 3241 N N . ARG B 1 142 ? -14.766 -22 -17.156 1 95.81 142 ARG B N 1
ATOM 3242 C CA . ARG B 1 142 ? -15.422 -22.484 -18.375 1 95.81 142 ARG B CA 1
ATOM 3243 C C . ARG B 1 142 ? -14.898 -23.844 -18.781 1 95.81 142 ARG B C 1
ATOM 3245 O O . ARG B 1 142 ? -13.773 -24.219 -18.438 1 95.81 142 ARG B O 1
ATOM 3252 N N . SER B 1 143 ? -15.719 -24.484 -19.562 1 95.44 143 SER B N 1
ATOM 3253 C CA . SER B 1 143 ? -15.352 -25.828 -20.016 1 95.44 143 SER B CA 1
ATOM 3254 C C . SER B 1 143 ? -14.07 -25.797 -20.844 1 95.44 143 SER B C 1
ATOM 3256 O O . SER B 1 143 ? -13.93 -24.969 -21.75 1 95.44 143 SER B O 1
ATOM 3258 N N . GLY B 1 144 ? -13.094 -26.641 -20.453 1 95.56 144 GLY B N 1
ATOM 3259 C CA . GLY B 1 144 ? -11.914 -26.844 -21.281 1 95.56 144 GLY B CA 1
ATOM 3260 C C . GLY B 1 144 ? -10.742 -25.969 -20.859 1 95.56 144 GLY B C 1
ATOM 3261 O O . GLY B 1 144 ? -9.672 -26.031 -21.469 1 95.56 144 GLY B O 1
ATOM 3262 N N . PHE B 1 145 ? -10.906 -25.219 -19.812 1 97.12 145 PHE B N 1
ATOM 3263 C CA . PHE B 1 145 ? -9.812 -24.344 -19.375 1 97.12 145 PHE B CA 1
ATOM 3264 C C . PHE B 1 145 ? -8.914 -25.078 -18.375 1 97.12 145 PHE B C 1
ATOM 3266 O O . PHE B 1 145 ? -7.699 -25.172 -18.594 1 97.12 145 PHE B O 1
ATOM 3273 N N . LEU B 1 146 ? -9.539 -25.594 -17.312 1 98.25 146 LEU B N 1
ATOM 3274 C CA . LEU B 1 146 ? -8.805 -26.375 -16.328 1 98.25 146 LEU B CA 1
ATOM 3275 C C . LEU B 1 146 ? -8.797 -27.844 -16.688 1 98.25 146 LEU B C 1
ATOM 3277 O O . LEU B 1 146 ? -9.492 -28.266 -17.625 1 98.25 146 LEU B O 1
ATOM 3281 N N . ASP B 1 147 ? -7.977 -28.656 -16.062 1 97.94 147 ASP B N 1
ATOM 3282 C CA . ASP B 1 147 ? -8.125 -30.109 -16.188 1 97.94 147 ASP B CA 1
ATOM 3283 C C . ASP B 1 147 ? -9.469 -30.578 -15.633 1 97.94 147 ASP B C 1
ATOM 3285 O O . ASP B 1 147 ? -10.102 -29.859 -14.859 1 97.94 147 ASP B O 1
ATOM 3289 N N . ASP B 1 148 ? -9.867 -31.766 -15.984 1 97.88 148 ASP B N 1
ATOM 3290 C CA . ASP B 1 148 ? -11.227 -32.219 -15.688 1 97.88 148 ASP B CA 1
ATOM 3291 C C . ASP B 1 148 ? -11.5 -32.188 -14.188 1 97.88 148 ASP B C 1
ATOM 3293 O O . ASP B 1 148 ? -12.531 -31.672 -13.75 1 97.88 148 ASP B O 1
ATOM 3297 N N . ARG B 1 149 ? -10.602 -32.656 -13.383 1 98.12 149 ARG B N 1
ATOM 3298 C CA . ARG B 1 149 ? -10.797 -32.688 -11.938 1 98.12 149 ARG B CA 1
ATOM 3299 C C . ARG B 1 149 ? -10.75 -31.281 -11.352 1 98.12 149 ARG B C 1
ATOM 3301 O O . ARG B 1 149 ? -11.492 -30.953 -10.422 1 98.12 149 ARG B O 1
ATOM 3308 N N . GLY B 1 150 ? -9.906 -30.469 -11.906 1 98.19 150 GLY B N 1
ATOM 3309 C CA . GLY B 1 150 ? -9.797 -29.078 -11.484 1 98.19 150 GLY B CA 1
ATOM 3310 C C . GLY B 1 150 ? -11.031 -28.266 -11.812 1 98.19 150 GLY B C 1
ATOM 3311 O O . GLY B 1 150 ? -11.453 -27.422 -11.023 1 98.19 150 GLY B O 1
ATOM 3312 N N . GLU B 1 151 ? -11.531 -28.531 -12.992 1 98.19 151 GLU B N 1
ATOM 3313 C CA . GLU B 1 151 ? -12.742 -27.828 -13.398 1 98.19 151 GLU B CA 1
ATOM 3314 C C . GLU B 1 151 ? -13.898 -28.125 -12.445 1 98.19 151 GLU B C 1
ATOM 3316 O O . GLU B 1 151 ? -14.578 -27.203 -11.984 1 98.19 151 GLU B O 1
ATOM 3321 N N . GLU B 1 152 ? -14.094 -29.391 -12.188 1 98 152 GLU B N 1
ATOM 3322 C CA . GLU B 1 152 ? -15.156 -29.797 -11.266 1 98 152 GLU B CA 1
ATOM 3323 C C . GLU B 1 152 ? -14.953 -29.156 -9.891 1 98 152 GLU B C 1
ATOM 3325 O O . GLU B 1 152 ? -15.891 -28.625 -9.305 1 98 152 GLU B O 1
ATOM 3330 N N . TYR B 1 153 ? -13.781 -29.266 -9.375 1 97.62 153 TYR B N 1
ATOM 3331 C CA . TYR B 1 153 ? -13.438 -28.719 -8.07 1 97.62 153 TYR B CA 1
ATOM 3332 C C . TYR B 1 153 ? -13.672 -27.203 -8.031 1 97.62 153 TYR B C 1
ATOM 3334 O O . TYR B 1 153 ? -14.266 -26.688 -7.078 1 97.62 153 TYR B O 1
ATOM 3342 N N . TYR B 1 154 ? -13.203 -26.547 -9.055 1 97.75 154 TYR B N 1
ATOM 3343 C CA . TYR B 1 154 ? -13.281 -25.094 -9.164 1 97.75 154 TYR B CA 1
ATOM 3344 C C . TYR B 1 154 ? -14.734 -24.625 -9.172 1 97.75 154 TYR B C 1
ATOM 3346 O O . TYR B 1 154 ? -15.109 -23.734 -8.406 1 97.75 154 TYR B O 1
ATOM 3354 N N . ARG B 1 155 ? -15.523 -25.234 -9.953 1 97.62 155 ARG B N 1
ATOM 3355 C CA . ARG B 1 155 ? -16.922 -24.844 -10.07 1 97.62 155 ARG B CA 1
ATOM 3356 C C . ARG B 1 155 ? -17.672 -25.109 -8.766 1 97.62 155 ARG B C 1
ATOM 3358 O O . ARG B 1 155 ? -18.438 -24.266 -8.297 1 97.62 155 ARG B O 1
ATOM 3365 N N . ARG B 1 156 ? -17.391 -26.219 -8.141 1 96.75 156 ARG B N 1
ATOM 3366 C CA . ARG B 1 156 ? -18.047 -26.578 -6.887 1 96.75 156 ARG B CA 1
ATOM 3367 C C . ARG B 1 156 ? -17.672 -25.609 -5.77 1 96.75 156 ARG B C 1
ATOM 3369 O O . ARG B 1 156 ? -18.547 -25.109 -5.062 1 96.75 156 ARG B O 1
ATOM 3376 N N . THR B 1 157 ? -16.422 -25.328 -5.633 1 95.62 157 THR B N 1
ATOM 3377 C CA . THR B 1 157 ? -15.961 -24.516 -4.508 1 95.62 157 THR B CA 1
ATOM 3378 C C . THR B 1 157 ? -16.344 -23.047 -4.707 1 95.62 157 THR B C 1
ATOM 3380 O O . THR B 1 157 ? -16.656 -22.344 -3.742 1 95.62 157 THR B O 1
ATOM 3383 N N . ARG B 1 158 ? -16.359 -22.594 -5.977 1 95.31 158 ARG B N 1
ATOM 3384 C CA . ARG B 1 158 ? -16.75 -21.219 -6.23 1 95.31 158 ARG B CA 1
ATOM 3385 C C . ARG B 1 158 ? -18.25 -21.031 -6.023 1 95.31 158 ARG B C 1
ATOM 3387 O O . ARG B 1 158 ? -18.703 -19.969 -5.562 1 95.31 158 ARG B O 1
ATOM 3394 N N . GLN B 1 159 ? -18.984 -22.016 -6.418 1 94.62 159 GLN B N 1
ATOM 3395 C CA . GLN B 1 159 ? -20.422 -21.969 -6.152 1 94.62 159 GLN B CA 1
ATOM 3396 C C . GLN B 1 159 ? -20.703 -21.891 -4.656 1 94.62 159 GLN B C 1
ATOM 3398 O O . GLN B 1 159 ? -21.578 -21.141 -4.219 1 94.62 159 GLN B O 1
ATOM 3403 N N . ALA B 1 160 ? -20 -22.641 -3.918 1 93.94 160 ALA B N 1
ATOM 3404 C CA . ALA B 1 160 ? -20.156 -22.625 -2.467 1 93.94 160 ALA B CA 1
ATOM 3405 C C . ALA B 1 160 ? -19.781 -21.266 -1.882 1 93.94 160 ALA B C 1
ATOM 3407 O O . ALA B 1 160 ? -20.453 -20.766 -0.978 1 93.94 160 ALA B O 1
ATOM 3408 N N . ARG B 1 161 ? -18.766 -20.641 -2.363 1 91.5 161 ARG B N 1
ATOM 3409 C CA . ARG B 1 161 ? -18.219 -19.391 -1.846 1 91.5 161 ARG B CA 1
ATOM 3410 C C . ARG B 1 161 ? -19.156 -18.234 -2.17 1 91.5 161 ARG B C 1
ATOM 3412 O O . ARG B 1 161 ? -19.375 -17.344 -1.333 1 91.5 161 ARG B O 1
ATOM 3419 N N . PHE B 1 162 ? -19.719 -18.266 -3.385 1 93.12 162 PHE B N 1
ATOM 3420 C CA . PHE B 1 162 ? -20.469 -17.109 -3.852 1 93.12 162 PHE B CA 1
ATOM 3421 C C . PHE B 1 162 ? -21.969 -17.344 -3.738 1 93.12 162 PHE B C 1
ATOM 3423 O O . PHE B 1 162 ? -22.766 -16.406 -3.857 1 93.12 162 PHE B O 1
ATOM 3430 N N . GLY B 1 163 ? -22.344 -18.531 -3.508 1 94.12 163 GLY B N 1
ATOM 3431 C CA . GLY B 1 163 ? -23.75 -18.875 -3.365 1 94.12 163 GLY B CA 1
ATOM 3432 C C . GLY B 1 163 ? -24.516 -18.812 -4.676 1 94.12 163 GLY B C 1
ATOM 3433 O O . GLY B 1 163 ? -25.75 -18.75 -4.68 1 94.12 163 GLY B O 1
ATOM 3434 N N . LYS B 1 164 ? -23.875 -18.719 -5.809 1 93.62 164 LYS B N 1
ATOM 3435 C CA . LYS B 1 164 ? -24.453 -18.703 -7.152 1 93.62 164 LYS B CA 1
ATOM 3436 C C . LYS B 1 164 ? -23.516 -19.375 -8.156 1 93.62 164 LYS B C 1
ATOM 3438 O O . LYS B 1 164 ? -22.328 -19.531 -7.895 1 93.62 164 LYS B O 1
ATOM 3443 N N . SER B 1 165 ? -24.094 -19.812 -9.258 1 94.44 165 SER B N 1
ATOM 3444 C CA . SER B 1 165 ? -23.297 -20.469 -10.281 1 94.44 165 SER B CA 1
ATOM 3445 C C . SER B 1 165 ? -22.328 -19.5 -10.945 1 94.44 165 SER B C 1
ATOM 3447 O O . SER B 1 165 ? -22.516 -18.281 -10.875 1 94.44 165 SER B O 1
ATOM 3449 N N . LEU B 1 166 ? -21.297 -20.078 -11.594 1 95.25 166 LEU B N 1
ATOM 3450 C CA . LEU B 1 166 ? -20.344 -19.25 -12.32 1 95.25 166 LEU B CA 1
ATOM 3451 C C . LEU B 1 166 ? -21.031 -18.531 -13.484 1 95.25 166 LEU B C 1
ATOM 3453 O O . LEU B 1 166 ? -20.641 -17.422 -13.836 1 95.25 166 LEU B O 1
ATOM 3457 N N . GLU B 1 167 ? -22.062 -19.141 -13.992 1 93.19 167 GLU B N 1
ATOM 3458 C CA . GLU B 1 167 ? -22.844 -18.531 -15.062 1 93.19 167 GLU B CA 1
ATOM 3459 C C . GLU B 1 167 ? -23.594 -17.297 -14.562 1 93.19 167 GLU B C 1
ATOM 3461 O O . GLU B 1 167 ? -23.641 -16.266 -15.242 1 93.19 167 GLU B O 1
ATOM 3466 N N . GLN B 1 168 ? -24.078 -17.359 -13.391 1 93.12 168 GLN B N 1
ATOM 3467 C CA . GLN B 1 168 ? -24.75 -16.219 -12.781 1 93.12 168 GLN B CA 1
ATOM 3468 C C . GLN B 1 168 ? -23.766 -15.109 -12.438 1 93.12 168 GLN B C 1
ATOM 3470 O O . GLN B 1 168 ? -24.062 -13.922 -12.609 1 93.12 168 GLN B O 1
ATOM 3475 N N . LEU B 1 169 ? -22.656 -15.578 -11.992 1 92.69 169 LEU B N 1
ATOM 3476 C CA . LEU B 1 169 ? -21.594 -14.625 -11.672 1 92.69 169 LEU B CA 1
ATOM 3477 C C . LEU B 1 169 ? -21.125 -13.898 -12.922 1 92.69 169 LEU B C 1
ATOM 3479 O O . LEU B 1 169 ? -20.797 -12.711 -12.867 1 92.69 169 LEU B O 1
ATOM 3483 N N . ALA B 1 170 ? -21.078 -14.57 -14 1 90.44 170 ALA B N 1
ATOM 3484 C CA . ALA B 1 170 ? -20.625 -13.992 -15.266 1 90.44 170 ALA B CA 1
ATOM 3485 C C . ALA B 1 170 ? -21.531 -12.836 -15.688 1 90.44 170 ALA B C 1
ATOM 3487 O O . ALA B 1 170 ? -21.062 -11.852 -16.266 1 90.44 170 ALA B O 1
ATOM 3488 N N . ASP B 1 171 ? -22.75 -12.922 -15.398 1 88.5 171 ASP B N 1
ATOM 3489 C CA . ASP B 1 171 ? -23.688 -11.852 -15.711 1 88.5 171 ASP B CA 1
ATOM 3490 C C . ASP B 1 171 ? -23.375 -10.594 -14.898 1 88.5 171 ASP B C 1
ATOM 3492 O O . ASP B 1 171 ? -23.453 -9.477 -15.422 1 88.5 171 ASP B O 1
ATOM 3496 N N . GLU B 1 172 ? -22.984 -10.812 -13.727 1 84.81 172 GLU B N 1
ATOM 3497 C CA . GLU B 1 172 ? -22.578 -9.703 -12.867 1 84.81 172 GLU B CA 1
ATOM 3498 C C . GLU B 1 172 ? -21.281 -9.07 -13.359 1 84.81 172 GLU B C 1
ATOM 3500 O O . GLU B 1 172 ? -21.109 -7.848 -13.281 1 84.81 172 GLU B O 1
ATOM 3505 N N . GLY B 1 173 ? -20.453 -9.844 -13.867 1 83.75 173 GLY B N 1
ATOM 3506 C CA . GLY B 1 173 ? -19.156 -9.391 -14.344 1 83.75 173 GLY B CA 1
ATOM 3507 C C . GLY B 1 173 ? -19.25 -8.461 -15.539 1 83.75 173 GLY B C 1
ATOM 3508 O O . GLY B 1 173 ? -18.5 -7.484 -15.633 1 83.75 173 GLY B O 1
ATOM 3509 N N . ARG B 1 174 ? -20.125 -8.766 -16.391 1 77.12 174 ARG B N 1
ATOM 3510 C CA . ARG B 1 174 ? -20.328 -7.926 -17.578 1 77.12 174 ARG B CA 1
ATOM 3511 C C . ARG B 1 174 ? -20.75 -6.52 -17.172 1 77.12 174 ARG B C 1
ATOM 3513 O O . ARG B 1 174 ? -20.297 -5.531 -17.75 1 77.12 174 ARG B O 1
ATOM 3520 N N . GLN B 1 175 ? -21.406 -6.477 -16.094 1 77.56 175 GLN B N 1
ATOM 3521 C CA . GLN B 1 175 ? -21.953 -5.203 -15.641 1 77.56 175 GLN B CA 1
ATOM 3522 C C . GLN B 1 175 ? -20.922 -4.434 -14.805 1 77.56 175 GLN B C 1
ATOM 3524 O O . GLN B 1 175 ? -20.984 -3.203 -14.734 1 77.56 175 GLN B O 1
ATOM 3529 N N . SER B 1 176 ? -19.938 -5.176 -14.438 1 84.75 176 SER B N 1
ATOM 3530 C CA . SER B 1 176 ? -19.094 -4.539 -13.43 1 84.75 176 SER B CA 1
ATOM 3531 C C . SER B 1 176 ? -17.703 -4.238 -13.977 1 84.75 176 SER B C 1
ATOM 3533 O O . SER B 1 176 ? -16.875 -3.654 -13.281 1 84.75 176 SER B O 1
ATOM 3535 N N . TRP B 1 177 ? -17.453 -4.531 -15.266 1 89.25 177 TRP B N 1
ATOM 3536 C CA . TRP B 1 177 ? -16.109 -4.32 -15.797 1 89.25 177 TRP B CA 1
ATOM 3537 C C . TRP B 1 177 ? -15.781 -2.832 -15.883 1 89.25 177 TRP B C 1
ATOM 3539 O O . TRP B 1 177 ? -14.617 -2.438 -15.742 1 89.25 177 TRP B O 1
ATOM 3549 N N . GLY B 1 178 ? -16.844 -2.078 -16.062 1 88.12 178 GLY B N 1
ATOM 3550 C CA . GLY B 1 178 ? -16.656 -0.637 -15.984 1 88.12 178 GLY B CA 1
ATOM 3551 C C . GLY B 1 178 ? -16.141 -0.169 -14.633 1 88.12 178 GLY B C 1
ATOM 3552 O O . GLY B 1 178 ? -15.305 0.732 -14.562 1 88.12 178 GLY B O 1
ATOM 3553 N N . GLN B 1 179 ? -16.625 -0.821 -13.633 1 92.19 179 GLN B N 1
ATOM 3554 C CA . GLN B 1 179 ? -16.172 -0.501 -12.281 1 92.19 179 GLN B CA 1
ATOM 3555 C C . GLN B 1 179 ? -14.711 -0.91 -12.094 1 92.19 179 GLN B C 1
ATOM 3557 O O . GLN B 1 179 ? -13.961 -0.234 -11.383 1 92.19 179 GLN B O 1
ATOM 3562 N N . VAL B 1 180 ? -14.375 -1.983 -12.703 1 95.38 180 VAL B N 1
ATOM 3563 C CA . VAL B 1 180 ? -12.984 -2.432 -12.664 1 95.38 180 VAL B CA 1
ATOM 3564 C C . VAL B 1 180 ? -12.086 -1.375 -13.305 1 95.38 180 VAL B C 1
ATOM 3566 O O . VAL B 1 180 ? -11.055 -1.01 -12.734 1 95.38 180 VAL B O 1
ATOM 3569 N N . ARG B 1 181 ? -12.484 -0.876 -14.414 1 95.12 181 ARG B N 1
ATOM 3570 C CA . ARG B 1 181 ? -11.703 0.167 -15.078 1 95.12 181 ARG B CA 1
ATOM 3571 C C . ARG B 1 181 ? -11.531 1.38 -14.164 1 95.12 181 ARG B C 1
ATOM 3573 O O . ARG B 1 181 ? -10.43 1.925 -14.055 1 95.12 181 ARG B O 1
ATOM 3580 N N . GLU B 1 182 ? -12.594 1.789 -13.516 1 95.25 182 GLU B N 1
ATOM 3581 C CA . GLU B 1 182 ? -12.539 2.951 -12.633 1 95.25 182 GLU B CA 1
ATOM 3582 C C . GLU B 1 182 ? -11.539 2.736 -11.5 1 95.25 182 GLU B C 1
ATOM 3584 O O . GLU B 1 182 ? -10.797 3.652 -11.141 1 95.25 182 GLU B O 1
ATOM 3589 N N . THR B 1 183 ? -11.547 1.559 -10.93 1 96.5 183 THR B N 1
ATOM 3590 C CA . THR B 1 183 ? -10.648 1.25 -9.828 1 96.5 183 THR B CA 1
ATOM 3591 C C . THR B 1 183 ? -9.195 1.247 -10.297 1 96.5 183 THR B C 1
ATOM 3593 O O . THR B 1 183 ? -8.305 1.726 -9.594 1 96.5 183 THR B O 1
ATOM 3596 N N . TRP B 1 184 ? -8.953 0.766 -11.5 1 96.69 184 TRP B N 1
ATOM 3597 C CA . TRP B 1 184 ? -7.602 0.731 -12.047 1 96.69 184 TRP B CA 1
ATOM 3598 C C . TRP B 1 184 ? -7.141 2.129 -12.445 1 96.69 184 TRP B C 1
ATOM 3600 O O . TRP B 1 184 ? -5.961 2.465 -12.305 1 96.69 184 TRP B O 1
ATOM 3610 N N . ASP B 1 185 ? -8.062 2.926 -12.938 1 94.69 185 ASP B N 1
ATOM 3611 C CA . ASP B 1 185 ? -7.738 4.316 -13.25 1 94.69 185 ASP B CA 1
ATOM 3612 C C . ASP B 1 185 ? -7.336 5.074 -11.984 1 94.69 185 ASP B C 1
ATOM 3614 O O . ASP B 1 185 ? -6.355 5.824 -11.992 1 94.69 185 ASP B O 1
ATOM 3618 N N . ALA B 1 186 ? -8.102 4.855 -10.953 1 94.81 186 ALA B N 1
ATOM 3619 C CA . ALA B 1 186 ? -7.777 5.5 -9.68 1 94.81 186 ALA B CA 1
ATOM 3620 C C . ALA B 1 186 ? -6.41 5.047 -9.172 1 94.81 186 ALA B C 1
ATOM 3622 O O . ALA B 1 186 ? -5.625 5.863 -8.68 1 94.81 186 ALA B O 1
ATOM 3623 N N . PHE B 1 187 ? -6.1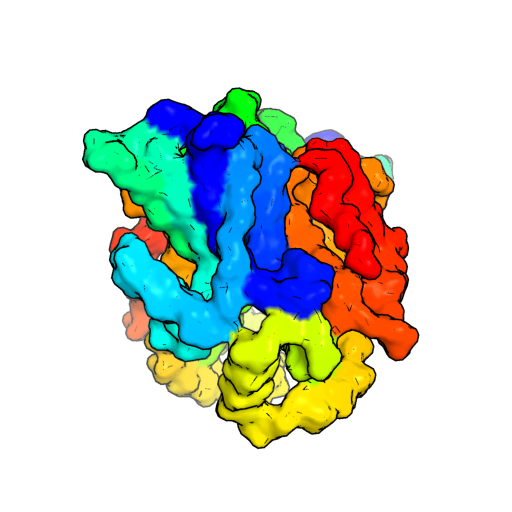17 3.773 -9.336 1 96.75 187 PHE B N 1
ATOM 3624 C CA . PHE B 1 187 ? -4.84 3.23 -8.898 1 96.75 187 PHE B CA 1
ATOM 3625 C C . PHE B 1 187 ? -3.695 3.807 -9.727 1 96.75 187 PHE B C 1
ATOM 3627 O O . PHE B 1 187 ? -2.66 4.191 -9.18 1 96.75 187 PHE B O 1
ATOM 3634 N N . GLY B 1 188 ? -3.9 3.846 -11.047 1 93.75 188 GLY B N 1
ATOM 3635 C CA . GLY B 1 188 ? -2.895 4.441 -11.906 1 93.75 188 GLY B CA 1
ATOM 3636 C C . GLY B 1 188 ? -2.564 5.875 -11.539 1 93.75 188 GLY B C 1
ATOM 3637 O O . GLY B 1 188 ? -1.394 6.258 -11.492 1 93.75 188 GLY B O 1
ATOM 3638 N N . ARG B 1 189 ? -3.584 6.668 -11.242 1 91.62 189 ARG B N 1
ATOM 3639 C CA . ARG B 1 189 ? -3.387 8.055 -10.828 1 91.62 189 ARG B CA 1
ATOM 3640 C C . ARG B 1 189 ? -2.629 8.117 -9.508 1 91.62 189 ARG B C 1
ATOM 3642 O O . ARG B 1 189 ? -1.794 9.008 -9.305 1 91.62 189 ARG B O 1
ATOM 3649 N N . LEU B 1 190 ? -2.936 7.156 -8.703 1 93.12 190 LEU B N 1
ATOM 3650 C CA . LEU B 1 190 ? -2.311 7.109 -7.383 1 93.12 190 LEU B CA 1
ATOM 3651 C C . LEU B 1 190 ? -0.801 6.93 -7.504 1 93.12 190 LEU B C 1
ATOM 3653 O O . LEU B 1 190 ? -0.036 7.578 -6.785 1 93.12 190 LEU B O 1
ATOM 3657 N N . ILE B 1 191 ? -0.359 6.105 -8.406 1 92.69 191 ILE B N 1
ATOM 3658 C CA . ILE B 1 191 ? 1.062 5.777 -8.43 1 92.69 191 ILE B CA 1
ATOM 3659 C C . ILE B 1 191 ? 1.767 6.629 -9.484 1 92.69 191 ILE B C 1
ATOM 3661 O O . ILE B 1 191 ? 2.984 6.535 -9.648 1 92.69 191 ILE B O 1
ATOM 3665 N N . ASP B 1 192 ? 0.991 7.438 -10.172 1 87.69 192 ASP B N 1
ATOM 3666 C CA . ASP B 1 192 ? 1.58 8.398 -11.102 1 87.69 192 ASP B CA 1
ATOM 3667 C C . ASP B 1 192 ? 2.113 9.625 -10.359 1 87.69 192 ASP B C 1
ATOM 3669 O O . ASP B 1 192 ? 1.401 10.617 -10.195 1 87.69 192 ASP B O 1
ATOM 3673 N N . ILE B 1 193 ? 3.24 9.523 -9.797 1 76.56 193 ILE B N 1
ATOM 3674 C CA . ILE B 1 193 ? 3.824 10.555 -8.938 1 76.56 193 ILE B CA 1
ATOM 3675 C C . ILE B 1 193 ? 4.438 11.648 -9.805 1 76.56 193 ILE B C 1
ATOM 3677 O O . ILE B 1 193 ? 4.484 12.812 -9.398 1 76.56 193 ILE B O 1
ATOM 3681 N N . ASN B 1 194 ? 5.008 11.266 -10.93 1 59.97 194 ASN B N 1
ATOM 3682 C CA . ASN B 1 194 ? 5.805 12.227 -11.688 1 59.97 194 ASN B CA 1
ATOM 3683 C C . ASN B 1 194 ? 4.926 13.125 -12.547 1 59.97 194 ASN B C 1
ATOM 3685 O O . ASN B 1 194 ? 3.879 12.695 -13.039 1 59.97 194 ASN B O 1
ATOM 3689 N N . GLU B 1 195 ? 4.789 14.453 -12.102 1 54.38 195 GLU B N 1
ATOM 3690 C CA . GLU B 1 195 ? 4.082 15.445 -12.914 1 54.38 195 GLU B CA 1
ATOM 3691 C C . GLU B 1 195 ? 4.301 15.195 -14.398 1 54.38 195 GLU B C 1
ATOM 3693 O O . GLU B 1 195 ? 3.385 15.367 -15.203 1 54.38 195 GLU B O 1
ATOM 3698 N N . GLU B 1 196 ? 5.617 15.258 -14.836 1 49.03 196 GLU B N 1
ATOM 3699 C CA . GLU B 1 196 ? 5.848 15.055 -16.266 1 49.03 196 GLU B CA 1
ATOM 3700 C C . GLU B 1 196 ? 6.012 13.578 -16.594 1 49.03 196 GLU B C 1
ATOM 3702 O O . GLU B 1 196 ? 6.762 12.867 -15.93 1 49.03 196 GLU B O 1
ATOM 3707 N N . PRO B 1 197 ? 4.898 13.102 -17.109 1 45.09 197 PRO B N 1
ATOM 3708 C CA . PRO B 1 197 ? 5.078 11.711 -17.547 1 45.09 197 PRO B CA 1
ATOM 3709 C C . PRO B 1 197 ? 6.508 11.406 -17.984 1 45.09 197 PRO B C 1
ATOM 3711 O O . PRO B 1 197 ? 7.051 12.102 -18.844 1 45.09 197 PRO B O 1
ATOM 3714 N N . ASN B 1 198 ? 7.383 11.375 -17.172 1 44.5 198 ASN B N 1
ATOM 3715 C CA . ASN B 1 198 ? 8.617 10.883 -17.781 1 44.5 198 ASN B CA 1
ATOM 3716 C C . ASN B 1 198 ? 8.375 9.602 -18.578 1 44.5 198 ASN B C 1
ATOM 3718 O O . ASN B 1 198 ? 8.086 8.555 -17.984 1 44.5 198 ASN B O 1
ATOM 3722 N N . GLU B 1 199 ? 7.801 9.734 -19.703 1 49.59 199 GLU B N 1
ATOM 3723 C CA . GLU B 1 199 ? 7.562 8.664 -20.672 1 49.59 199 GLU B CA 1
ATOM 3724 C C . GLU B 1 199 ? 8.484 7.473 -20.422 1 49.59 199 GLU B C 1
ATOM 3726 O O . GLU B 1 199 ? 8.219 6.363 -20.891 1 49.59 199 GLU B O 1
ATOM 3731 N N . ALA B 1 200 ? 9.781 7.734 -19.953 1 49.44 200 ALA B N 1
ATOM 3732 C CA . ALA B 1 200 ? 10.852 6.754 -20.156 1 49.44 200 ALA B CA 1
ATOM 3733 C C . ALA B 1 200 ? 10.742 5.613 -19.141 1 49.44 200 ALA B C 1
ATOM 3735 O O . ALA B 1 200 ? 11.133 4.48 -19.438 1 49.44 200 ALA B O 1
ATOM 3736 N N . VAL B 1 201 ? 10.398 5.73 -17.797 1 59.81 201 VAL B N 1
ATOM 3737 C CA . VAL B 1 201 ? 10.648 4.508 -17.031 1 59.81 201 VAL B CA 1
ATOM 3738 C C . VAL B 1 201 ? 9.367 4.055 -16.344 1 59.81 201 VAL B C 1
ATOM 3740 O O . VAL B 1 201 ? 8.984 4.609 -15.305 1 59.81 201 VAL B O 1
ATOM 3743 N N . PRO B 1 202 ? 8.641 3.047 -16.875 1 84.62 202 PRO B N 1
ATOM 3744 C CA . PRO B 1 202 ? 7.273 2.611 -16.562 1 84.62 202 PRO B CA 1
ATOM 3745 C C . PRO B 1 202 ? 7.207 1.744 -15.305 1 84.62 202 PRO B C 1
ATOM 3747 O O . PRO B 1 202 ? 6.137 1.241 -14.953 1 84.62 202 PRO B O 1
ATOM 3750 N N . PHE B 1 203 ? 8.43 1.662 -14.578 1 94.81 203 PHE B N 1
ATOM 3751 C CA . PHE B 1 203 ? 8.383 0.795 -13.406 1 94.81 203 PHE B CA 1
ATOM 3752 C C . PHE B 1 203 ? 7.793 1.531 -12.211 1 94.81 203 PHE B C 1
ATOM 3754 O O . PHE B 1 203 ? 7.867 2.76 -12.133 1 94.81 203 PHE B O 1
ATOM 3761 N N . VAL B 1 204 ? 7.25 0.815 -11.312 1 96.31 204 VAL B N 1
ATOM 3762 C CA . VAL B 1 204 ? 6.688 1.365 -10.086 1 96.31 204 VAL B CA 1
ATOM 3763 C C . VAL B 1 204 ? 7.758 2.158 -9.336 1 96.31 204 VAL B C 1
ATOM 3765 O O . VAL B 1 204 ? 7.477 3.223 -8.781 1 96.31 204 VAL B O 1
ATOM 3768 N N . MET B 1 205 ? 9.047 1.629 -9.328 1 95.38 205 MET B N 1
ATOM 3769 C CA . MET B 1 205 ? 10.148 2.314 -8.656 1 95.38 205 MET B CA 1
ATOM 3770 C C . MET B 1 205 ? 10.977 3.119 -9.656 1 95.38 205 MET B C 1
ATOM 3772 O O . MET B 1 205 ? 12.195 3.221 -9.516 1 95.38 205 MET B O 1
ATOM 3776 N N . GLU B 1 206 ? 10.312 3.568 -10.648 1 88.81 206 GLU B N 1
ATOM 3777 C CA . GLU B 1 206 ? 10.875 4.508 -11.617 1 88.81 206 GLU B CA 1
ATOM 3778 C C . GLU B 1 206 ? 12 3.863 -12.422 1 88.81 206 GLU B C 1
ATOM 3780 O O . GLU B 1 206 ? 11.742 3.08 -13.344 1 88.81 206 GLU B O 1
ATOM 3785 N N . SER B 1 207 ? 13.281 3.939 -11.953 1 84.69 207 SER B N 1
ATOM 3786 C CA . SER B 1 207 ? 14.414 3.561 -12.797 1 84.69 207 SER B CA 1
ATOM 3787 C C . SER B 1 207 ? 14.758 2.086 -12.633 1 84.69 207 SER B C 1
ATOM 3789 O O . SER B 1 207 ? 15.609 1.555 -13.352 1 84.69 207 SER B O 1
ATOM 3791 N N . GLN B 1 208 ? 14.016 1.407 -11.773 1 92.31 208 GLN B N 1
ATOM 3792 C CA . GLN B 1 208 ? 14.422 0.024 -11.555 1 92.31 208 GLN B CA 1
ATOM 3793 C C . GLN B 1 208 ? 13.211 -0.887 -11.383 1 92.31 208 GLN B C 1
ATOM 3795 O O . GLN B 1 208 ? 12.211 -0.494 -10.773 1 92.31 208 GLN B O 1
ATOM 3800 N N . ILE B 1 209 ? 13.344 -2.055 -12.008 1 96.5 209 ILE B N 1
ATOM 3801 C CA . ILE B 1 209 ? 12.328 -3.094 -11.859 1 96.5 209 ILE B CA 1
ATOM 3802 C C . ILE B 1 209 ? 12.352 -3.641 -10.43 1 96.5 209 ILE B C 1
ATOM 3804 O O . ILE B 1 209 ? 13.414 -3.695 -9.797 1 96.5 209 ILE B O 1
ATOM 3808 N N . SER B 1 210 ? 11.25 -3.973 -9.883 1 98.12 210 SER B N 1
ATOM 3809 C CA . SER B 1 210 ? 11.133 -4.617 -8.578 1 98.12 210 SER B CA 1
ATOM 3810 C C . SER B 1 210 ? 9.977 -5.613 -8.562 1 98.12 210 SER B C 1
ATOM 3812 O O . SER B 1 210 ? 9.305 -5.812 -9.578 1 98.12 210 SER B O 1
ATOM 3814 N N . TYR B 1 211 ? 9.742 -6.262 -7.43 1 98.69 211 TYR B N 1
ATOM 3815 C CA . TYR B 1 211 ? 8.672 -7.238 -7.281 1 98.69 211 TYR B CA 1
ATOM 3816 C C . TYR B 1 211 ? 7.309 -6.598 -7.535 1 98.69 211 TYR B C 1
ATOM 3818 O O . TYR B 1 211 ? 6.398 -7.246 -8.055 1 98.69 211 TYR B O 1
ATOM 3826 N N . ALA B 1 212 ? 7.199 -5.305 -7.238 1 98.69 212 ALA B N 1
ATOM 3827 C CA . ALA B 1 212 ? 5.949 -4.578 -7.445 1 98.69 212 ALA B CA 1
ATOM 3828 C C . ALA B 1 212 ? 5.508 -4.645 -8.906 1 98.69 212 ALA B C 1
ATOM 3830 O O . ALA B 1 212 ? 4.32 -4.785 -9.195 1 98.69 212 ALA B O 1
ATOM 3831 N N . ASP B 1 213 ? 6.441 -4.531 -9.766 1 98.56 213 ASP B N 1
ATOM 3832 C CA . ASP B 1 213 ? 6.125 -4.613 -11.188 1 98.56 213 ASP B CA 1
ATOM 3833 C C . ASP B 1 213 ? 5.633 -6.008 -11.562 1 98.56 213 ASP B C 1
ATOM 3835 O O . ASP B 1 213 ? 4.688 -6.152 -12.344 1 98.56 213 ASP B O 1
ATOM 3839 N N . LEU B 1 214 ? 6.266 -7 -11.016 1 98.81 214 LEU B N 1
ATOM 3840 C CA . LEU B 1 214 ? 5.941 -8.383 -11.328 1 98.81 214 LEU B CA 1
ATOM 3841 C C . LEU B 1 214 ? 4.551 -8.742 -10.82 1 98.81 214 LEU B C 1
ATOM 3843 O O . LEU B 1 214 ? 3.838 -9.539 -11.445 1 98.81 214 LEU B O 1
ATOM 3847 N N . LEU B 1 215 ? 4.191 -8.148 -9.703 1 98.81 215 LEU B N 1
ATOM 3848 C CA . LEU B 1 215 ? 2.848 -8.344 -9.172 1 98.81 215 LEU B CA 1
ATOM 3849 C C . LEU B 1 215 ? 1.791 -7.895 -10.172 1 98.81 215 LEU B C 1
ATOM 3851 O O . LEU B 1 215 ? 0.81 -8.602 -10.406 1 98.81 215 LEU B O 1
ATOM 3855 N N . LEU B 1 216 ? 2.01 -6.742 -10.734 1 98.5 216 LEU B N 1
ATOM 3856 C CA . LEU B 1 216 ? 1.056 -6.195 -11.695 1 98.5 216 LEU B CA 1
ATOM 3857 C C . LEU B 1 216 ? 1.023 -7.027 -12.969 1 98.5 216 LEU B C 1
ATOM 3859 O O . LEU B 1 216 ? -0.052 -7.355 -13.477 1 98.5 216 LEU B O 1
ATOM 3863 N N . VAL B 1 217 ? 2.154 -7.379 -13.438 1 98.62 217 VAL B N 1
ATOM 3864 C CA . VAL B 1 217 ? 2.236 -8.125 -14.695 1 98.62 217 VAL B CA 1
ATOM 3865 C C . VAL B 1 217 ? 1.613 -9.508 -14.508 1 98.62 217 VAL B C 1
ATOM 3867 O O . VAL B 1 217 ? 1 -10.047 -15.438 1 98.62 217 VAL B O 1
ATOM 3870 N N . ALA B 1 218 ? 1.711 -10.062 -13.32 1 98.75 218 ALA B N 1
ATOM 3871 C CA . ALA B 1 218 ? 1.061 -11.344 -13.039 1 98.75 218 ALA B CA 1
ATOM 3872 C C . ALA B 1 218 ? -0.448 -11.25 -13.25 1 98.75 218 ALA B C 1
ATOM 3874 O O . ALA B 1 218 ? -1.069 -12.18 -13.766 1 98.75 218 ALA B O 1
ATOM 3875 N N . VAL B 1 219 ? -1.062 -10.148 -12.867 1 98.5 219 VAL B N 1
ATOM 3876 C CA . VAL B 1 219 ? -2.488 -9.922 -13.078 1 98.5 219 VAL B CA 1
ATOM 3877 C C . VAL B 1 219 ? -2.787 -9.891 -14.578 1 98.5 219 VAL B C 1
ATOM 3879 O O . VAL B 1 219 ? -3.771 -10.477 -15.031 1 98.5 219 VAL B O 1
ATOM 3882 N N . PHE B 1 220 ? -1.905 -9.227 -15.32 1 97.88 220 PHE B N 1
ATOM 3883 C CA . PHE B 1 220 ? -2.113 -9.117 -16.766 1 97.88 220 PHE B CA 1
ATOM 3884 C C . PHE B 1 220 ? -2.006 -10.484 -17.438 1 97.88 220 PHE B C 1
ATOM 3886 O O . PHE B 1 220 ? -2.75 -10.781 -18.375 1 97.88 220 PHE B O 1
ATOM 3893 N N . CYS B 1 221 ? -1.091 -11.297 -16.938 1 98 221 CYS B N 1
ATOM 3894 C CA . CYS B 1 221 ? -0.963 -12.648 -17.469 1 98 221 CYS B CA 1
ATOM 3895 C C . CYS B 1 221 ? -2.244 -13.445 -17.25 1 98 221 CYS B C 1
ATOM 3897 O O . CYS B 1 221 ? -2.674 -14.188 -18.125 1 98 221 CYS B O 1
ATOM 3899 N N . TRP B 1 222 ? -2.834 -13.258 -16.109 1 97.81 222 TRP B N 1
ATOM 3900 C CA . TRP B 1 222 ? -4.105 -13.898 -15.789 1 97.81 222 TRP B CA 1
ATOM 3901 C C . TRP B 1 222 ? -5.195 -13.453 -16.75 1 97.81 222 TRP B C 1
ATOM 3903 O O . TRP B 1 222 ? -5.895 -14.289 -17.344 1 97.81 222 TRP B O 1
ATOM 3913 N N . VAL B 1 223 ? -5.328 -12.164 -16.953 1 96.94 223 VAL B N 1
ATOM 3914 C CA . VAL B 1 223 ? -6.355 -11.586 -17.812 1 96.94 223 VAL B CA 1
ATOM 3915 C C . VAL B 1 223 ? -6.164 -12.078 -19.25 1 96.94 223 VAL B C 1
ATOM 3917 O O . VAL B 1 223 ? -7.117 -12.547 -19.891 1 96.94 223 VAL B O 1
ATOM 3920 N N . LYS B 1 224 ? -4.953 -12.07 -19.688 1 95.38 224 LYS B N 1
ATOM 3921 C CA . LYS B 1 224 ? -4.633 -12.477 -21.062 1 95.38 224 LYS B CA 1
ATOM 3922 C C . LYS B 1 224 ? -4.934 -13.953 -21.281 1 95.38 224 LYS B C 1
ATOM 3924 O O . LYS B 1 224 ? -5.473 -14.328 -22.328 1 95.38 224 LYS B O 1
ATOM 3929 N N . ARG B 1 225 ? -4.609 -14.742 -20.344 1 96.19 225 ARG B N 1
ATOM 3930 C CA . ARG B 1 225 ? -4.777 -16.188 -20.5 1 96.19 225 ARG B CA 1
ATOM 3931 C C . ARG B 1 225 ? -6.246 -16.578 -20.422 1 96.19 225 ARG B C 1
ATOM 3933 O O . ARG B 1 225 ? -6.703 -17.453 -21.141 1 96.19 225 ARG B O 1
ATOM 3940 N N . ALA B 1 226 ? -6.938 -15.93 -19.547 1 94.69 226 ALA B N 1
ATOM 3941 C CA . ALA B 1 226 ? -8.32 -16.328 -19.266 1 94.69 226 ALA B CA 1
ATOM 3942 C C . ALA B 1 226 ? -9.266 -15.781 -20.328 1 94.69 226 ALA B C 1
ATOM 3944 O O . ALA B 1 226 ? -10.352 -16.328 -20.547 1 94.69 226 ALA B O 1
ATOM 3945 N N . GLU B 1 227 ? -8.82 -14.695 -20.984 1 91.06 227 GLU B N 1
ATOM 3946 C CA . GLU B 1 227 ? -9.742 -14.055 -21.922 1 91.06 227 GLU B CA 1
ATOM 3947 C C . GLU B 1 227 ? -10.109 -15 -23.062 1 91.06 227 GLU B C 1
ATOM 3949 O O . GLU B 1 227 ? -9.438 -16.016 -23.281 1 91.06 227 GLU B O 1
ATOM 3954 N N . ASN B 1 228 ? -11.258 -14.758 -23.578 1 81.31 228 ASN B N 1
ATOM 3955 C CA . ASN B 1 228 ? -11.727 -15.531 -24.734 1 81.31 228 ASN B CA 1
ATOM 3956 C C . ASN B 1 228 ? -12.203 -14.625 -25.859 1 81.31 228 ASN B C 1
ATOM 3958 O O . ASN B 1 228 ? -12 -13.414 -25.812 1 81.31 228 ASN B O 1
ATOM 3962 N N . SER B 1 229 ? -12.586 -15.328 -26.938 1 69.19 229 SER B N 1
ATOM 3963 C CA . SER B 1 229 ? -12.914 -14.641 -28.172 1 69.19 229 SER B CA 1
ATOM 3964 C C . SER B 1 229 ? -13.992 -13.586 -27.953 1 69.19 229 SER B C 1
ATOM 3966 O O . SER B 1 229 ? -14.102 -12.633 -28.734 1 69.19 229 SER B O 1
ATOM 3968 N N . ASP B 1 230 ? -14.656 -13.68 -26.969 1 64.94 230 ASP B N 1
ATOM 3969 C CA . ASP B 1 230 ? -15.805 -12.805 -26.781 1 64.94 230 ASP B CA 1
ATOM 3970 C C . ASP B 1 230 ? -15.406 -11.516 -26.062 1 64.94 230 ASP B C 1
ATOM 3972 O O . ASP B 1 230 ? -16.062 -10.484 -26.219 1 64.94 230 ASP B O 1
ATOM 3976 N N . LYS B 1 231 ? -14.297 -11.742 -25.406 1 64.38 231 LYS B N 1
ATOM 3977 C CA . LYS B 1 231 ? -13.961 -10.586 -24.578 1 64.38 231 LYS B CA 1
ATOM 3978 C C . LYS B 1 231 ? -12.477 -10.25 -24.688 1 64.38 231 LYS B C 1
ATOM 3980 O O . LYS B 1 231 ? -11.617 -11.055 -24.312 1 64.38 231 LYS B O 1
ATOM 3985 N N . GLY B 1 232 ? -12.211 -9.195 -25.328 1 86.25 232 GLY B N 1
ATOM 3986 C CA . GLY B 1 232 ? -10.844 -8.703 -25.391 1 86.25 232 GLY B CA 1
ATOM 3987 C C . GLY B 1 232 ? -10.453 -7.906 -24.156 1 86.25 232 GLY B C 1
ATOM 3988 O O . GLY B 1 232 ? -10.141 -6.719 -24.25 1 86.25 232 GLY B O 1
ATOM 3989 N N . LEU B 1 233 ? -10.352 -8.578 -22.984 1 92.31 233 LEU B N 1
ATOM 3990 C CA . LEU B 1 233 ? -10.117 -7.938 -21.703 1 92.31 233 LEU B CA 1
ATOM 3991 C C . LEU B 1 233 ? -8.742 -7.281 -21.656 1 92.31 233 LEU B C 1
ATOM 3993 O O . LEU B 1 233 ? -8.617 -6.125 -21.25 1 92.31 233 LEU B O 1
ATOM 3997 N N . TRP B 1 234 ? -7.746 -7.988 -22.156 1 94.56 234 TRP B N 1
ATOM 3998 C CA . TRP B 1 234 ? -6.402 -7.422 -22.141 1 94.56 234 TRP B CA 1
ATOM 3999 C C . TRP B 1 234 ? -6.281 -6.285 -23.156 1 94.56 234 TRP B C 1
ATOM 4001 O O . TRP B 1 234 ? -5.621 -5.277 -22.891 1 94.56 234 TRP B O 1
ATOM 4011 N N . GLU B 1 235 ? -6.848 -6.5 -24.281 1 93.12 235 GLU B N 1
ATOM 4012 C CA . GLU B 1 235 ? -6.828 -5.43 -25.281 1 93.12 235 GLU B CA 1
ATOM 4013 C C . GLU B 1 235 ? -7.375 -4.125 -24.703 1 93.12 235 GLU B C 1
ATOM 4015 O O . GLU B 1 235 ? -6.828 -3.051 -24.953 1 93.12 235 GLU B O 1
ATOM 4020 N N . GLU B 1 236 ? -8.422 -4.242 -23.953 1 93.06 236 GLU B N 1
ATOM 4021 C CA . GLU B 1 236 ? -9 -3.066 -23.312 1 93.06 236 GLU B CA 1
ATOM 4022 C C . GLU B 1 236 ? -8.086 -2.531 -22.219 1 93.06 236 GLU B C 1
ATOM 4024 O O . GLU B 1 236 ? -7.734 -1.351 -22.219 1 93.06 236 GLU B O 1
ATOM 4029 N N . MET B 1 237 ? -7.672 -3.4 -21.344 1 94.69 237 MET B N 1
ATOM 4030 C CA . MET B 1 237 ? -6.863 -3.014 -20.188 1 94.69 237 MET B CA 1
ATOM 4031 C C . MET B 1 237 ? -5.543 -2.396 -20.641 1 94.69 237 MET B C 1
ATOM 4033 O O . MET B 1 237 ? -5.051 -1.45 -20.016 1 94.69 237 MET B O 1
ATOM 4037 N N . SER B 1 238 ? -4.996 -2.889 -21.719 1 94.75 238 SER B N 1
ATOM 4038 C CA . SER B 1 238 ? -3.693 -2.441 -22.188 1 94.75 238 SER B CA 1
ATOM 4039 C C . SER B 1 238 ? -3.758 -1.008 -22.719 1 94.75 238 SER B C 1
ATOM 4041 O O . SER B 1 238 ? -2.729 -0.343 -22.844 1 94.75 238 SER B O 1
ATOM 4043 N N . GLN B 1 239 ? -4.957 -0.53 -22.906 1 94.12 239 GLN B N 1
ATOM 4044 C CA . GLN B 1 239 ? -5.133 0.819 -23.438 1 94.12 239 GLN B CA 1
ATOM 4045 C C . GLN B 1 239 ? -5.477 1.804 -22.328 1 94.12 239 GLN B C 1
ATOM 4047 O O . GLN B 1 239 ? -5.465 3.018 -22.531 1 94.12 239 GLN B O 1
ATOM 4052 N N . TRP B 1 240 ? -5.828 1.242 -21.219 1 94.12 240 TRP B N 1
ATOM 4053 C CA . TRP B 1 240 ? -6.207 2.127 -20.125 1 94.12 240 TRP B CA 1
ATOM 4054 C C . TRP B 1 240 ? -5.07 3.082 -19.781 1 94.12 240 TRP B C 1
ATOM 4056 O O . TRP B 1 240 ? -3.895 2.744 -19.953 1 94.12 240 TRP B O 1
ATOM 4066 N N . GLN B 1 241 ? -5.449 4.348 -19.375 1 91.44 241 GLN B N 1
ATOM 4067 C CA . GLN B 1 241 ? -4.531 5.367 -18.875 1 91.44 241 GLN B CA 1
ATOM 4068 C C . GLN B 1 241 ? -3.383 5.605 -19.859 1 91.44 241 GLN B C 1
ATOM 4070 O O . GLN B 1 241 ? -2.215 5.609 -19.453 1 91.44 241 GLN B O 1
ATOM 4075 N N . GLY B 1 242 ? -3.721 5.711 -21.078 1 90.81 242 GLY B N 1
ATOM 4076 C CA . GLY B 1 242 ? -2.768 6.047 -22.125 1 90.81 242 GLY B CA 1
ATOM 4077 C C . GLY B 1 242 ? -1.804 4.914 -22.438 1 90.81 242 GLY B C 1
ATOM 4078 O O . GLY B 1 242 ? -0.653 5.16 -22.812 1 90.81 242 GLY B O 1
ATOM 4079 N N . GLY B 1 243 ? -2.186 3.695 -22.141 1 93.88 243 GLY B N 1
ATOM 4080 C CA . GLY B 1 243 ? -1.35 2.549 -22.453 1 93.88 243 GLY B CA 1
ATOM 4081 C C . GLY B 1 243 ? -0.349 2.215 -21.359 1 93.88 243 GLY B C 1
ATOM 4082 O O . GLY B 1 243 ? 0.617 1.487 -21.609 1 93.88 243 GLY B O 1
ATOM 4083 N N . ARG B 1 244 ? -0.524 2.686 -20.219 1 92.38 244 ARG B N 1
ATOM 4084 C CA . ARG B 1 244 ? 0.417 2.523 -19.109 1 92.38 244 ARG B CA 1
ATOM 4085 C C . ARG B 1 244 ? 0.705 1.05 -18.844 1 92.38 244 ARG B C 1
ATOM 4087 O O . ARG B 1 244 ? 1.854 0.668 -18.609 1 92.38 244 ARG B O 1
ATOM 4094 N N . TRP B 1 245 ? -0.339 0.298 -18.891 1 95.56 245 TRP B N 1
ATOM 4095 C CA . TRP B 1 245 ? -0.19 -1.099 -18.5 1 95.56 245 TRP B CA 1
ATOM 4096 C C . TRP B 1 245 ? 0.505 -1.903 -19.594 1 95.56 245 TRP B C 1
ATOM 4098 O O . TRP B 1 245 ? 1.307 -2.795 -19.297 1 95.56 245 TRP B O 1
ATOM 4108 N N . LYS B 1 246 ? 0.227 -1.561 -20.812 1 95.62 246 LYS B N 1
ATOM 4109 C CA . LYS B 1 246 ? 0.977 -2.15 -21.922 1 95.62 246 LYS B CA 1
ATOM 4110 C C . LYS B 1 246 ? 2.455 -1.777 -21.844 1 95.62 246 LYS B C 1
ATOM 4112 O O . LYS B 1 246 ? 3.326 -2.627 -22.031 1 95.62 246 LYS B O 1
ATOM 4117 N N . ASN B 1 247 ? 2.707 -0.523 -21.578 1 94.25 247 ASN B N 1
ATOM 4118 C CA . ASN B 1 247 ? 4.082 -0.056 -21.453 1 94.25 247 ASN B CA 1
ATOM 4119 C C . ASN B 1 247 ? 4.824 -0.796 -20.344 1 94.25 247 ASN B C 1
ATOM 4121 O O . ASN B 1 247 ? 6 -1.136 -20.5 1 94.25 247 ASN B O 1
ATOM 4125 N N . LEU B 1 248 ? 4.141 -1.037 -19.203 1 96.19 248 LEU B N 1
ATOM 4126 C CA . LEU B 1 248 ? 4.754 -1.784 -18.125 1 96.19 248 LEU B CA 1
ATOM 4127 C C . LEU B 1 248 ? 5.059 -3.217 -18.547 1 96.19 248 LEU B C 1
ATOM 4129 O O . LEU B 1 248 ? 6.145 -3.734 -18.266 1 96.19 248 LEU B O 1
ATOM 4133 N N . TRP B 1 249 ? 4.09 -3.834 -19.219 1 96.88 249 TRP B N 1
ATOM 4134 C CA . TRP B 1 249 ? 4.297 -5.18 -19.734 1 96.88 249 TRP B CA 1
ATOM 4135 C C . TRP B 1 249 ? 5.547 -5.242 -20.609 1 96.88 249 TRP B C 1
ATOM 4137 O O . TRP B 1 249 ? 6.406 -6.102 -20.422 1 96.88 249 TRP B O 1
ATOM 4147 N N . GLU B 1 250 ? 5.668 -4.336 -21.484 1 96 250 GLU B N 1
ATOM 4148 C CA . GLU B 1 250 ? 6.781 -4.305 -22.422 1 96 250 GLU B CA 1
ATOM 4149 C C . GLU B 1 250 ? 8.102 -4.035 -21.703 1 96 250 GLU B C 1
ATOM 4151 O O . GLU B 1 250 ? 9.133 -4.605 -22.062 1 96 250 GLU B O 1
ATOM 4156 N N . ALA B 1 251 ? 8.055 -3.168 -20.781 1 95.75 251 ALA B N 1
ATOM 4157 C CA . ALA B 1 251 ? 9.258 -2.871 -20 1 95.75 251 ALA B CA 1
ATOM 4158 C C . ALA B 1 251 ? 9.742 -4.102 -19.25 1 95.75 251 ALA B C 1
ATOM 4160 O O . ALA B 1 251 ? 10.945 -4.379 -19.188 1 95.75 251 ALA B O 1
ATOM 4161 N N . VAL B 1 252 ? 8.789 -4.801 -18.641 1 97.31 252 VAL B N 1
ATOM 4162 C CA . VAL B 1 252 ? 9.148 -6.008 -17.906 1 97.31 252 VAL B CA 1
ATOM 4163 C C . VAL B 1 252 ? 9.695 -7.059 -18.859 1 97.31 252 VAL B C 1
ATOM 4165 O O . VAL B 1 252 ? 10.695 -7.723 -18.562 1 97.31 252 VAL B O 1
ATOM 4168 N N . GLU B 1 253 ? 9.078 -7.18 -20 1 96.44 253 GLU B N 1
ATOM 4169 C CA . GLU B 1 253 ? 9.57 -8.117 -21 1 96.44 253 GLU B CA 1
ATOM 4170 C C . GLU B 1 253 ? 10.992 -7.773 -21.422 1 96.44 253 GLU B C 1
ATOM 4172 O O . GLU B 1 253 ? 11.828 -8.664 -21.594 1 96.44 253 GLU B O 1
ATOM 4177 N N . LYS B 1 254 ? 11.242 -6.562 -21.641 1 94.94 254 LYS B N 1
ATOM 4178 C CA . LYS B 1 254 ? 12.578 -6.117 -22.016 1 94.94 254 LYS B CA 1
ATOM 4179 C C . LYS B 1 254 ? 13.586 -6.43 -20.906 1 94.94 254 LYS B C 1
ATOM 4181 O O . LYS B 1 254 ? 14.727 -6.805 -21.188 1 94.94 254 LYS B O 1
ATOM 4186 N N . ALA B 1 255 ? 13.156 -6.289 -19.688 1 95.19 255 ALA B N 1
ATOM 4187 C CA . ALA B 1 255 ? 14.047 -6.445 -18.547 1 95.19 255 ALA B CA 1
ATOM 4188 C C . ALA B 1 255 ? 14.336 -7.918 -18.266 1 95.19 255 ALA B C 1
ATOM 4190 O O . ALA B 1 255 ? 15.461 -8.273 -17.906 1 95.19 255 ALA B O 1
ATOM 4191 N N . VAL B 1 256 ? 13.297 -8.805 -18.438 1 96.75 256 VAL B N 1
ATOM 4192 C CA . VAL B 1 256 ? 13.477 -10.164 -17.938 1 96.75 256 VAL B CA 1
ATOM 4193 C C . VAL B 1 256 ? 13.484 -11.141 -19.125 1 96.75 256 VAL B C 1
ATOM 4195 O O . VAL B 1 256 ? 13.758 -12.328 -18.953 1 96.75 256 VAL B O 1
ATOM 4198 N N . GLY B 1 257 ? 13.234 -10.664 -20.344 1 95.44 257 GLY B N 1
ATOM 4199 C CA . GLY B 1 257 ? 13.062 -11.516 -21.5 1 95.44 257 GLY B CA 1
ATOM 4200 C C . GLY B 1 257 ? 11.625 -11.945 -21.719 1 95.44 257 GLY B C 1
ATOM 4201 O O . GLY B 1 257 ? 10.773 -11.727 -20.859 1 95.44 257 GLY B O 1
ATOM 4202 N N . LYS B 1 258 ? 11.375 -12.516 -22.812 1 94.5 258 LYS B N 1
ATOM 4203 C CA . LYS B 1 258 ? 10.039 -13.016 -23.109 1 94.5 258 LYS B CA 1
ATOM 4204 C C . LYS B 1 258 ? 9.609 -14.078 -22.109 1 94.5 258 LYS B C 1
ATOM 4206 O O . LYS B 1 258 ? 10.352 -15.023 -21.844 1 94.5 258 LYS B O 1
ATOM 4211 N N . PHE B 1 259 ? 8.43 -13.867 -21.5 1 96.12 259 PHE B N 1
ATOM 4212 C CA . PHE B 1 259 ? 8.016 -14.789 -20.453 1 96.12 259 PHE B CA 1
ATOM 4213 C C . PHE B 1 259 ? 6.652 -15.383 -20.766 1 96.12 259 PHE B C 1
ATOM 4215 O O . PHE B 1 259 ? 6.262 -16.391 -20.172 1 96.12 259 PHE B O 1
ATOM 4222 N N . TYR B 1 260 ? 5.965 -14.797 -21.625 1 94.88 260 TYR B N 1
ATOM 4223 C CA . TYR B 1 260 ? 4.59 -15.195 -21.906 1 94.88 260 TYR B CA 1
ATOM 4224 C C . TYR B 1 260 ? 4.465 -15.828 -23.281 1 94.88 260 TYR B C 1
ATOM 4226 O O . TYR B 1 260 ? 4.883 -15.234 -24.281 1 94.88 260 TYR B O 1
ATOM 4234 N N . GLU B 1 261 ? 3.99 -17.016 -23.328 1 87.94 261 GLU B N 1
ATOM 4235 C CA . GLU B 1 261 ? 3.768 -17.703 -24.594 1 87.94 261 GLU B CA 1
ATOM 4236 C C . GLU B 1 261 ? 2.279 -17.812 -24.906 1 87.94 261 GLU B C 1
ATOM 4238 O O . GLU B 1 261 ? 1.481 -18.203 -24.062 1 87.94 261 GLU B O 1
ATOM 4243 N N . GLU B 1 262 ? 1.954 -17.391 -26.094 1 78.56 262 GLU B N 1
ATOM 4244 C CA . GLU B 1 262 ? 0.577 -17.531 -26.547 1 78.56 262 GLU B CA 1
ATOM 4245 C C . GLU B 1 262 ? 0.245 -19 -26.844 1 78.56 262 GLU B C 1
ATOM 4247 O O . GLU B 1 262 ? 1.09 -19.75 -27.359 1 78.56 262 GLU B O 1
ATOM 4252 N N . VAL B 1 263 ? -0.919 -19.5 -26.312 1 66.62 263 VAL B N 1
ATOM 4253 C CA . VAL B 1 263 ? -1.348 -20.859 -26.625 1 66.62 263 VAL B CA 1
ATOM 4254 C C . VAL B 1 263 ? -2.355 -20.828 -27.766 1 66.62 263 VAL B C 1
ATOM 4256 O O . VAL B 1 263 ? -3.094 -19.859 -27.938 1 66.62 263 VAL B O 1
#

Sequence (526 aa):
MPATKANPIVFFDIASKAGPWSPNTWKTRLALIHKRLPYRVEYVSYPDIESTFKRFGVPATSDKAPQYTLPMIADPSDDPDGKPTYIADSFKIALYLDDKYPSPTYPALFPPGTRALQRVFAERVSALIQPMAPTMLPLVGRSGFLDDRGEEYYRRTRQARFGKSLEQLADEGRQSWGQVRETWDAFGRLIDINEEPNEAVPFVMESQISYADLLLVAVFCWVKRAENSDKGLWEEMSQWQGGRWKNLWEAVEKAVGKFYEEVMPATKANPIVFFDIASKAGPWSPNTWKTRLALIHKRLPYRVEYVSYPDIESTFKRFGVPATSDKAPQYTLPMIADPSDDPDGKPTYIADSFKIALYLDDKYPSPTYPALFPPGTRALQRVFAERVSALIQPMAPTMLPLVGRSGFLDDRGEEYYRRTRQARFGKSLEQLADEGRQSWGQVRETWDAFGRLIDINEEPNEAVPFVMESQISYADLLLVAVFCWVKRAENSDKGLWEEMSQWQGGRWKNLWEAVEKAVGKFYEEV

Solvent-accessible surface area (backbone atoms only — not comparable to full-atom values): 28116 Å² total; per-residue (Å²): 84,80,55,34,84,93,48,34,24,39,36,37,37,65,44,41,67,67,51,84,41,53,39,51,34,35,34,42,52,47,51,37,48,55,39,68,51,45,64,45,78,45,68,37,44,62,77,45,41,53,59,54,34,54,74,72,69,48,76,67,75,40,97,51,89,74,28,51,62,68,19,35,35,34,35,56,32,62,34,90,84,75,44,54,47,73,40,55,40,44,66,57,36,51,53,48,49,38,66,77,41,38,64,82,87,18,56,54,42,56,58,89,46,36,57,26,41,43,42,51,46,50,53,51,51,53,61,66,49,56,69,42,42,37,47,49,49,30,44,50,52,36,90,74,33,32,37,73,65,25,32,54,44,48,48,53,54,47,26,66,74,68,72,45,50,50,71,60,33,34,60,52,13,70,70,35,50,64,56,41,50,52,55,49,50,53,49,53,56,58,48,53,70,63,85,64,74,62,84,78,47,69,34,64,31,36,89,40,79,36,46,64,44,40,52,54,46,13,46,50,46,22,43,53,55,46,42,51,97,87,40,64,55,42,68,51,53,31,48,41,85,85,24,50,54,40,50,30,48,49,50,49,31,69,73,50,41,88,81,81,79,90,121,87,79,54,34,84,92,48,34,25,38,36,38,37,65,44,41,67,66,50,83,42,52,41,51,34,34,33,42,52,47,50,36,48,55,38,67,52,45,64,45,77,44,68,37,45,61,78,44,42,52,58,52,34,56,73,73,68,48,75,67,75,42,96,51,90,72,29,51,62,69,19,34,36,34,34,56,33,65,31,90,85,73,42,55,47,75,41,57,40,44,65,56,37,52,53,49,47,37,67,78,42,39,64,83,87,18,57,54,42,55,60,89,42,36,58,26,42,43,42,50,46,50,52,53,50,53,61,66,48,57,70,41,41,36,46,50,50,30,44,48,52,36,91,76,33,31,38,73,66,24,32,54,45,49,47,53,54,48,25,66,74,69,73,43,49,51,71,59,34,34,58,52,13,71,69,36,49,64,54,41,50,52,54,49,50,54,49,50,57,57,46,52,68,59,84,61,72,62,82,79,45,70,34,64,29,36,90,40,79,38,47,66,45,42,51,54,46,13,48,50,45,22,43,53,56,44,44,50,95,88,39,62,56,43,69,52,52,30,48,41,83,84,25,49,53,41,48,29,47,50,50,49,31,70,72,53,41,88,81,80,77,89,121

Foldseek 3Di:
DFADQVGFKEKEAAAWLLPGAALFSLLQLLLCLQQVGHYDYDHDAPVCQVVVCVVVVHFFPDPDPPRGDDIKIFTQPPPVVSGTDIDGGSLRSLVVCCVVRHPPNTDHQADPPCSVVLVVLLVVLVVLCVLQCLQQLLLCLDPRTGPPVNNVVSQVVVCVVVVHGSVVSNVVNVVCVVVSLVSVLVVVVVLPPDPPPPVPALASVGPDHHSSLSSLVSSLSNCVSSDDPVDPRNVVVCPRPNRSSVVSNVNSCVSSNDSDDGD/DFADQVGFKEKEAAAWLLPGADLFSLLQLLLCLQQVGHYDYDHDAPVCQVVVCVVVVHFFPDPDPPRGDDIKIFTQPDPVVSGTDIDGGSLRSLVVCCVVRHPPNTDHQADPPCSVVLVVLLVVLVVLCVLQCLQQLLLCLDPRTGPPRNNVVSQVVVCVVVVHGSVVSNVVNVVCVVVSLVSVLVVVVVLPPDPPPPVPALASVGPDHHSSLSSLVSSLSNCVSSDDPVDPRNVVVCPRPNRSSVVSNVNSCVSSNDSDDGD